Protein AF-A0A2D4KP53-F1 (afdb_monomer)

Organism: NCBI:txid1970185

InterPro domains:
  IPR001199 Cytochrome b5-like heme/steroid binding domain [PF00173] (1-59)
  IPR001199 Cytochrome b5-like heme/steroid binding domain [PR00363] (9-19)
  IPR001199 Cytochrome b5-like heme/steroid binding domain [PR00363] (19-33)
  IPR001199 Cytochrome b5-like heme/steroid binding domain [PR00363] (47-59)
  IPR001199 Cytochrome b5-like heme/steroid binding domain [PS50255] (1-60)
  IPR001199 Cytochrome b5-like heme/steroid binding domain [SM01117] (1-60)
  IPR001433 Oxidoreductase FAD/NAD(P)-binding [PF00175] (327-432)
  IPR001834 NADH:cytochrome b5 reductase-like [PTHR19370] (182-451)
  IPR007052 CS domain [PF04969] (100-178)
  IPR007052 CS domain [PS51203] (97-188)
  IPR008333 Flavoprotein pyridine nucleotid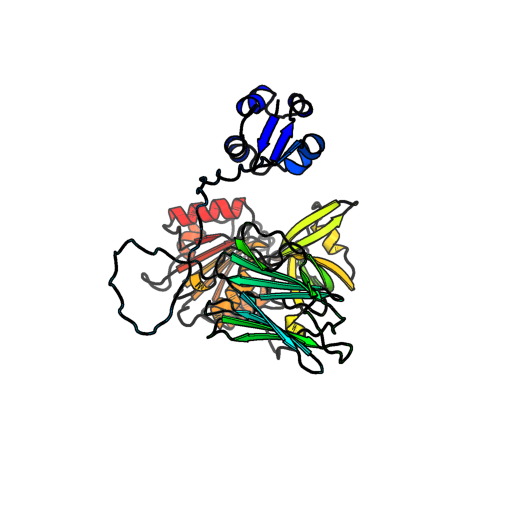e cytochrome reductase-like, FAD-binding domain [PF00970] (210-314)
  IPR008978 HSP20-like chaperone [G3DSA:2.60.40.790] (93-199)
  IPR008978 HSP20-like chaperone [SSF49764] (99-188)
  IPR017927 FAD-binding domain, ferredoxin reductase-type [PS51384] (205-317)
  IPR017938 Riboflavin synthase-like beta-barrel [SSF63380] (202-314)
  IPR018506 Cytochrome b5, heme-binding site [PS00191] (15-22)
  IPR036400 Cytochrome b5-like heme/steroid binding domain superfamily [G3DSA:3.10.120.10] (1-65)
  IPR036400 Cytochrome b5-like heme/steroid binding domain superfamily [SSF55856] (1-63)
  IPR039261 Ferredoxin-NADP reductase (FNR), nucleotide-binding domain [G3DSA:3.40.50.80] (310-451)
  IPR039261 Ferredoxin-NADP reductase (FNR), nucleotide-binding domain [SSF52343] (303-450)

pLDDT: mean 88.11, std 18.99, range [22.45, 98.75]

Solvent-accessible surface area (backbone atoms only — not comparable to full-atom values): 26154 Å² total; per-residue (Å²): 93,34,34,25,49,86,59,34,31,26,44,47,56,90,46,33,92,74,38,92,77,41,50,72,62,56,55,77,28,52,74,37,80,24,36,70,65,43,53,72,78,45,64,87,56,66,53,69,74,75,41,50,93,29,57,73,48,64,72,80,81,77,77,81,82,78,80,86,79,83,89,80,84,94,79,88,89,83,90,84,92,80,91,80,88,81,82,80,83,91,68,88,82,82,68,85,78,77,72,60,48,72,54,72,54,67,57,68,54,35,39,36,43,36,34,40,50,80,39,65,80,50,52,70,55,36,36,37,35,39,39,55,77,40,36,42,38,38,38,37,54,55,91,70,28,35,37,29,43,26,29,39,38,69,60,56,42,51,46,75,57,44,80,47,71,42,29,88,70,10,36,39,34,44,38,31,38,42,72,59,75,61,87,73,94,55,74,49,47,77,41,87,66,39,77,35,77,43,47,58,87,75,56,79,86,53,74,44,68,20,35,30,71,45,76,43,78,64,38,93,51,27,32,40,37,33,29,34,55,48,77,19,55,47,64,43,77,49,62,56,29,27,29,37,42,38,48,76,55,96,90,38,82,48,74,49,78,47,36,54,33,61,95,63,89,63,75,90,81,72,80,86,53,89,67,59,70,44,52,49,24,36,72,47,70,52,40,85,93,43,87,60,38,42,57,62,71,66,58,53,77,68,40,72,44,29,36,37,57,72,48,69,85,58,55,76,70,73,52,64,70,29,22,30,42,36,38,42,22,30,56,74,26,40,32,48,47,48,43,42,50,53,46,46,76,74,70,43,88,58,50,62,37,36,40,34,43,41,37,29,51,30,75,72,54,47,75,55,50,70,46,54,52,54,43,32,75,71,36,88,41,39,45,79,43,58,26,27,55,51,60,89,58,95,65,95,61,52,71,43,73,95,44,68,76,63,45,68,63,63,72,59,64,95,42,98,83,53,40,54,34,36,39,37,23,40,55,68,73,56,42,56,53,49,54,52,49,37,45,75,72,72,46,54,70,91,34,47,46,73,70,75,134

Sequence (453 aa):
CWICIRGLVYNVTPYMEYHPGGEDELMKAAGTDGTDLFDQVHRWVNYESMLKECLVGRIALKPAASLKEICLPVTEENRILNGIVPKKNVLDDSSKEIVPSYDWFQTQDSVTVVIYTKQKDMNSESVIADIQECTLRGEIIVKDFSYLIHVELSYAVYEDMIVQISEKVGKVEFVLKKKENLSWKKLGQPLKNHNSFVKCTDRGLYYRKCKLLSKTNVTHDTRLFCVELPPGTHLQVPVGHHLYLKQTITGTEIVKPYTPVLSCLVSPFKIPSSNDKAQIFFMIKIYPGGLFTPVLDTLQIGDYISLSNPEGIFRKSQLEDVEDLLLLAGGTGFTPMVKLLNYALSNSATLRAVKMMFFNKTEDDILWKSQLEQLALKDMRFDIQFVLSEPKKEWPGKQGKISPSLLSEFVKRSKPESKILICICGPLPFMEQGIQLLKTLGHSGNDVHCFTT

Radius of gyration: 27.12 Å; Cα contacts (8 Å, |Δi|>4): 834; chains: 1; bounding box: 84×64×58 Å

Structure (mmCIF, N/CA/C/O backbone):
data_AF-A0A2D4KP53-F1
#
_entry.id   AF-A0A2D4KP53-F1
#
loop_
_atom_site.group_PDB
_atom_site.id
_atom_site.type_symbol
_atom_site.label_atom_id
_atom_site.label_alt_id
_atom_site.label_comp_id
_atom_site.label_asym_id
_atom_site.label_entity_id
_atom_site.label_seq_id
_atom_site.pdbx_PDB_ins_code
_atom_site.Cartn_x
_atom_site.Cartn_y
_atom_site.Cartn_z
_atom_site.occupancy
_atom_site.B_iso_or_equiv
_atom_site.auth_seq_id
_atom_site.auth_comp_id
_atom_site.auth_asym_id
_atom_site.auth_atom_id
_atom_site.pdbx_PDB_model_num
ATOM 1 N N . CYS A 1 1 ? -11.641 35.394 -22.125 1.00 86.81 1 CYS A N 1
ATOM 2 C CA . CYS A 1 1 ? -11.047 35.316 -20.780 1.00 86.81 1 CYS A CA 1
ATOM 3 C C . CYS A 1 1 ? -10.173 34.066 -20.665 1.00 86.81 1 CYS A C 1
ATOM 5 O O . CYS A 1 1 ? -10.574 33.012 -21.150 1.00 86.81 1 CYS A O 1
ATOM 7 N N . TRP A 1 2 ? -8.988 34.184 -20.057 1.00 93.50 2 TRP A N 1
ATOM 8 C CA . TRP A 1 2 ? -8.137 33.040 -19.718 1.00 93.50 2 TRP A CA 1
ATOM 9 C C . TRP A 1 2 ? -7.902 32.973 -18.209 1.00 93.50 2 TRP A C 1
ATOM 11 O O . TRP A 1 2 ? -7.927 34.011 -17.558 1.00 93.50 2 TRP A O 1
ATOM 21 N N . ILE A 1 3 ? -7.671 31.779 -17.667 1.00 94.81 3 ILE A N 1
ATOM 22 C CA . ILE A 1 3 ? -7.327 31.564 -16.252 1.00 94.81 3 ILE A CA 1
ATOM 23 C C . ILE A 1 3 ? -6.204 30.528 -16.188 1.00 94.81 3 ILE A C 1
ATOM 25 O O . ILE A 1 3 ? -6.229 29.548 -16.938 1.00 94.81 3 ILE A O 1
ATOM 29 N N . CYS A 1 4 ? -5.214 30.741 -15.321 1.00 94.81 4 CYS A N 1
ATOM 30 C CA . CYS A 1 4 ? -4.225 29.716 -14.994 1.00 94.81 4 CYS A CA 1
ATOM 31 C C . CYS A 1 4 ? -4.678 28.912 -13.766 1.00 94.81 4 CYS A C 1
ATOM 33 O O . CYS A 1 4 ? -5.055 29.494 -12.754 1.00 94.81 4 CYS A O 1
ATOM 35 N N . ILE A 1 5 ? -4.665 27.581 -13.867 1.00 92.19 5 ILE A N 1
ATOM 36 C CA . ILE A 1 5 ? -4.953 26.655 -12.765 1.00 92.19 5 ILE A CA 1
ATOM 37 C C . ILE A 1 5 ? -3.824 25.626 -12.719 1.00 92.19 5 ILE A C 1
ATOM 39 O O . ILE A 1 5 ? -3.629 24.855 -13.662 1.00 92.19 5 ILE A O 1
ATOM 43 N N . ARG A 1 6 ? -3.060 25.635 -11.625 1.00 92.56 6 ARG A N 1
ATOM 44 C CA . ARG A 1 6 ? -1.897 24.774 -11.359 1.00 92.56 6 ARG A CA 1
ATOM 45 C C . ARG A 1 6 ? -0.889 24.767 -12.517 1.00 92.56 6 ARG A C 1
ATOM 47 O O . ARG A 1 6 ? -0.402 23.722 -12.944 1.00 92.56 6 ARG A O 1
ATOM 54 N N . GLY A 1 7 ? -0.594 25.953 -13.055 1.00 88.81 7 GLY A N 1
ATOM 55 C CA . GLY A 1 7 ? 0.380 26.153 -14.135 1.00 88.81 7 GLY A CA 1
ATOM 56 C C . GLY A 1 7 ? -0.127 25.857 -15.555 1.00 88.81 7 GLY A C 1
ATOM 57 O O . GLY A 1 7 ? 0.642 26.006 -16.511 1.00 88.81 7 GLY A O 1
ATOM 58 N N . LEU A 1 8 ? -1.396 25.462 -15.716 1.00 93.50 8 LEU A N 1
ATOM 59 C CA . LEU A 1 8 ? -2.063 25.270 -17.008 1.00 93.50 8 LEU A CA 1
ATOM 60 C C . LEU A 1 8 ? -2.983 26.454 -17.310 1.00 93.50 8 LEU A C 1
ATOM 62 O O . LEU A 1 8 ? -3.811 26.824 -16.485 1.00 93.50 8 LEU A O 1
ATOM 66 N N . VAL A 1 9 ? -2.853 27.031 -18.502 1.00 95.00 9 VAL A N 1
ATOM 67 C CA . VAL A 1 9 ? -3.659 28.160 -18.975 1.00 95.00 9 VAL A CA 1
ATOM 68 C C . VAL A 1 9 ? -4.831 27.641 -19.795 1.00 95.00 9 VAL A C 1
ATOM 70 O O . VAL A 1 9 ? -4.629 26.951 -20.795 1.00 95.00 9 VAL A O 1
ATOM 73 N N . TYR A 1 10 ? -6.043 28.028 -19.408 1.00 95.31 10 TYR A N 1
ATOM 74 C CA . TYR A 1 10 ? -7.284 27.683 -20.095 1.00 95.31 10 TYR A CA 1
ATOM 75 C C . TYR A 1 10 ? -7.960 28.936 -20.647 1.00 95.31 10 TYR A C 1
ATOM 77 O O . TYR A 1 10 ? -8.084 29.936 -19.943 1.00 95.31 10 TYR A O 1
ATOM 85 N N . ASN A 1 11 ? -8.452 28.879 -21.882 1.00 95.06 11 ASN A N 1
ATOM 86 C CA . ASN A 1 11 ? -9.402 29.839 -22.428 1.00 95.06 11 ASN A CA 1
ATOM 87 C C . ASN A 1 11 ? -10.809 29.417 -21.999 1.00 95.06 11 ASN A C 1
ATOM 89 O O . ASN A 1 11 ? -11.473 28.650 -22.690 1.00 95.06 11 ASN A O 1
ATOM 93 N N . VAL A 1 12 ? -11.255 29.917 -20.849 1.00 93.50 12 VAL A N 1
ATOM 94 C CA . VAL A 1 12 ? -12.542 29.538 -20.245 1.00 93.50 12 VAL A CA 1
ATOM 95 C C . VAL A 1 12 ? -13.745 30.249 -20.865 1.00 93.50 12 VAL A C 1
ATOM 97 O O . VAL A 1 12 ? -14.869 29.964 -20.475 1.00 93.50 12 VAL A O 1
ATOM 100 N N . THR A 1 13 ? -13.543 31.144 -21.841 1.00 90.75 13 THR A N 1
ATOM 101 C CA . THR A 1 13 ? -14.636 31.887 -22.506 1.00 90.75 13 THR A CA 1
ATOM 102 C C . THR A 1 13 ? -15.775 30.983 -22.999 1.00 90.75 13 THR A C 1
ATOM 104 O O . THR A 1 13 ? -16.919 31.289 -22.692 1.00 90.75 13 THR A O 1
ATOM 107 N N . PRO A 1 14 ? -15.514 29.850 -23.685 1.00 88.06 14 PRO A N 1
ATOM 108 C CA . PRO A 1 14 ? -16.581 28.962 -24.159 1.00 88.06 14 PRO A CA 1
ATOM 109 C C . PRO A 1 14 ? -17.298 28.195 -23.037 1.00 88.06 14 PRO A C 1
ATOM 111 O O . PRO A 1 14 ? -18.324 27.573 -23.283 1.00 88.06 14 PRO A O 1
ATOM 114 N N . TYR A 1 15 ? -16.737 28.194 -21.825 1.00 88.56 15 TYR A N 1
ATOM 115 C CA . TYR A 1 15 ? -17.242 27.456 -20.669 1.00 88.56 15 TYR A CA 1
ATOM 116 C C . TYR A 1 15 ? -18.017 28.347 -19.679 1.00 88.56 15 TYR A C 1
ATOM 118 O O . TYR A 1 15 ? -18.652 27.834 -18.762 1.00 88.56 15 TYR A O 1
ATOM 126 N N . MET A 1 16 ? -17.992 29.673 -19.856 1.00 88.75 16 MET A N 1
ATOM 127 C CA . MET A 1 16 ? -18.566 30.634 -18.906 1.00 88.75 16 MET A CA 1
ATOM 128 C C . MET A 1 16 ? -20.058 30.399 -18.639 1.00 88.75 16 MET A C 1
ATOM 130 O O . MET A 1 16 ? -20.448 30.270 -17.480 1.00 88.75 16 MET A O 1
ATOM 134 N N . GLU A 1 17 ? -20.848 30.210 -19.696 1.00 84.75 17 GLU A N 1
ATOM 135 C CA . GLU A 1 17 ? -22.295 29.956 -19.614 1.00 84.75 17 GLU A CA 1
ATOM 136 C C . GLU A 1 17 ? -22.648 28.609 -18.946 1.00 84.75 17 GLU A C 1
ATOM 138 O O . GLU A 1 17 ? -23.778 28.403 -18.506 1.00 84.75 17 GLU A O 1
ATOM 143 N N . TYR A 1 18 ? -21.685 27.685 -18.849 1.00 84.50 18 TYR A N 1
ATOM 144 C CA . TYR A 1 18 ? -21.873 26.338 -18.296 1.00 84.50 18 TYR A CA 1
ATOM 145 C C . TYR A 1 18 ? -21.373 26.201 -16.855 1.00 84.50 18 TYR A C 1
ATOM 147 O O . TYR A 1 18 ? -21.549 25.149 -16.235 1.00 84.50 18 TYR A O 1
ATOM 155 N N . HIS A 1 19 ? -20.730 27.235 -16.309 1.00 88.94 19 HIS A N 1
ATOM 156 C CA . HIS A 1 19 ? -20.187 27.190 -14.961 1.00 88.94 19 HIS A CA 1
ATOM 157 C C . HIS A 1 19 ? -21.316 27.255 -13.914 1.00 88.94 19 HIS A C 1
ATOM 159 O O . HIS A 1 19 ? -22.043 28.247 -13.872 1.00 88.94 19 HIS A O 1
ATOM 165 N N . PRO A 1 20 ? -21.452 26.263 -13.007 1.00 83.19 20 PRO A N 1
ATOM 166 C CA . PRO A 1 20 ? -22.558 26.216 -12.041 1.00 83.19 20 PRO A CA 1
ATOM 167 C C . PRO A 1 20 ? -22.624 27.403 -11.070 1.00 83.19 20 PRO A C 1
ATOM 169 O O . PRO A 1 20 ? -23.683 27.680 -10.515 1.00 83.19 20 PRO A O 1
ATOM 172 N N . GLY A 1 21 ? -21.500 28.093 -10.850 1.00 83.38 21 GLY A N 1
ATOM 173 C CA . GLY A 1 21 ? -21.431 29.311 -10.037 1.00 83.38 21 GLY A CA 1
ATOM 174 C C . GLY A 1 21 ? -21.723 30.607 -10.803 1.00 83.38 21 GLY A C 1
ATOM 175 O O . GLY A 1 21 ? -21.656 31.673 -10.206 1.00 83.38 21 GLY A O 1
ATOM 176 N N . GLY A 1 22 ? -22.017 30.537 -12.106 1.00 87.50 22 GLY A N 1
ATOM 177 C CA . GLY A 1 22 ? -22.203 31.700 -12.978 1.00 87.50 22 GLY A CA 1
ATOM 178 C C . GLY A 1 22 ? -20.894 32.315 -13.488 1.00 87.50 22 GLY A C 1
ATOM 179 O O . GLY A 1 22 ? -19.797 31.937 -13.057 1.00 87.50 22 GLY A O 1
ATOM 180 N N . GLU A 1 23 ? -21.018 33.258 -14.428 1.00 90.56 23 GLU A N 1
ATOM 181 C CA . GLU A 1 23 ? -19.886 33.918 -15.098 1.00 90.56 23 GLU A CA 1
ATOM 182 C C . GLU A 1 23 ? -19.088 34.825 -14.151 1.00 90.56 23 GLU A C 1
ATOM 184 O O . GLU A 1 23 ? -17.857 34.844 -14.206 1.00 90.56 23 GLU A O 1
ATOM 189 N N . ASP A 1 24 ? -19.774 35.519 -13.236 1.00 89.38 24 ASP A N 1
ATOM 190 C CA . ASP A 1 24 ? -19.166 36.453 -12.278 1.00 89.38 24 ASP A CA 1
ATOM 191 C C . ASP A 1 24 ? -18.111 35.776 -11.390 1.00 89.38 24 ASP A C 1
ATOM 193 O O . ASP A 1 24 ? -17.077 36.368 -11.075 1.00 89.38 24 ASP A O 1
ATOM 197 N N . GLU A 1 25 ? -18.326 34.508 -11.027 1.00 88.38 25 GLU A N 1
ATOM 198 C CA . GLU A 1 25 ? -17.376 33.730 -10.229 1.00 88.38 25 GLU A CA 1
ATOM 199 C C . GLU A 1 25 ? -16.099 33.395 -11.008 1.00 88.38 25 GLU A C 1
ATOM 201 O O . GLU A 1 25 ? -15.001 33.465 -10.453 1.00 88.38 25 GLU A O 1
ATOM 206 N N . LEU A 1 26 ? -16.210 33.100 -12.308 1.00 86.88 26 LEU A N 1
ATOM 207 C CA . LEU A 1 26 ? -15.039 32.887 -13.166 1.00 86.88 26 LEU A CA 1
ATOM 208 C C . LEU A 1 26 ? -14.288 34.194 -13.431 1.00 86.88 26 LEU A C 1
ATOM 210 O O . LEU A 1 26 ? -13.059 34.197 -13.525 1.00 86.88 26 LEU A O 1
ATOM 214 N N . MET A 1 27 ? -15.005 35.316 -13.511 1.00 91.31 27 MET A N 1
ATOM 215 C CA . MET A 1 27 ? -14.406 36.624 -13.768 1.00 91.31 27 MET A CA 1
ATOM 216 C C . MET A 1 27 ? -13.482 37.105 -12.640 1.00 91.31 27 MET A C 1
ATOM 218 O O . MET A 1 27 ? -12.569 37.885 -12.907 1.00 91.31 27 MET A O 1
ATOM 222 N N . LYS A 1 28 ? -13.620 36.582 -11.414 1.00 91.44 28 LYS A N 1
ATOM 223 C CA . LYS A 1 28 ? -12.719 36.889 -10.283 1.00 91.44 28 LYS A CA 1
ATOM 224 C C . LYS A 1 28 ? -11.265 36.472 -10.517 1.00 91.44 28 LYS A C 1
ATOM 226 O O . LYS A 1 28 ? -10.365 37.088 -9.954 1.00 91.44 28 LYS A O 1
ATOM 231 N N . ALA A 1 29 ? -11.033 35.443 -11.332 1.00 91.69 29 ALA A N 1
ATOM 232 C CA . ALA A 1 29 ? -9.697 34.952 -11.681 1.00 91.69 29 ALA A CA 1
ATOM 233 C C . ALA A 1 29 ? -9.333 35.208 -13.157 1.00 91.69 29 ALA A C 1
ATOM 235 O O . ALA A 1 29 ? -8.375 34.639 -13.682 1.00 91.69 29 ALA A O 1
ATOM 236 N N . ALA A 1 30 ? -10.098 36.062 -13.845 1.00 93.38 30 ALA A N 1
ATOM 237 C CA . ALA A 1 30 ? -9.867 36.392 -15.241 1.00 93.38 30 ALA A CA 1
ATOM 238 C C . ALA A 1 30 ? -8.499 37.054 -15.456 1.00 93.38 30 ALA A C 1
ATOM 240 O O . ALA A 1 30 ? -8.205 38.115 -14.913 1.00 93.38 30 ALA A O 1
ATOM 241 N N . GLY A 1 31 ? -7.681 36.457 -16.319 1.00 91.69 31 GLY A N 1
ATOM 242 C CA . GLY A 1 31 ? -6.373 36.980 -16.700 1.00 91.69 31 GLY A CA 1
ATOM 243 C C . GLY A 1 31 ? -5.280 36.790 -15.647 1.00 91.69 31 GLY A C 1
ATOM 244 O O . GLY A 1 31 ? -4.238 37.439 -15.745 1.00 91.69 31 GLY A O 1
ATOM 245 N N . THR A 1 32 ? -5.501 35.941 -14.640 1.00 93.19 32 THR A N 1
ATOM 246 C CA . THR A 1 32 ? -4.553 35.702 -13.544 1.00 93.19 32 THR A CA 1
ATOM 247 C C . THR A 1 32 ? -4.337 34.206 -13.285 1.00 93.19 32 THR A C 1
ATOM 249 O O . THR A 1 32 ? -4.922 33.337 -13.941 1.00 93.19 32 THR A O 1
ATOM 252 N N . ASP A 1 33 ? -3.438 33.894 -12.345 1.00 93.75 33 ASP A N 1
ATOM 253 C CA . ASP A 1 33 ? -3.366 32.565 -11.740 1.00 93.75 33 ASP A CA 1
ATOM 254 C C . ASP A 1 33 ? -4.465 32.427 -10.683 1.00 93.75 33 ASP A C 1
ATOM 256 O O . ASP A 1 33 ? -4.408 33.028 -9.612 1.00 93.75 33 ASP A O 1
ATOM 260 N N . GLY A 1 34 ? -5.499 31.665 -11.034 1.00 93.50 34 GLY A N 1
ATOM 261 C CA . GLY A 1 34 ? -6.675 31.408 -10.216 1.00 93.50 34 GLY A CA 1
ATOM 262 C C . GLY A 1 34 ? -6.557 30.161 -9.346 1.00 93.50 34 GLY A C 1
ATOM 263 O O . GLY A 1 34 ? -7.574 29.742 -8.797 1.00 93.50 34 GLY A O 1
ATOM 264 N N . THR A 1 35 ? -5.373 29.547 -9.229 1.00 92.94 35 THR A N 1
ATOM 265 C CA . THR A 1 35 ? -5.185 28.270 -8.516 1.00 92.94 35 THR A CA 1
ATOM 266 C C . THR A 1 35 ? -5.721 28.314 -7.090 1.00 92.94 35 THR A C 1
ATOM 268 O O . THR A 1 35 ? -6.495 27.442 -6.706 1.00 92.94 35 THR A O 1
ATOM 271 N N . ASP A 1 36 ? -5.389 29.354 -6.325 1.00 91.44 36 ASP A N 1
ATOM 272 C CA . ASP A 1 36 ? -5.815 29.458 -4.926 1.00 91.44 36 ASP A CA 1
ATOM 273 C C . ASP A 1 36 ? -7.333 29.614 -4.791 1.00 91.44 36 ASP A C 1
ATOM 275 O O . ASP A 1 36 ? -7.940 29.058 -3.874 1.00 91.44 36 ASP A O 1
ATOM 279 N N . LEU A 1 37 ? -7.963 30.356 -5.708 1.00 91.06 37 LEU A N 1
ATOM 280 C CA . LEU A 1 37 ? -9.415 30.537 -5.728 1.00 91.06 37 LEU A CA 1
ATOM 281 C C . LEU A 1 37 ? -10.116 29.235 -6.138 1.00 91.06 37 LEU A C 1
ATOM 283 O O . LEU A 1 37 ? -11.110 28.832 -5.532 1.00 91.06 37 LEU A O 1
ATOM 287 N N . PHE A 1 38 ? -9.558 28.542 -7.130 1.00 91.06 38 PHE A N 1
ATOM 288 C CA . PHE A 1 38 ? -10.029 27.238 -7.569 1.00 91.06 38 PHE A CA 1
ATOM 289 C C . PHE A 1 38 ? -9.924 26.200 -6.441 1.00 91.06 38 PHE A C 1
ATOM 291 O O . PHE A 1 38 ? -10.881 25.476 -6.179 1.00 91.06 38 PHE A O 1
ATOM 298 N N . ASP A 1 39 ? -8.815 26.167 -5.704 1.00 90.31 39 ASP A N 1
ATOM 299 C CA . ASP A 1 39 ? -8.566 25.192 -4.638 1.00 90.31 39 ASP A CA 1
ATOM 300 C C . ASP A 1 39 ? -9.357 25.447 -3.350 1.00 90.31 39 ASP A C 1
ATOM 302 O O . ASP A 1 39 ? -9.408 24.565 -2.486 1.00 90.31 39 ASP A O 1
ATOM 306 N N . GLN A 1 40 ? -9.971 26.620 -3.198 1.00 89.00 40 GLN A N 1
ATOM 307 C CA . GLN A 1 40 ? -10.883 26.912 -2.091 1.00 89.00 40 GLN A CA 1
ATOM 308 C C . GLN A 1 40 ? -12.272 26.313 -2.314 1.00 89.00 40 GLN A C 1
ATOM 310 O O . GLN A 1 40 ? -12.884 25.820 -1.370 1.00 89.00 40 GLN A O 1
ATOM 315 N N . VAL A 1 41 ? -12.760 26.337 -3.555 1.00 83.31 41 VAL A N 1
ATOM 316 C CA . VAL A 1 41 ? -14.161 26.005 -3.868 1.00 83.31 41 VAL A CA 1
ATOM 317 C C . VAL A 1 41 ? -14.279 24.688 -4.638 1.00 83.31 41 VAL A C 1
ATOM 319 O O . VAL A 1 41 ? -15.190 23.898 -4.409 1.00 83.31 41 VAL A O 1
ATOM 322 N N . HIS A 1 42 ? -13.321 24.409 -5.517 1.00 87.25 42 HIS A N 1
ATOM 323 C CA . HIS A 1 42 ? -13.393 23.365 -6.538 1.00 87.25 42 HIS A CA 1
ATOM 324 C C . HIS A 1 42 ? -12.204 22.397 -6.493 1.00 87.25 42 HIS A C 1
ATOM 326 O O . HIS A 1 42 ? -11.946 21.698 -7.469 1.00 87.25 42 HIS A O 1
ATOM 332 N N . ARG A 1 43 ? -11.505 22.290 -5.353 1.00 86.50 43 ARG A N 1
ATOM 333 C CA . ARG A 1 43 ? -10.307 21.438 -5.180 1.00 86.50 43 ARG A CA 1
ATOM 334 C C . ARG A 1 43 ? -10.457 20.014 -5.725 1.00 86.50 43 ARG A C 1
ATOM 336 O O . ARG A 1 43 ? -9.490 19.442 -6.225 1.00 86.50 43 ARG A O 1
ATOM 343 N N . TRP A 1 44 ? -11.659 19.456 -5.591 1.00 78.94 44 TRP A N 1
ATOM 344 C CA . TRP A 1 44 ? -12.013 18.076 -5.935 1.00 78.94 44 TRP A CA 1
ATOM 345 C C . TRP A 1 44 ? -12.598 17.918 -7.345 1.00 78.94 44 TRP A C 1
ATOM 347 O O . TRP A 1 44 ? -12.915 16.805 -7.761 1.00 78.94 44 TRP A O 1
ATOM 357 N N . VAL A 1 45 ? -12.786 19.021 -8.072 1.00 81.06 45 VAL A N 1
ATOM 358 C CA . VAL A 1 45 ? -13.364 19.024 -9.416 1.00 81.06 45 VAL A CA 1
ATOM 359 C C . VAL A 1 45 ? -12.283 18.659 -10.427 1.00 81.06 45 VAL A C 1
ATOM 361 O O . VAL A 1 45 ? -11.199 19.240 -10.441 1.00 81.06 45 VAL A O 1
ATOM 364 N N . ASN A 1 46 ? -12.591 17.712 -11.314 1.00 86.69 46 ASN A N 1
ATOM 365 C CA . ASN A 1 46 ? -11.702 17.321 -12.407 1.00 86.69 46 ASN A CA 1
ATOM 366 C C . ASN A 1 46 ? -11.753 18.347 -13.555 1.00 86.69 46 ASN A C 1
ATOM 368 O O . ASN A 1 46 ? -12.290 18.081 -14.633 1.00 86.69 46 ASN A O 1
ATOM 372 N N . TYR A 1 47 ? -11.203 19.536 -13.309 1.00 85.94 47 TYR A N 1
ATOM 373 C CA . TYR A 1 47 ? -11.166 20.620 -14.290 1.00 85.94 47 TYR A CA 1
ATOM 374 C C . TYR A 1 47 ? -10.334 20.266 -15.527 1.00 85.94 47 TYR A C 1
ATOM 376 O O . TYR A 1 47 ? -10.651 20.747 -16.607 1.00 85.94 47 TYR A O 1
ATOM 384 N N . GLU A 1 48 ? -9.327 19.395 -15.412 1.00 83.06 48 GLU A N 1
ATOM 385 C CA . GLU A 1 48 ? -8.511 18.961 -16.556 1.00 83.06 48 GLU A CA 1
ATOM 386 C C . GLU A 1 48 ? -9.346 18.202 -17.593 1.00 83.06 48 GLU A C 1
ATOM 388 O O . GLU A 1 48 ? -9.173 18.393 -18.795 1.00 83.06 48 GLU A O 1
ATOM 393 N N . SER A 1 49 ? -10.292 17.372 -17.140 1.00 82.31 49 SER A N 1
ATOM 394 C CA . SER A 1 49 ? -11.226 16.691 -18.037 1.00 82.31 49 SER A CA 1
ATOM 395 C C . SER A 1 49 ? -12.331 17.619 -18.538 1.00 82.31 49 SER A C 1
ATOM 397 O O . SER A 1 49 ? -12.739 17.496 -19.690 1.00 82.31 49 SER A O 1
ATOM 399 N N . MET A 1 50 ? -12.840 18.516 -17.689 1.00 82.56 50 MET A N 1
ATOM 400 C CA . MET A 1 50 ? -13.960 19.402 -18.037 1.00 82.56 50 MET A CA 1
ATOM 401 C C . MET A 1 50 ? -13.546 20.529 -18.989 1.00 82.56 50 MET A C 1
ATOM 403 O O . MET A 1 50 ? -14.297 20.884 -19.889 1.00 82.56 50 MET A O 1
ATOM 407 N N . LEU A 1 51 ? -12.338 21.065 -18.812 1.00 87.81 51 LEU A N 1
ATOM 408 C CA . LEU A 1 51 ? -11.782 22.177 -19.584 1.00 87.81 51 LEU A CA 1
ATOM 409 C C . LEU A 1 51 ? -10.764 21.705 -20.625 1.00 87.81 51 LEU A C 1
ATOM 411 O O . LEU A 1 51 ? -9.981 22.511 -21.126 1.00 87.81 51 LEU A O 1
ATOM 415 N N . LYS A 1 52 ? -10.756 20.410 -20.963 1.00 88.69 52 LYS A N 1
ATOM 416 C CA . LYS A 1 52 ? -9.786 19.814 -21.890 1.00 88.69 52 LYS A CA 1
ATOM 417 C C . LYS A 1 52 ? -9.720 20.564 -23.224 1.00 88.69 52 LYS A C 1
ATOM 419 O O . LYS A 1 52 ? -8.635 20.921 -23.671 1.00 88.69 52 LYS A O 1
ATOM 424 N N . GLU A 1 53 ? -10.879 20.848 -23.813 1.00 87.62 53 GLU A N 1
ATOM 425 C CA . GLU A 1 53 ? -11.001 21.580 -25.086 1.00 87.62 53 GLU A CA 1
ATOM 426 C C . GLU A 1 53 ? -10.721 23.088 -24.936 1.00 87.62 53 GLU A C 1
ATOM 428 O O . GLU A 1 53 ? -10.527 23.799 -25.918 1.00 87.62 53 GLU A O 1
ATOM 433 N N . CYS A 1 54 ? -10.666 23.586 -23.698 1.00 87.94 54 CYS A N 1
ATOM 434 C CA . CYS A 1 54 ? -10.321 24.965 -23.369 1.00 87.94 54 CYS A CA 1
ATOM 435 C C . CYS A 1 54 ? -8.820 25.150 -23.084 1.00 87.94 54 CYS A C 1
ATOM 437 O O . CYS A 1 54 ? -8.394 26.279 -22.840 1.00 87.94 54 CYS A O 1
ATOM 439 N N . LEU A 1 55 ? -8.009 24.086 -23.067 1.00 93.00 55 LEU A N 1
ATOM 440 C CA . LEU A 1 55 ? -6.590 24.173 -22.720 1.00 93.00 55 LEU A CA 1
ATOM 441 C C . LEU A 1 55 ? -5.796 24.925 -23.800 1.00 93.00 55 LEU A C 1
ATOM 443 O O . LEU A 1 55 ? -5.751 24.521 -24.958 1.00 93.00 55 LEU A O 1
ATOM 447 N N . VAL A 1 56 ? -5.110 25.995 -23.395 1.00 92.69 56 VAL A N 1
ATOM 448 C CA . VAL A 1 56 ? -4.242 26.803 -24.267 1.00 92.69 56 VAL A CA 1
ATOM 449 C C . VAL A 1 56 ? -2.787 26.347 -24.166 1.00 92.69 56 VAL A C 1
ATOM 451 O O . VAL A 1 56 ? -2.083 26.297 -25.171 1.00 92.69 56 VAL A O 1
ATOM 454 N N . GLY A 1 57 ? -2.311 26.013 -22.962 1.00 87.81 57 GLY A N 1
ATOM 455 C CA . GLY A 1 57 ? -0.923 25.594 -22.756 1.00 87.81 57 GLY A CA 1
ATOM 456 C C . GLY A 1 57 ? -0.459 25.697 -21.306 1.00 87.81 57 GLY A C 1
ATOM 457 O O . GLY A 1 57 ? -1.269 25.718 -20.386 1.00 87.81 57 GLY A O 1
ATOM 458 N N . ARG A 1 58 ? 0.858 25.753 -21.087 1.00 90.69 58 ARG A N 1
ATOM 459 C CA . ARG A 1 58 ? 1.481 25.940 -19.763 1.00 90.69 58 ARG A CA 1
ATOM 460 C C . ARG A 1 58 ? 2.152 27.305 -19.676 1.00 90.69 58 ARG A C 1
ATOM 462 O O . ARG A 1 58 ? 2.702 27.771 -20.673 1.00 90.69 58 ARG A O 1
ATOM 469 N N . ILE A 1 59 ? 2.154 27.918 -18.491 1.00 84.94 59 ILE A N 1
ATOM 470 C CA . ILE A 1 59 ? 2.948 29.131 -18.250 1.00 84.94 59 ILE A CA 1
ATOM 471 C C . ILE A 1 59 ? 4.436 28.805 -18.434 1.00 84.94 59 ILE A C 1
ATOM 473 O O . ILE A 1 59 ? 4.961 27.861 -17.843 1.00 84.94 59 ILE A O 1
ATOM 477 N N . ALA A 1 60 ? 5.123 29.593 -19.262 1.00 75.62 60 ALA A N 1
ATOM 478 C CA . ALA A 1 60 ? 6.568 29.502 -19.414 1.00 75.62 60 ALA A CA 1
ATOM 479 C C . ALA A 1 60 ? 7.256 30.187 -18.224 1.00 75.62 60 ALA A C 1
ATOM 481 O O . ALA A 1 60 ? 7.063 31.381 -17.988 1.00 75.62 60 ALA A O 1
ATOM 482 N N . LEU A 1 61 ? 8.095 29.450 -17.494 1.00 64.69 61 LEU A N 1
ATOM 483 C CA . LEU A 1 61 ? 9.005 30.045 -16.519 1.00 64.69 61 LEU A CA 1
ATOM 484 C C . LEU A 1 61 ? 10.115 30.773 -17.284 1.00 64.69 61 LEU A C 1
ATOM 486 O O . LEU A 1 61 ? 10.860 30.155 -18.046 1.00 64.69 61 LEU A O 1
ATOM 490 N N . LYS A 1 62 ? 10.218 32.094 -17.108 1.00 38.03 62 LYS A N 1
ATOM 491 C CA . LYS A 1 62 ? 11.330 32.873 -17.667 1.00 38.03 62 LYS A CA 1
ATOM 492 C C . LYS A 1 62 ? 12.649 32.362 -17.067 1.00 38.03 62 LYS A C 1
ATOM 494 O O . LYS A 1 62 ? 12.766 32.346 -15.841 1.00 38.03 62 LYS A O 1
ATOM 499 N N . PRO A 1 63 ? 13.659 32.010 -17.881 1.00 35.94 63 PRO A N 1
ATOM 500 C CA . PRO A 1 63 ? 15.015 31.830 -17.383 1.00 35.94 63 PRO A CA 1
ATOM 501 C C . PRO A 1 63 ? 15.503 33.152 -16.783 1.00 35.94 63 PRO A C 1
ATOM 503 O O . PRO A 1 63 ? 15.332 34.211 -17.395 1.00 35.94 63 PRO A O 1
ATOM 506 N N . ALA A 1 64 ? 16.095 33.100 -15.589 1.00 33.78 64 ALA A N 1
ATOM 507 C CA . ALA A 1 64 ? 16.772 34.249 -15.003 1.00 33.78 64 ALA A CA 1
ATOM 508 C C . ALA A 1 64 ? 17.853 34.744 -15.977 1.00 33.78 64 ALA A C 1
ATOM 510 O O . ALA A 1 64 ? 18.675 33.964 -16.458 1.00 33.78 64 ALA A O 1
ATOM 511 N N . ALA A 1 65 ? 17.806 36.032 -16.312 1.00 32.03 65 ALA A N 1
ATOM 512 C CA . ALA A 1 65 ? 18.725 36.654 -17.249 1.00 32.03 65 ALA A CA 1
ATOM 513 C C . ALA A 1 65 ? 20.175 36.506 -16.762 1.00 32.03 65 ALA A C 1
ATOM 515 O O . ALA A 1 65 ? 20.529 36.936 -15.666 1.00 32.03 65 ALA A O 1
ATOM 516 N N . SER A 1 66 ? 21.005 35.903 -17.609 1.00 29.28 66 SER A N 1
ATOM 517 C CA . SER A 1 66 ? 22.454 35.799 -17.472 1.00 29.28 66 SER A CA 1
ATOM 518 C C . SER A 1 66 ? 23.092 37.188 -17.384 1.00 29.28 66 SER A C 1
ATOM 520 O O . SER A 1 66 ? 22.974 37.991 -18.316 1.00 29.28 66 SER A O 1
ATOM 522 N N . LEU A 1 67 ? 23.789 37.459 -16.280 1.00 30.28 67 LEU A N 1
ATOM 523 C CA . LEU A 1 67 ? 24.715 38.582 -16.169 1.00 30.28 67 LEU A CA 1
ATOM 524 C C . LEU A 1 67 ? 25.818 38.417 -17.226 1.00 30.28 67 LEU A C 1
ATOM 526 O O . LEU A 1 67 ? 26.433 37.359 -17.341 1.00 30.28 67 LEU A O 1
ATOM 530 N N . LYS A 1 68 ? 26.021 39.464 -18.030 1.00 27.55 68 LYS A N 1
ATOM 531 C CA . LYS A 1 68 ? 27.107 39.568 -19.009 1.00 27.55 68 LYS A CA 1
ATOM 532 C C . LYS A 1 68 ? 28.444 39.641 -18.271 1.00 27.55 68 LYS A C 1
ATOM 534 O O . LYS A 1 68 ? 28.689 40.636 -17.596 1.00 27.55 68 LYS A O 1
ATOM 539 N N . GLU A 1 69 ? 29.322 38.667 -18.483 1.00 27.08 69 GLU A N 1
ATOM 540 C CA . GLU A 1 69 ? 30.758 38.854 -18.274 1.00 27.08 69 GLU A CA 1
ATOM 541 C C . GLU A 1 69 ? 31.459 39.077 -19.614 1.00 27.08 69 GLU A C 1
ATOM 543 O O . GLU A 1 69 ? 31.187 38.431 -20.626 1.00 27.08 69 GLU A O 1
ATOM 548 N N . ILE A 1 70 ? 32.316 40.090 -19.601 1.00 26.31 70 ILE A N 1
ATOM 549 C CA . ILE A 1 70 ? 33.095 40.617 -20.712 1.00 26.31 70 ILE A CA 1
ATOM 550 C C . ILE A 1 70 ? 34.346 39.741 -20.865 1.00 26.31 70 ILE A C 1
ATOM 552 O O . ILE A 1 70 ? 35.094 39.565 -19.908 1.00 26.31 70 ILE A O 1
ATOM 556 N N . CYS A 1 71 ? 34.594 39.217 -22.068 1.00 22.77 71 CYS A N 1
ATOM 557 C CA . CYS A 1 71 ? 35.853 38.557 -22.418 1.00 22.77 71 CYS A CA 1
ATOM 558 C C . CYS A 1 71 ? 37.004 39.566 -22.519 1.00 22.77 71 CYS A C 1
ATOM 560 O O . CYS A 1 71 ? 36.897 40.500 -23.309 1.00 22.77 71 CYS A O 1
ATOM 562 N N . LEU A 1 72 ? 38.130 39.292 -21.853 1.00 23.12 72 LEU A N 1
ATOM 563 C CA . LEU A 1 72 ? 39.489 39.676 -22.271 1.00 23.12 72 LEU A CA 1
ATOM 564 C C . LEU A 1 72 ? 40.503 38.595 -21.814 1.00 23.12 72 LEU A C 1
ATOM 566 O O . LEU A 1 72 ? 40.171 37.795 -20.939 1.00 23.12 72 LEU A O 1
ATOM 570 N N . PRO A 1 73 ? 41.671 38.478 -22.476 1.00 24.86 73 PRO A N 1
ATOM 571 C CA . PRO A 1 73 ? 42.203 37.188 -22.912 1.00 24.86 73 PRO A CA 1
ATOM 572 C C . PRO A 1 73 ? 43.274 36.570 -22.003 1.00 24.86 73 PRO A C 1
ATOM 574 O O . PRO A 1 73 ? 43.901 37.226 -21.178 1.00 24.86 73 PRO A O 1
ATOM 577 N N . VAL A 1 74 ? 43.464 35.270 -22.232 1.00 24.31 74 VAL A N 1
ATOM 578 C CA . VAL A 1 74 ? 44.451 34.364 -21.635 1.00 24.31 74 VAL A CA 1
ATOM 579 C C . VAL A 1 74 ? 45.887 34.823 -21.915 1.00 24.31 74 VAL A C 1
ATOM 581 O O . VAL A 1 74 ? 46.236 35.081 -23.065 1.00 24.31 74 VAL A O 1
ATOM 584 N N . THR A 1 75 ? 46.731 34.795 -20.883 1.00 22.45 75 THR A N 1
ATOM 585 C CA . THR A 1 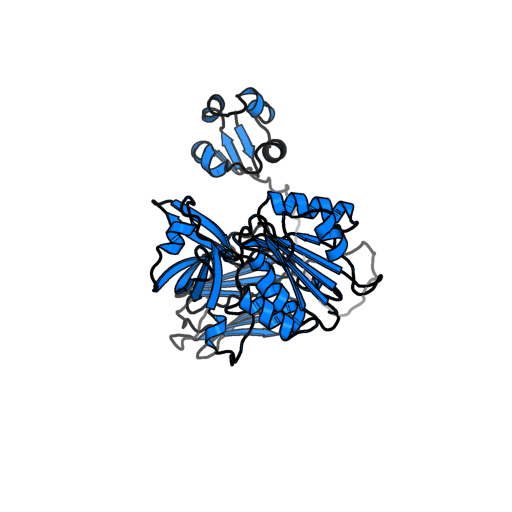75 ? 48.189 34.638 -21.006 1.00 22.45 75 THR A CA 1
ATOM 586 C C . THR A 1 75 ? 48.675 33.548 -20.055 1.00 22.45 75 THR A C 1
ATOM 588 O O . THR A 1 75 ? 48.146 33.382 -18.956 1.00 22.45 75 THR A O 1
ATOM 591 N N . GLU A 1 76 ? 49.643 32.785 -20.550 1.00 25.02 76 GLU A N 1
ATOM 592 C CA . GLU A 1 76 ? 50.202 31.543 -20.022 1.00 25.02 76 GLU A CA 1
ATOM 593 C C . GLU A 1 76 ? 50.998 31.676 -18.706 1.00 25.02 76 GLU A C 1
ATOM 595 O O . GLU A 1 76 ? 51.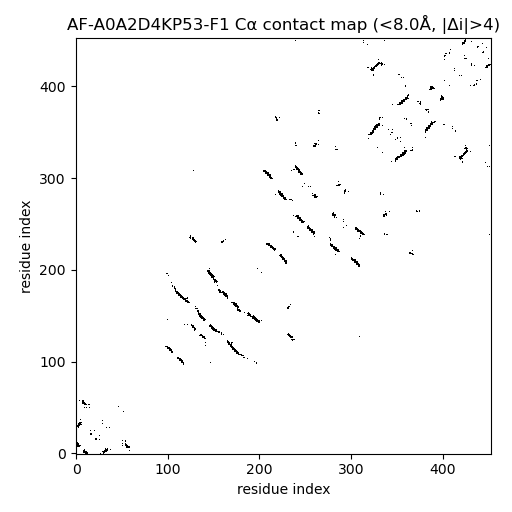492 32.745 -18.360 1.00 25.02 76 GLU A O 1
ATOM 600 N N . GLU A 1 77 ? 51.178 30.512 -18.062 1.00 23.47 77 GLU A N 1
ATOM 601 C CA . GLU A 1 77 ? 52.460 29.921 -17.613 1.00 23.47 77 GLU A CA 1
ATOM 602 C C . GLU A 1 77 ? 52.625 29.522 -16.121 1.00 23.47 77 GLU A C 1
ATOM 604 O O . GLU A 1 77 ? 52.489 30.311 -15.195 1.00 23.47 77 GLU A O 1
ATOM 609 N N . ASN A 1 78 ? 53.070 28.261 -15.965 1.00 25.09 78 ASN A N 1
ATOM 610 C CA . ASN A 1 78 ? 53.949 27.673 -14.936 1.00 25.09 78 ASN A CA 1
ATOM 611 C C . ASN A 1 78 ? 53.453 27.253 -13.524 1.00 25.09 78 ASN A C 1
ATOM 613 O O . ASN A 1 78 ? 53.256 28.046 -12.616 1.00 25.09 78 ASN A O 1
ATOM 617 N N . ARG A 1 79 ? 53.415 25.913 -13.363 1.00 25.28 79 ARG A N 1
ATOM 618 C CA . ARG A 1 79 ? 53.999 25.025 -12.318 1.00 25.28 79 ARG A CA 1
ATOM 619 C C . ARG A 1 79 ? 54.116 25.503 -10.844 1.00 25.28 79 ARG A C 1
ATOM 621 O O . ARG A 1 79 ? 54.767 26.496 -10.563 1.00 25.28 79 ARG A O 1
ATOM 628 N N . ILE A 1 80 ? 53.723 24.604 -9.918 1.00 24.94 80 ILE A N 1
ATOM 629 C CA . ILE A 1 80 ? 54.489 23.995 -8.782 1.00 24.94 80 ILE A CA 1
ATOM 630 C C . ILE A 1 80 ? 53.580 23.696 -7.557 1.00 24.94 80 ILE A C 1
ATOM 632 O O . ILE A 1 80 ? 52.704 24.473 -7.195 1.00 24.94 80 ILE A O 1
ATOM 636 N N . LEU A 1 81 ? 53.820 22.532 -6.931 1.00 26.09 81 LEU A N 1
ATOM 637 C CA . LEU A 1 81 ? 53.246 22.024 -5.676 1.00 26.09 81 LEU A CA 1
ATOM 638 C C . LEU A 1 81 ? 53.549 22.894 -4.435 1.00 26.09 81 LEU A C 1
ATOM 640 O O . LEU A 1 81 ? 54.701 23.248 -4.211 1.00 26.09 81 LEU A O 1
ATOM 644 N N . ASN A 1 82 ? 52.562 23.063 -3.546 1.00 25.38 82 ASN A N 1
ATOM 645 C CA . ASN A 1 82 ? 52.534 22.612 -2.134 1.00 25.38 82 ASN A CA 1
ATOM 646 C C . ASN A 1 82 ? 51.491 23.411 -1.335 1.00 25.38 82 ASN A C 1
ATOM 648 O O . ASN A 1 82 ? 51.307 24.607 -1.536 1.00 25.38 82 ASN A O 1
ATOM 652 N N . GLY A 1 83 ? 50.778 22.716 -0.446 1.00 28.20 83 GLY A N 1
ATOM 653 C CA . GLY A 1 83 ? 49.629 23.256 0.274 1.00 28.20 83 GLY A CA 1
ATOM 654 C C . GLY A 1 83 ? 49.953 24.360 1.278 1.00 28.20 83 GLY A C 1
ATOM 655 O O . GLY A 1 83 ? 51.019 24.363 1.876 1.00 28.20 83 GLY A O 1
ATOM 656 N N . ILE A 1 84 ? 48.958 25.221 1.500 1.00 25.91 84 ILE A N 1
ATOM 657 C CA . ILE A 1 84 ? 48.588 25.863 2.769 1.00 25.91 84 ILE A CA 1
ATOM 658 C C . ILE A 1 84 ? 47.087 26.178 2.659 1.00 25.91 84 ILE A C 1
ATOM 660 O O . ILE A 1 84 ? 46.624 26.773 1.690 1.00 25.91 84 ILE A O 1
ATOM 664 N N . VAL A 1 85 ? 46.325 25.735 3.658 1.00 32.91 85 VAL A N 1
ATOM 665 C CA . VAL A 1 85 ? 44.904 26.050 3.857 1.00 32.91 85 VAL A CA 1
ATOM 666 C C . VAL A 1 85 ? 44.771 27.476 4.404 1.00 32.91 85 VAL A C 1
ATOM 668 O O . VAL A 1 85 ? 45.418 27.772 5.410 1.00 32.91 85 VAL A O 1
ATOM 671 N N . PRO A 1 86 ? 43.861 28.319 3.882 1.00 27.02 86 PRO A N 1
ATOM 672 C CA . PRO A 1 86 ? 43.329 29.446 4.639 1.00 27.02 86 PRO A CA 1
ATOM 673 C C . PRO A 1 86 ? 41.974 29.089 5.262 1.00 27.02 86 PRO A C 1
ATOM 675 O O . PRO A 1 86 ? 41.075 28.542 4.624 1.00 27.02 86 PRO A O 1
ATOM 678 N N . LYS A 1 87 ? 41.849 29.398 6.554 1.00 25.64 87 LYS A N 1
ATOM 679 C CA . LYS A 1 87 ? 40.661 29.200 7.386 1.00 25.64 87 LYS A CA 1
ATOM 680 C C . LYS A 1 87 ? 39.453 30.004 6.883 1.00 25.64 87 LYS A C 1
ATOM 682 O O . LYS A 1 87 ? 39.557 31.198 6.640 1.00 25.64 87 LYS A O 1
ATOM 687 N N . LYS A 1 88 ? 38.313 29.303 6.856 1.00 27.30 88 LYS A N 1
ATOM 688 C CA . LYS A 1 88 ? 36.930 29.723 7.154 1.00 27.30 88 LYS A CA 1
ATOM 689 C C . LYS A 1 88 ? 36.665 31.234 7.259 1.00 27.30 88 LYS A C 1
ATOM 691 O O . LYS A 1 88 ? 36.938 31.829 8.297 1.00 27.30 88 LYS A O 1
ATOM 696 N N . ASN A 1 89 ? 35.907 31.747 6.290 1.00 26.33 89 ASN A N 1
ATOM 697 C CA . ASN A 1 89 ? 34.800 32.650 6.592 1.00 26.33 89 ASN A CA 1
ATOM 698 C C . ASN A 1 89 ? 33.537 31.797 6.731 1.00 26.33 89 ASN A C 1
ATOM 700 O O . ASN A 1 89 ? 33.128 31.107 5.801 1.00 26.33 89 ASN A O 1
ATOM 704 N N . VAL A 1 90 ? 33.001 31.776 7.949 1.00 37.75 90 VAL A N 1
ATOM 705 C CA . VAL A 1 90 ? 31.787 31.058 8.332 1.00 37.75 90 VAL A CA 1
ATOM 706 C C . VAL A 1 90 ? 30.594 31.841 7.798 1.00 37.75 90 VAL A C 1
ATOM 708 O O . VAL A 1 90 ? 30.227 32.871 8.354 1.00 37.75 90 VAL A O 1
ATOM 711 N N . LEU A 1 91 ? 30.013 31.339 6.715 1.00 32.06 91 LEU A N 1
ATOM 712 C CA . LEU A 1 91 ? 28.617 31.547 6.360 1.00 32.06 91 LEU A CA 1
ATOM 713 C C . LEU A 1 91 ? 28.008 30.149 6.233 1.00 32.06 91 LEU A C 1
ATOM 715 O O . LEU A 1 91 ? 28.610 29.250 5.651 1.00 32.06 91 LEU A O 1
ATOM 719 N N . ASP A 1 92 ? 26.886 29.980 6.909 1.00 27.27 92 ASP A N 1
ATOM 720 C CA . ASP A 1 92 ? 26.199 28.736 7.238 1.00 27.27 92 ASP A CA 1
ATOM 721 C C . ASP A 1 92 ? 25.916 27.866 5.990 1.00 27.27 92 ASP A C 1
ATOM 723 O O . ASP A 1 92 ? 25.066 28.196 5.163 1.00 27.27 92 ASP A O 1
ATOM 727 N N . ASP A 1 93 ? 26.658 26.761 5.835 1.00 32.22 93 ASP A N 1
ATOM 728 C CA . ASP A 1 93 ? 26.460 25.749 4.784 1.00 32.22 93 ASP A CA 1
ATOM 729 C C . ASP A 1 93 ? 25.293 24.841 5.194 1.00 32.22 93 ASP A C 1
ATOM 731 O O . ASP A 1 93 ? 25.466 23.757 5.758 1.00 32.22 93 ASP A O 1
ATOM 735 N N . SER A 1 94 ? 24.073 25.321 4.958 1.00 35.88 94 SER A N 1
ATOM 736 C CA . SER A 1 94 ? 22.866 24.508 5.088 1.00 35.88 94 SER A CA 1
ATOM 737 C C . SER A 1 94 ? 22.709 23.607 3.853 1.00 35.88 94 SER A C 1
ATOM 739 O O . SER A 1 94 ? 22.180 23.987 2.815 1.00 35.88 94 SER A O 1
ATOM 741 N N . SER A 1 95 ? 23.197 22.371 4.008 1.00 38.97 95 SER A N 1
ATOM 742 C CA . SER A 1 95 ? 22.893 21.157 3.231 1.00 38.97 95 SER A CA 1
ATOM 743 C C . SER A 1 95 ? 23.092 21.204 1.707 1.00 38.97 95 SER A C 1
ATOM 745 O O . SER A 1 95 ? 22.152 21.425 0.947 1.00 38.97 95 SER A O 1
ATOM 747 N N . LYS A 1 96 ? 24.271 20.782 1.232 1.00 49.69 96 LYS A N 1
ATOM 748 C CA . LYS A 1 96 ? 24.379 20.151 -0.096 1.00 49.69 96 LYS A CA 1
ATOM 749 C C . LYS A 1 96 ? 23.460 18.925 -0.129 1.00 49.69 96 LYS A C 1
ATOM 751 O O . LYS A 1 96 ? 23.742 17.940 0.555 1.00 49.69 96 LYS A O 1
ATOM 756 N N . GLU A 1 97 ? 22.365 18.978 -0.887 1.00 59.25 97 GLU A N 1
ATOM 757 C CA . GLU A 1 97 ? 21.519 17.805 -1.126 1.00 59.25 97 GLU A CA 1
ATOM 758 C C . GLU A 1 97 ? 22.378 16.684 -1.717 1.00 59.25 97 GLU A C 1
ATOM 760 O O . GLU A 1 97 ? 22.985 16.818 -2.781 1.00 59.25 97 GLU A O 1
ATOM 765 N N . ILE A 1 98 ? 22.481 15.575 -0.986 1.00 78.00 98 ILE A N 1
ATOM 766 C CA . ILE A 1 98 ? 23.235 14.410 -1.431 1.00 78.00 98 ILE A CA 1
ATOM 767 C C . ILE A 1 98 ? 22.363 13.670 -2.447 1.00 78.00 98 ILE A C 1
ATOM 769 O O . ILE A 1 98 ? 21.520 12.855 -2.076 1.00 78.00 98 ILE A O 1
ATOM 773 N N . VAL A 1 99 ? 22.551 13.994 -3.725 1.00 88.69 99 VAL A N 1
ATOM 774 C CA . VAL A 1 99 ? 21.805 13.390 -4.834 1.00 88.69 99 VAL A CA 1
ATOM 775 C C . VAL A 1 99 ? 22.329 11.971 -5.101 1.00 88.69 99 VAL A C 1
ATOM 777 O O . VAL A 1 99 ? 23.550 11.777 -5.172 1.00 88.69 99 VAL A O 1
ATOM 780 N N . PRO A 1 100 ? 21.445 10.966 -5.253 1.00 95.25 100 PRO A N 1
ATOM 781 C CA . PRO A 1 100 ? 21.845 9.637 -5.693 1.00 95.25 100 PRO A CA 1
ATOM 782 C C . PRO A 1 100 ? 22.563 9.661 -7.046 1.00 95.25 100 PRO A C 1
ATOM 784 O O . PRO A 1 100 ? 22.311 10.511 -7.897 1.00 95.25 100 PRO A O 1
ATOM 787 N N . SER A 1 101 ? 23.445 8.693 -7.261 1.00 95.38 101 SER A N 1
ATOM 788 C CA . SER A 1 101 ? 24.137 8.501 -8.537 1.00 95.38 101 SER A CA 1
ATOM 789 C C . SER A 1 101 ? 24.077 7.039 -8.949 1.00 95.38 101 SER A C 1
ATOM 791 O O . SER A 1 101 ? 23.848 6.174 -8.105 1.00 95.38 101 SER A O 1
ATOM 793 N N . TYR A 1 102 ? 24.350 6.736 -10.214 1.00 97.94 102 TYR A N 1
ATOM 794 C CA . TYR A 1 102 ? 24.447 5.356 -10.674 1.00 97.94 102 TYR A CA 1
ATOM 795 C C . TYR A 1 102 ? 25.676 5.133 -11.553 1.00 97.94 102 TYR A C 1
ATOM 797 O O . TYR A 1 102 ? 26.224 6.076 -12.121 1.00 97.94 102 TYR A O 1
ATOM 805 N N . ASP A 1 103 ? 26.093 3.877 -11.637 1.00 97.56 103 ASP A N 1
ATOM 806 C CA . ASP A 1 103 ? 27.101 3.369 -12.562 1.00 97.56 103 ASP A CA 1
ATOM 807 C C . ASP A 1 103 ? 26.668 1.976 -13.047 1.00 97.56 103 ASP A C 1
ATOM 809 O O . ASP A 1 103 ? 25.661 1.428 -12.587 1.00 97.56 103 ASP A O 1
ATOM 813 N N . TRP A 1 104 ? 27.395 1.383 -13.985 1.00 98.44 104 TRP A N 1
ATOM 814 C CA . TRP A 1 104 ? 27.133 0.023 -14.434 1.00 98.44 104 TRP A CA 1
ATOM 815 C C . TRP A 1 104 ? 28.414 -0.692 -14.845 1.00 98.44 104 TRP A C 1
ATOM 817 O O . TRP A 1 104 ? 29.384 -0.095 -15.306 1.00 98.44 104 TRP A O 1
ATOM 827 N N . PHE A 1 105 ? 28.393 -2.010 -14.721 1.00 97.88 105 PHE A N 1
ATOM 828 C CA . PHE A 1 105 ? 29.447 -2.878 -15.225 1.00 97.88 105 PHE A CA 1
ATOM 829 C C . PHE A 1 105 ? 28.836 -4.162 -15.779 1.00 97.88 105 PHE A C 1
ATOM 831 O O . PHE A 1 105 ? 27.634 -4.403 -15.671 1.00 97.88 105 PHE A O 1
ATOM 838 N N . GLN A 1 106 ? 29.652 -4.995 -16.414 1.00 98.00 106 GLN A N 1
ATOM 839 C CA . GLN A 1 106 ? 29.191 -6.252 -16.990 1.00 98.00 106 GLN A CA 1
ATOM 840 C C . GLN A 1 106 ? 30.216 -7.361 -16.788 1.00 98.00 106 GLN A C 1
ATOM 842 O O . GLN A 1 106 ? 31.420 -7.109 -16.746 1.00 98.00 106 GLN A O 1
ATOM 847 N N . THR A 1 107 ? 29.724 -8.591 -16.738 1.00 97.00 107 THR A N 1
ATOM 848 C CA . THR A 1 107 ? 30.516 -9.815 -16.879 1.00 97.00 107 THR A CA 1
ATOM 849 C C . THR A 1 107 ? 30.283 -10.408 -18.273 1.00 97.00 107 THR A C 1
ATOM 851 O O . THR A 1 107 ? 29.654 -9.792 -19.144 1.00 97.00 107 THR A O 1
ATOM 854 N N . GLN A 1 108 ? 30.782 -11.622 -18.505 1.00 95.38 108 GLN A N 1
ATOM 855 C CA . GLN A 1 108 ? 30.482 -12.372 -19.723 1.00 95.38 108 GLN A CA 1
ATOM 856 C C . GLN A 1 108 ? 28.971 -12.623 -19.895 1.00 95.38 108 GLN A C 1
ATOM 858 O O . GLN A 1 108 ? 28.470 -12.524 -21.011 1.00 95.38 108 GLN A O 1
ATOM 863 N N . ASP A 1 109 ? 28.253 -12.884 -18.801 1.00 96.56 109 ASP A N 1
ATOM 864 C CA . ASP A 1 109 ? 26.870 -13.377 -18.769 1.00 96.56 109 ASP A CA 1
ATOM 865 C C . ASP A 1 109 ? 25.862 -12.426 -18.097 1.00 96.56 109 ASP A C 1
ATOM 867 O O . ASP A 1 109 ? 24.658 -12.680 -18.140 1.00 96.56 109 ASP A O 1
ATOM 871 N N . SER A 1 110 ? 26.309 -11.316 -17.503 1.00 97.00 110 SER A N 1
ATOM 872 C CA . SER A 1 110 ? 25.432 -10.379 -16.792 1.00 97.00 110 SER A CA 1
ATOM 873 C C . SER A 1 110 ? 25.785 -8.912 -17.026 1.00 97.00 110 SER A C 1
ATOM 875 O O . SER A 1 110 ? 26.905 -8.567 -17.414 1.00 97.00 110 SER A O 1
ATOM 877 N N . VAL A 1 111 ? 24.804 -8.046 -16.791 1.00 97.75 111 VAL A N 1
ATOM 878 C CA . VAL A 1 111 ? 24.944 -6.592 -16.690 1.00 97.75 111 VAL A CA 1
ATOM 879 C C . VAL A 1 111 ? 24.423 -6.172 -15.324 1.00 97.75 111 VAL A C 1
ATOM 881 O O . VAL A 1 111 ? 23.303 -6.523 -14.962 1.00 97.75 111 VAL A O 1
ATOM 884 N N . THR A 1 112 ? 25.213 -5.402 -14.584 1.00 98.44 112 THR A N 1
ATOM 885 C CA . THR A 1 112 ? 24.839 -4.898 -13.263 1.00 98.44 112 THR A CA 1
ATOM 886 C C . THR A 1 112 ? 24.742 -3.385 -13.299 1.00 98.44 112 THR A C 1
ATOM 888 O O . THR A 1 112 ? 25.723 -2.708 -13.604 1.00 98.44 112 THR A O 1
ATOM 891 N N . VAL A 1 113 ? 23.571 -2.853 -12.953 1.00 98.50 113 VAL A N 1
ATOM 892 C CA . VAL A 1 113 ? 23.356 -1.419 -12.726 1.00 98.50 113 VAL A CA 1
ATOM 893 C C . VAL A 1 113 ? 23.425 -1.157 -11.229 1.00 98.50 113 VAL A C 1
ATOM 895 O O . VAL A 1 113 ? 22.666 -1.743 -10.461 1.00 98.50 113 VAL A O 1
ATOM 898 N N . VAL A 1 114 ? 24.339 -0.287 -10.811 1.00 98.31 114 VAL A N 1
ATOM 899 C CA . VAL A 1 114 ? 24.606 0.038 -9.409 1.00 98.31 114 VAL A CA 1
ATOM 900 C C . VAL A 1 114 ? 24.122 1.447 -9.121 1.00 98.31 114 VAL A C 1
ATOM 902 O O . VAL A 1 114 ? 24.565 2.394 -9.757 1.00 98.31 114 VAL A O 1
ATOM 905 N N . ILE A 1 115 ? 23.263 1.606 -8.124 1.00 98.06 115 ILE A N 1
ATOM 906 C CA . ILE A 1 115 ? 22.776 2.895 -7.643 1.00 98.06 115 ILE A CA 1
ATOM 907 C C . ILE A 1 115 ? 23.355 3.151 -6.255 1.00 98.06 115 ILE A C 1
ATOM 909 O O . ILE A 1 115 ? 23.179 2.362 -5.328 1.00 98.06 115 ILE A O 1
ATOM 913 N N . TYR A 1 116 ? 24.017 4.290 -6.101 1.00 95.88 116 TYR A N 1
ATOM 914 C CA . TYR A 1 116 ? 24.537 4.798 -4.842 1.00 95.88 116 TYR A CA 1
ATOM 915 C C . TYR A 1 116 ? 23.571 5.849 -4.295 1.00 95.88 116 TYR A C 1
ATOM 917 O O . TYR A 1 116 ? 23.617 7.013 -4.689 1.00 95.88 116 TYR A O 1
ATOM 925 N N . THR A 1 117 ? 22.710 5.447 -3.364 1.00 92.94 117 THR A N 1
ATOM 926 C CA . THR A 1 117 ? 21.687 6.308 -2.746 1.00 92.94 117 THR A CA 1
ATOM 927 C C . THR A 1 117 ? 22.279 7.310 -1.763 1.00 92.94 117 THR A C 1
ATOM 929 O O . THR A 1 117 ? 21.649 8.317 -1.453 1.00 92.94 117 THR A O 1
ATOM 932 N N . LYS A 1 118 ? 23.480 7.012 -1.243 1.00 87.81 118 LYS A N 1
ATOM 933 C CA . LYS A 1 118 ? 24.165 7.786 -0.196 1.00 87.81 118 LYS A CA 1
ATOM 934 C C . LYS A 1 118 ? 23.326 7.961 1.085 1.00 87.81 118 LYS A C 1
ATOM 936 O O . LYS A 1 118 ? 23.620 8.837 1.895 1.00 87.81 118 LYS A O 1
ATOM 941 N N . GLN A 1 119 ? 22.305 7.127 1.279 1.00 85.44 119 GLN A N 1
ATOM 942 C CA . GLN A 1 119 ? 21.511 7.042 2.503 1.00 85.44 119 GLN A CA 1
ATOM 943 C C . GLN A 1 119 ? 21.673 5.666 3.139 1.00 85.44 119 GLN A C 1
ATOM 945 O O . GLN A 1 119 ? 21.835 4.662 2.448 1.00 85.44 119 GLN A O 1
ATOM 950 N N . LYS A 1 120 ? 21.610 5.633 4.468 1.00 84.31 120 LYS A N 1
ATOM 951 C CA . LYS A 1 120 ? 21.535 4.388 5.235 1.00 84.31 120 LYS A CA 1
ATOM 952 C C . LYS A 1 120 ? 20.094 3.871 5.250 1.00 84.31 120 LYS A C 1
ATOM 954 O O . LYS A 1 120 ? 19.189 4.549 4.769 1.00 84.31 120 LYS A O 1
ATOM 959 N N . ASP A 1 121 ? 19.912 2.665 5.777 1.00 83.62 121 ASP A N 1
ATOM 960 C CA . ASP A 1 121 ? 18.599 2.054 6.044 1.00 83.62 121 ASP A CA 1
ATOM 961 C C . ASP A 1 121 ? 17.752 1.807 4.783 1.00 83.62 121 ASP A C 1
ATOM 963 O O . ASP A 1 121 ? 16.528 1.645 4.829 1.00 83.62 121 ASP A O 1
ATOM 967 N N . MET A 1 122 ? 18.433 1.726 3.634 1.00 89.56 122 MET A N 1
ATOM 968 C CA . MET A 1 122 ? 17.837 1.244 2.396 1.00 89.56 122 MET A CA 1
ATOM 969 C C . MET A 1 122 ? 17.364 -0.184 2.594 1.00 89.56 122 MET A C 1
ATOM 971 O O . MET A 1 122 ? 18.123 -1.035 3.044 1.00 89.56 122 MET A O 1
ATOM 975 N N . ASN A 1 123 ? 16.130 -0.452 2.197 1.00 91.00 123 ASN A N 1
ATOM 976 C CA . ASN A 1 123 ? 15.529 -1.767 2.313 1.00 91.00 123 ASN A CA 1
ATOM 977 C C . ASN A 1 123 ? 14.722 -2.090 1.054 1.00 91.00 123 ASN A C 1
ATOM 979 O O . ASN A 1 123 ? 14.560 -1.268 0.151 1.00 91.00 123 ASN A O 1
ATOM 983 N N . SER A 1 124 ? 14.215 -3.317 1.001 1.00 92.00 124 SER A N 1
ATOM 984 C CA . SER A 1 124 ? 13.521 -3.838 -0.172 1.00 92.00 124 SER A CA 1
ATOM 985 C C . SER A 1 124 ? 12.215 -3.120 -0.523 1.00 92.00 124 SER A C 1
ATOM 987 O O . SER A 1 124 ? 11.799 -3.220 -1.674 1.00 92.00 124 SER A O 1
ATOM 989 N N . GLU A 1 125 ? 11.571 -2.432 0.423 1.00 93.38 125 GLU A N 1
ATOM 990 C CA . GLU A 1 125 ? 10.333 -1.669 0.193 1.00 93.38 125 GLU A CA 1
ATOM 991 C C . GLU A 1 125 ? 10.612 -0.291 -0.427 1.00 93.38 125 GLU A C 1
ATOM 993 O O . GLU A 1 125 ? 9.733 0.305 -1.041 1.00 93.38 125 GLU A O 1
ATOM 998 N N . SER A 1 126 ? 11.847 0.203 -0.305 1.00 94.06 126 SER A N 1
ATOM 999 C CA . SER A 1 126 ? 12.306 1.458 -0.911 1.00 94.06 126 SER A CA 1
ATOM 1000 C C . SER A 1 126 ? 12.725 1.307 -2.375 1.00 94.06 126 SER A C 1
ATOM 1002 O O . SER A 1 126 ? 13.145 2.285 -2.986 1.00 94.06 126 SER A O 1
ATOM 1004 N N . VAL A 1 127 ? 12.672 0.098 -2.933 1.00 96.75 127 VAL A N 1
ATOM 1005 C CA . VAL A 1 127 ? 13.125 -0.200 -4.293 1.00 96.75 127 VAL A CA 1
ATOM 1006 C C . VAL A 1 127 ? 11.960 -0.769 -5.083 1.00 96.75 127 VAL A C 1
ATOM 1008 O O . VAL A 1 127 ? 11.332 -1.738 -4.662 1.00 96.75 127 VAL A O 1
ATOM 1011 N N . ILE A 1 128 ? 11.694 -0.178 -6.240 1.00 97.56 128 ILE A N 1
ATOM 1012 C CA . ILE A 1 128 ? 10.745 -0.681 -7.228 1.00 97.56 128 ILE A CA 1
ATOM 1013 C C . ILE A 1 128 ? 11.529 -0.845 -8.515 1.00 97.56 128 ILE A C 1
ATOM 1015 O O . ILE A 1 128 ? 12.183 0.097 -8.953 1.00 97.56 128 ILE A O 1
ATOM 1019 N N . ALA A 1 129 ? 11.508 -2.024 -9.113 1.00 97.62 129 ALA A N 1
ATOM 1020 C CA . ALA A 1 129 ? 12.221 -2.240 -10.357 1.00 97.62 129 ALA A CA 1
ATOM 1021 C C . ALA A 1 129 ? 11.430 -3.146 -11.289 1.00 97.62 129 ALA A C 1
ATOM 1023 O O . ALA A 1 129 ? 10.831 -4.127 -10.855 1.00 97.62 129 ALA A O 1
ATOM 1024 N N . ASP A 1 130 ? 11.467 -2.813 -12.569 1.00 97.31 130 ASP A N 1
ATOM 1025 C CA . ASP A 1 130 ? 10.778 -3.487 -13.652 1.00 97.31 130 ASP A CA 1
ATOM 1026 C C . ASP A 1 130 ? 11.782 -3.699 -14.794 1.00 97.31 130 ASP A C 1
ATOM 1028 O O . ASP A 1 130 ? 12.413 -2.748 -15.261 1.00 97.31 130 ASP A O 1
ATOM 1032 N N . ILE A 1 131 ? 11.925 -4.940 -15.251 1.00 96.12 131 ILE A N 1
ATOM 1033 C CA . ILE A 1 131 ? 12.549 -5.289 -16.522 1.00 96.12 131 ILE A CA 1
ATOM 1034 C C . ILE A 1 131 ? 11.481 -5.915 -17.411 1.00 96.12 131 ILE A C 1
ATOM 1036 O O . ILE A 1 131 ? 10.871 -6.922 -17.058 1.00 96.12 131 ILE A O 1
ATOM 1040 N N . GLN A 1 132 ? 11.228 -5.295 -18.557 1.00 90.25 132 GLN A N 1
ATOM 1041 C CA . GLN A 1 132 ? 10.312 -5.825 -19.557 1.00 90.25 132 GLN A CA 1
ATOM 1042 C C . GLN A 1 132 ? 10.943 -5.661 -20.933 1.00 90.25 132 GLN A C 1
ATOM 1044 O O . GLN A 1 132 ? 11.320 -4.553 -21.313 1.00 90.25 132 GLN A O 1
ATOM 1049 N N . GLU A 1 133 ? 11.070 -6.772 -21.662 1.00 84.50 133 GLU A N 1
ATOM 1050 C CA . GLU A 1 133 ? 11.771 -6.841 -22.949 1.00 84.50 133 GLU A CA 1
ATOM 1051 C C . GLU A 1 133 ? 13.230 -6.361 -22.833 1.00 84.50 133 GLU A C 1
ATOM 1053 O O . GLU A 1 133 ? 14.099 -7.108 -22.381 1.00 84.50 133 GLU A O 1
ATOM 1058 N N . CYS A 1 134 ? 13.490 -5.109 -23.210 1.00 92.88 134 CYS A N 1
ATOM 1059 C CA . CYS A 1 134 ? 14.784 -4.441 -23.097 1.00 92.88 134 CYS A CA 1
ATOM 1060 C C . CYS A 1 134 ? 14.707 -3.162 -22.252 1.00 92.88 134 CYS A C 1
ATOM 1062 O O . CYS A 1 134 ? 15.666 -2.407 -22.225 1.00 92.88 134 CYS A O 1
ATOM 1064 N N . THR A 1 135 ? 13.602 -2.874 -21.568 1.00 97.06 135 THR A N 1
ATOM 1065 C CA . THR A 1 135 ? 13.463 -1.645 -20.777 1.00 97.06 135 THR A CA 1
ATOM 1066 C C . THR A 1 135 ? 13.659 -1.926 -19.297 1.00 97.06 135 THR A C 1
ATOM 1068 O O . THR A 1 135 ? 12.851 -2.621 -18.685 1.00 97.06 135 THR A O 1
ATOM 1071 N N . LEU A 1 136 ? 14.709 -1.343 -18.716 1.00 98.19 136 LEU A N 1
ATOM 1072 C CA . LEU A 1 136 ? 14.925 -1.298 -17.274 1.00 98.19 136 LEU A CA 1
ATOM 1073 C C . LEU A 1 136 ? 14.338 -0.002 -16.711 1.00 98.19 136 LEU A C 1
ATOM 1075 O O . LEU A 1 136 ? 14.775 1.098 -17.062 1.00 98.19 136 LEU A O 1
ATOM 1079 N N . ARG A 1 137 ? 13.407 -0.137 -15.771 1.00 98.19 137 ARG A N 1
ATOM 1080 C CA . ARG A 1 137 ? 12.915 0.952 -14.932 1.00 98.19 137 ARG A CA 1
ATOM 1081 C C . ARG A 1 137 ? 13.218 0.616 -13.477 1.00 98.19 137 ARG A C 1
ATOM 1083 O O . ARG A 1 137 ? 12.644 -0.313 -12.937 1.00 98.19 137 ARG A O 1
ATOM 1090 N N . GLY A 1 138 ? 14.103 1.367 -12.838 1.00 97.94 138 GLY A N 1
ATOM 1091 C CA . GLY A 1 138 ? 14.426 1.236 -11.422 1.00 97.94 138 GLY A CA 1
ATOM 1092 C C . GLY A 1 138 ? 14.151 2.536 -10.685 1.00 97.94 138 GLY A C 1
ATOM 1093 O O . GLY A 1 138 ? 14.714 3.571 -11.021 1.00 97.94 138 GLY A O 1
ATOM 1094 N N . GLU A 1 139 ? 13.292 2.490 -9.682 1.00 97.75 139 GLU A N 1
ATOM 1095 C CA . GLU A 1 139 ? 12.878 3.620 -8.865 1.00 97.75 139 GLU A CA 1
ATOM 1096 C C . GLU A 1 139 ? 13.272 3.378 -7.405 1.00 97.75 139 GLU A C 1
ATOM 1098 O O . GLU A 1 139 ? 12.901 2.366 -6.806 1.00 97.75 139 GLU A O 1
ATOM 1103 N N . ILE A 1 140 ? 14.030 4.313 -6.834 1.00 97.00 140 ILE A N 1
ATOM 1104 C CA . ILE A 1 140 ? 14.538 4.241 -5.465 1.00 97.00 140 ILE A CA 1
ATOM 1105 C C . ILE A 1 140 ? 13.944 5.374 -4.639 1.00 97.00 140 ILE A C 1
ATOM 1107 O O . ILE A 1 140 ? 14.142 6.548 -4.948 1.00 97.00 140 ILE A O 1
ATOM 1111 N N . ILE A 1 141 ? 13.255 5.019 -3.560 1.00 94.75 141 ILE A N 1
ATOM 1112 C CA . ILE A 1 141 ? 12.682 5.967 -2.611 1.00 94.75 141 ILE A CA 1
ATOM 1113 C C . ILE A 1 141 ? 13.714 6.293 -1.545 1.00 94.75 141 ILE A C 1
ATOM 1115 O O . ILE A 1 141 ? 14.185 5.425 -0.809 1.00 94.75 141 ILE A O 1
ATOM 1119 N N . VAL A 1 142 ? 14.056 7.571 -1.470 1.00 92.12 142 VAL A N 1
ATOM 1120 C CA . VAL A 1 142 ? 15.065 8.123 -0.579 1.00 92.12 142 VAL A CA 1
ATOM 1121 C C . VAL A 1 142 ? 14.408 9.248 0.212 1.00 92.12 142 VAL A C 1
ATOM 1123 O O . VAL A 1 142 ? 14.279 10.372 -0.270 1.00 92.12 142 VAL A O 1
ATOM 1126 N N . LYS A 1 143 ? 13.973 8.942 1.441 1.00 88.38 143 LYS A N 1
ATOM 1127 C CA . LYS A 1 143 ? 13.131 9.838 2.255 1.00 88.38 143 LYS A CA 1
ATOM 1128 C C . LYS A 1 143 ? 11.868 10.245 1.475 1.00 88.38 143 LYS A C 1
ATOM 1130 O O . LYS A 1 143 ? 11.086 9.377 1.109 1.00 88.38 143 LYS A O 1
ATOM 1135 N N . ASP A 1 144 ? 11.697 11.539 1.209 1.00 90.25 144 ASP A N 1
ATOM 1136 C CA . ASP A 1 144 ? 10.542 12.114 0.509 1.00 90.25 144 ASP A CA 1
ATOM 1137 C C . ASP A 1 144 ? 10.778 12.296 -1.000 1.00 90.25 144 ASP A C 1
ATOM 1139 O O . ASP A 1 144 ? 9.990 12.953 -1.682 1.00 90.25 144 ASP A O 1
ATOM 1143 N N . PHE A 1 145 ? 11.859 11.719 -1.531 1.00 93.88 145 PHE A N 1
ATOM 1144 C CA . PHE A 1 145 ? 12.248 11.828 -2.932 1.00 93.88 145 PHE A CA 1
ATOM 1145 C C . PHE A 1 145 ? 12.316 10.462 -3.619 1.00 93.88 145 PHE A C 1
ATOM 1147 O O . PHE A 1 145 ? 12.587 9.435 -2.997 1.00 93.88 145 PHE A O 1
ATOM 1154 N N . SER A 1 146 ? 12.107 10.473 -4.930 1.00 95.94 146 SER A N 1
ATOM 1155 C CA . SER A 1 146 ? 12.194 9.332 -5.830 1.00 95.94 146 SER A CA 1
ATOM 1156 C C . SER A 1 146 ? 13.319 9.569 -6.835 1.00 95.94 146 SER A C 1
ATOM 1158 O O . SER A 1 146 ? 13.357 10.595 -7.520 1.00 95.94 146 SER A O 1
ATOM 1160 N N . TYR A 1 147 ? 14.254 8.623 -6.898 1.00 97.56 147 TYR A N 1
ATOM 1161 C CA . TYR A 1 147 ? 15.326 8.580 -7.882 1.00 97.56 147 TYR A CA 1
ATOM 1162 C C . TYR A 1 147 ? 15.019 7.533 -8.948 1.00 97.56 147 TYR A C 1
ATOM 1164 O O . TYR A 1 147 ? 14.816 6.364 -8.618 1.00 97.56 147 TYR A O 1
ATOM 1172 N N . LEU A 1 148 ? 15.004 7.936 -10.219 1.00 98.31 148 LEU A N 1
ATOM 1173 C CA . LEU A 1 148 ? 14.589 7.079 -11.327 1.00 98.31 148 LEU A CA 1
ATOM 1174 C C . LEU A 1 148 ? 15.743 6.792 -12.288 1.00 98.31 148 LEU A C 1
ATOM 1176 O O . LEU A 1 148 ? 16.296 7.697 -12.906 1.00 98.31 148 LEU A O 1
ATOM 1180 N N . ILE A 1 149 ? 16.022 5.514 -12.510 1.00 98.25 149 ILE A N 1
ATOM 1181 C CA . ILE A 1 149 ? 16.766 5.002 -13.658 1.00 98.25 149 ILE A CA 1
ATOM 1182 C C . ILE A 1 149 ? 15.763 4.438 -14.653 1.00 98.25 149 ILE A C 1
ATOM 1184 O O . ILE A 1 149 ? 14.994 3.540 -14.329 1.00 98.25 149 ILE A O 1
ATOM 1188 N N . HIS A 1 150 ?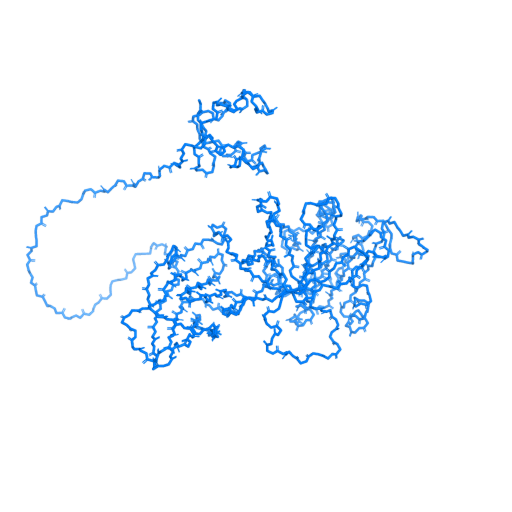 15.770 4.960 -15.874 1.00 98.25 150 HIS A N 1
ATOM 1189 C CA . HIS A 1 150 ? 14.890 4.491 -16.939 1.00 98.25 150 HIS A CA 1
ATOM 1190 C C . HIS A 1 150 ? 15.687 4.382 -18.237 1.00 98.25 150 HIS A C 1
ATOM 1192 O O . HIS A 1 150 ? 16.150 5.395 -18.759 1.00 98.25 150 HIS A O 1
ATOM 1198 N N . VAL A 1 151 ? 15.959 3.163 -18.692 1.00 98.44 151 VAL A N 1
ATOM 1199 C CA . VAL A 1 151 ? 16.894 2.900 -19.793 1.00 98.44 151 VAL A CA 1
ATOM 1200 C C . VAL A 1 151 ? 16.346 1.800 -20.687 1.00 98.44 151 VAL A C 1
ATOM 1202 O O . VAL A 1 151 ? 15.990 0.729 -20.205 1.00 98.44 151 VAL A O 1
ATOM 1205 N N . GLU A 1 152 ? 16.351 2.045 -21.991 1.00 98.38 152 GLU A N 1
ATOM 1206 C CA . GLU A 1 152 ? 16.238 1.001 -23.004 1.00 98.38 152 GLU A CA 1
ATOM 1207 C C . GLU A 1 152 ? 17.623 0.379 -23.208 1.00 98.38 152 GLU A C 1
ATOM 1209 O O . GLU A 1 152 ? 18.538 1.012 -23.733 1.00 98.38 152 GLU A O 1
ATOM 1214 N N . LEU A 1 153 ? 17.812 -0.836 -22.714 1.00 98.25 153 LEU A N 1
ATOM 1215 C CA . LEU A 1 153 ? 19.060 -1.584 -22.730 1.00 98.25 153 LEU A CA 1
ATOM 1216 C C . LEU A 1 153 ? 19.535 -1.870 -24.159 1.00 98.25 153 LEU A C 1
ATOM 1218 O O . LEU A 1 153 ? 18.742 -2.136 -25.058 1.00 98.25 153 LEU A O 1
ATOM 1222 N N . SER A 1 154 ? 20.856 -1.869 -24.358 1.00 97.25 154 SER A N 1
ATOM 1223 C CA . SER A 1 154 ? 21.458 -2.085 -25.683 1.00 97.25 154 SER A CA 1
ATOM 1224 C C . SER A 1 154 ? 21.162 -3.462 -26.280 1.00 97.25 154 SER A C 1
ATOM 1226 O O . SER A 1 154 ? 21.161 -3.599 -27.501 1.00 97.25 154 SER A O 1
ATOM 1228 N N . TYR A 1 155 ? 20.972 -4.478 -25.435 1.00 96.12 155 TYR A N 1
ATOM 1229 C CA . TYR A 1 155 ? 20.671 -5.846 -25.851 1.00 96.12 155 TYR A CA 1
ATOM 1230 C C . TYR A 1 155 ? 19.684 -6.497 -24.883 1.00 96.12 155 TYR A C 1
ATOM 1232 O O . TYR A 1 155 ? 19.500 -6.045 -23.751 1.00 96.12 155 TYR A O 1
ATOM 1240 N N . ALA A 1 156 ? 19.080 -7.595 -25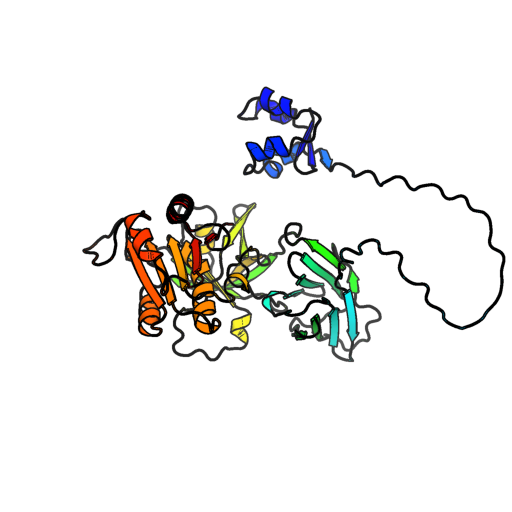.330 1.00 95.81 156 ALA A N 1
ATOM 1241 C CA . ALA A 1 156 ? 18.090 -8.318 -24.554 1.00 95.81 156 ALA A CA 1
ATOM 1242 C C . ALA A 1 156 ? 18.694 -9.031 -23.332 1.00 95.81 156 ALA A C 1
ATOM 1244 O O . ALA A 1 156 ? 19.772 -9.638 -23.381 1.00 95.81 156 ALA A O 1
ATOM 1245 N N . VAL A 1 157 ? 17.932 -9.008 -22.243 1.00 96.31 157 VAL A N 1
ATOM 1246 C CA . VAL A 1 157 ? 18.217 -9.706 -20.985 1.00 96.31 157 VAL A CA 1
ATOM 1247 C C . VAL A 1 157 ? 17.065 -10.651 -20.651 1.00 96.31 157 VAL A C 1
ATOM 1249 O O . VAL A 1 157 ? 15.976 -10.546 -21.218 1.00 96.31 157 VAL A O 1
ATOM 1252 N N . TYR A 1 158 ? 17.315 -11.629 -19.790 1.00 94.75 158 TYR A N 1
ATOM 1253 C CA . TYR A 1 158 ? 16.253 -12.439 -19.206 1.00 94.75 158 TYR A CA 1
ATOM 1254 C C . TYR A 1 158 ? 15.456 -11.621 -18.179 1.00 94.75 158 TYR A C 1
ATOM 1256 O O . TYR A 1 158 ? 15.939 -10.630 -17.631 1.00 94.75 158 TYR A O 1
ATOM 1264 N N . GLU A 1 159 ? 14.219 -12.044 -17.928 1.00 88.75 159 GLU A N 1
ATOM 1265 C CA . GLU A 1 159 ? 13.301 -11.378 -16.998 1.00 88.75 159 GLU A CA 1
ATOM 1266 C C . GLU A 1 159 ? 13.599 -11.726 -15.525 1.00 88.75 159 GLU A C 1
ATOM 1268 O O . GLU A 1 159 ? 12.951 -11.219 -14.624 1.00 88.75 159 GLU A O 1
ATOM 1273 N N . ASP A 1 160 ? 14.579 -12.572 -15.217 1.00 89.12 160 ASP A N 1
ATOM 1274 C CA . ASP A 1 160 ? 14.966 -12.930 -13.847 1.00 89.12 160 ASP A CA 1
ATOM 1275 C C . ASP A 1 160 ? 15.966 -11.924 -13.246 1.00 89.12 160 ASP A C 1
ATOM 1277 O O . ASP A 1 160 ? 17.094 -12.258 -12.886 1.00 89.12 160 ASP A O 1
ATOM 1281 N N . MET A 1 161 ? 15.550 -10.661 -13.120 1.00 94.38 161 MET A N 1
ATOM 1282 C CA . MET A 1 161 ? 16.364 -9.631 -12.467 1.00 94.38 161 MET A CA 1
ATOM 1283 C C . MET A 1 161 ? 16.545 -9.921 -10.973 1.00 94.38 161 MET A C 1
ATOM 1285 O O . MET A 1 161 ? 15.576 -10.104 -10.233 1.00 94.38 161 MET A O 1
ATOM 1289 N N . ILE A 1 162 ? 17.791 -9.852 -10.507 1.00 95.31 162 ILE A N 1
ATOM 1290 C CA . ILE A 1 162 ? 18.127 -9.936 -9.084 1.00 95.31 162 ILE A CA 1
ATOM 1291 C C . ILE A 1 162 ? 18.348 -8.521 -8.548 1.00 95.31 162 ILE A C 1
ATOM 1293 O O . ILE A 1 162 ? 19.166 -7.769 -9.076 1.00 95.31 162 ILE A O 1
ATOM 1297 N N . VAL A 1 163 ? 17.647 -8.178 -7.466 1.00 95.94 163 VAL A N 1
ATOM 1298 C CA . VAL A 1 163 ? 17.832 -6.916 -6.738 1.00 95.94 163 VAL A CA 1
ATOM 1299 C C . VAL A 1 163 ? 18.618 -7.178 -5.458 1.00 95.94 163 VAL A C 1
ATOM 1301 O O . VAL A 1 163 ? 18.168 -7.927 -4.590 1.00 95.94 163 VAL A O 1
ATOM 1304 N N . GLN A 1 164 ? 19.789 -6.557 -5.329 1.00 95.88 164 GLN A N 1
ATOM 1305 C CA . GLN A 1 164 ? 20.637 -6.651 -4.139 1.00 95.88 164 GLN A CA 1
ATOM 1306 C C . GLN A 1 164 ? 20.732 -5.287 -3.458 1.00 95.88 164 GLN A C 1
ATOM 1308 O O . GLN A 1 164 ? 20.932 -4.267 -4.112 1.00 95.88 164 GLN A O 1
ATOM 1313 N N . ILE A 1 165 ? 20.581 -5.257 -2.134 1.00 95.19 165 ILE A N 1
ATOM 1314 C CA . ILE A 1 165 ? 20.567 -4.018 -1.350 1.00 95.19 165 ILE A CA 1
ATOM 1315 C C . ILE A 1 165 ? 21.611 -4.136 -0.248 1.00 95.19 165 ILE A C 1
ATOM 1317 O O . ILE A 1 165 ? 21.552 -5.027 0.594 1.00 95.19 165 ILE A O 1
ATOM 1321 N N . SER A 1 166 ? 22.583 -3.228 -0.260 1.00 93.00 166 SER A N 1
ATOM 1322 C CA . SER A 1 166 ? 23.609 -3.114 0.774 1.00 93.00 166 SER A CA 1
ATOM 1323 C C . SER A 1 166 ? 23.257 -1.963 1.718 1.00 93.00 166 SER A C 1
ATOM 1325 O O . SER A 1 166 ? 23.691 -0.824 1.524 1.00 93.00 166 SER A O 1
ATOM 1327 N N . GLU A 1 167 ? 22.467 -2.268 2.748 1.00 88.62 167 GLU A N 1
ATOM 1328 C CA . GLU A 1 167 ? 21.806 -1.292 3.634 1.00 88.62 167 GLU A CA 1
ATOM 1329 C C . GLU A 1 167 ? 22.785 -0.296 4.281 1.00 88.62 167 GLU A C 1
ATOM 1331 O O . GLU A 1 167 ? 22.561 0.914 4.279 1.00 88.62 167 GLU A O 1
ATOM 1336 N N . LYS A 1 168 ? 23.929 -0.792 4.776 1.00 83.88 168 LYS A N 1
ATOM 1337 C CA . LYS A 1 168 ? 24.923 0.010 5.517 1.00 83.88 168 LYS A CA 1
ATOM 1338 C C . LYS A 1 168 ? 25.624 1.074 4.672 1.00 83.88 168 LYS A C 1
ATOM 1340 O O . LYS A 1 168 ? 26.123 2.053 5.224 1.00 83.88 168 LYS A O 1
ATOM 1345 N N . VAL A 1 169 ? 25.709 0.858 3.360 1.00 85.69 169 VAL A N 1
ATOM 1346 C CA . VAL A 1 169 ? 26.461 1.714 2.426 1.00 85.69 169 VAL A CA 1
ATOM 1347 C C . VAL A 1 169 ? 25.557 2.460 1.446 1.00 85.69 169 VAL A C 1
ATOM 1349 O O . VAL A 1 169 ? 26.060 3.258 0.658 1.00 85.69 169 VAL A O 1
ATOM 1352 N N . GLY A 1 170 ? 24.242 2.220 1.483 1.00 88.62 170 GLY A N 1
ATOM 1353 C CA . GLY A 1 170 ? 23.295 2.873 0.582 1.00 88.62 170 GLY A CA 1
ATOM 1354 C C . GLY A 1 170 ? 23.540 2.517 -0.878 1.00 88.62 170 GLY A C 1
ATOM 1355 O O . GLY A 1 170 ? 23.642 3.405 -1.724 1.00 88.62 170 GLY A O 1
ATOM 1356 N N . LYS A 1 171 ? 23.714 1.225 -1.169 1.00 93.69 171 LYS A N 1
ATOM 1357 C CA . LYS A 1 171 ? 23.952 0.719 -2.528 1.00 93.69 171 LYS A CA 1
ATOM 1358 C C . LYS A 1 171 ? 22.839 -0.247 -2.928 1.00 93.69 171 LYS A C 1
ATOM 1360 O O . LYS A 1 171 ? 22.527 -1.154 -2.159 1.00 93.69 171 LYS A O 1
ATOM 1365 N N . VAL A 1 172 ? 22.271 -0.059 -4.115 1.00 97.38 172 VAL A N 1
ATOM 1366 C CA . VAL A 1 172 ? 21.271 -0.945 -4.731 1.00 97.38 172 VAL A CA 1
ATOM 1367 C C . VAL A 1 172 ? 21.820 -1.438 -6.063 1.00 97.38 172 VAL A C 1
ATOM 1369 O O . VAL A 1 172 ? 22.347 -0.646 -6.833 1.00 97.38 172 VAL A O 1
ATOM 1372 N N . GLU A 1 173 ? 21.718 -2.731 -6.335 1.00 98.06 173 GLU A N 1
ATOM 1373 C CA . GLU A 1 173 ? 22.243 -3.355 -7.549 1.00 98.06 173 GLU A CA 1
ATOM 1374 C C . GLU A 1 173 ? 21.126 -4.115 -8.261 1.00 98.06 173 GLU A C 1
ATOM 1376 O O . GLU A 1 173 ? 20.459 -4.958 -7.658 1.00 98.06 173 GLU A O 1
ATOM 1381 N N . PHE A 1 174 ? 20.936 -3.815 -9.543 1.00 98.19 174 PHE A N 1
ATOM 1382 C CA . PHE A 1 174 ? 20.092 -4.579 -10.453 1.00 98.19 174 PHE A CA 1
ATOM 1383 C C . PHE A 1 174 ? 20.992 -5.454 -11.313 1.00 98.19 174 PHE A C 1
ATOM 1385 O O . PHE A 1 174 ? 21.695 -4.945 -12.186 1.00 98.19 174 PHE A O 1
ATOM 1392 N N . VAL A 1 175 ? 20.991 -6.758 -11.049 1.00 97.88 175 VAL A N 1
ATOM 1393 C CA . VAL A 1 175 ? 21.770 -7.741 -11.804 1.00 97.88 175 VAL A CA 1
ATOM 1394 C C . VAL A 1 175 ? 20.854 -8.382 -12.840 1.00 97.88 175 VAL A C 1
ATOM 1396 O O . VAL A 1 175 ? 19.863 -9.028 -12.498 1.00 97.88 175 VAL A O 1
ATOM 1399 N N . LEU A 1 176 ? 21.187 -8.177 -14.111 1.00 97.31 176 LEU A N 1
ATOM 1400 C CA . LEU A 1 176 ? 20.432 -8.626 -15.274 1.00 97.31 176 LEU A CA 1
ATOM 1401 C C . LEU A 1 176 ? 21.232 -9.690 -16.019 1.00 97.31 176 LEU A C 1
ATOM 1403 O O . LEU A 1 176 ? 22.377 -9.450 -16.410 1.00 97.31 176 LEU A O 1
ATOM 1407 N N . LYS A 1 177 ? 20.638 -10.856 -16.263 1.00 96.31 177 LYS A N 1
ATOM 1408 C CA . LYS A 1 177 ? 21.290 -11.922 -17.026 1.00 96.31 177 LYS A CA 1
ATOM 1409 C C . LYS A 1 177 ? 21.148 -11.667 -18.524 1.00 96.31 177 LYS A C 1
ATOM 1411 O O . LYS A 1 177 ? 20.042 -11.492 -19.030 1.00 96.31 177 LYS A O 1
ATOM 1416 N N . LYS A 1 178 ? 22.258 -11.665 -19.257 1.00 96.31 178 LYS A N 1
ATOM 1417 C CA . LYS A 1 178 ? 22.265 -11.459 -20.710 1.00 96.31 178 LYS A CA 1
ATOM 1418 C C . LYS A 1 178 ? 21.651 -12.664 -21.425 1.00 96.31 178 LYS A C 1
ATOM 1420 O O . LYS A 1 178 ? 21.928 -13.803 -21.055 1.00 96.31 178 LYS A O 1
ATOM 1425 N N . LYS A 1 179 ? 20.866 -12.427 -22.484 1.00 95.62 179 LYS A N 1
ATOM 1426 C CA . LYS A 1 179 ? 20.435 -13.513 -23.388 1.00 95.62 179 LYS A CA 1
ATOM 1427 C C . LYS A 1 179 ? 21.569 -14.000 -24.283 1.00 95.62 179 LYS A C 1
ATOM 1429 O O . LYS A 1 179 ? 21.661 -15.190 -24.564 1.00 95.62 179 LYS A O 1
ATOM 1434 N N . GLU A 1 180 ? 22.447 -13.083 -24.674 1.00 94.62 180 GLU A N 1
ATOM 1435 C CA . GLU A 1 180 ? 23.627 -13.357 -25.485 1.00 94.62 180 GLU A CA 1
ATOM 1436 C C . GLU A 1 180 ? 24.881 -12.835 -24.782 1.00 94.62 180 GLU A C 1
ATOM 1438 O O . GLU A 1 180 ? 24.908 -11.702 -24.295 1.00 94.62 180 GLU A O 1
ATOM 1443 N N . ASN A 1 181 ? 25.946 -13.640 -24.770 1.00 94.44 181 ASN A N 1
ATOM 1444 C CA . ASN A 1 181 ? 27.210 -13.326 -24.095 1.00 94.44 181 ASN A CA 1
ATOM 1445 C C . ASN A 1 181 ? 28.073 -12.343 -24.909 1.00 94.44 181 ASN A C 1
ATOM 1447 O O . ASN A 1 181 ? 29.230 -12.612 -25.232 1.00 94.44 181 ASN A O 1
ATOM 1451 N N . LEU A 1 182 ? 27.487 -11.201 -25.268 1.00 94.31 182 LEU A N 1
ATOM 1452 C CA . LEU A 1 182 ? 28.139 -10.107 -25.977 1.00 94.31 182 LEU A CA 1
ATOM 1453 C C . LEU A 1 182 ? 28.686 -9.072 -24.988 1.00 94.31 182 LEU A C 1
ATOM 1455 O O . LEU A 1 182 ? 28.123 -8.838 -23.913 1.00 94.31 182 LEU A O 1
ATOM 1459 N N . SER A 1 183 ? 29.773 -8.405 -25.377 1.00 96.25 183 SER A N 1
ATOM 1460 C CA . SER A 1 183 ? 30.292 -7.242 -24.653 1.00 96.25 183 SER A CA 1
ATOM 1461 C C . SER A 1 183 ? 29.523 -5.981 -25.055 1.00 96.25 183 SER A C 1
ATOM 1463 O O . SER A 1 183 ? 29.474 -5.602 -26.227 1.00 96.25 183 SER A O 1
ATOM 1465 N N . TRP A 1 184 ? 28.899 -5.326 -24.080 1.00 96.94 184 TRP A N 1
ATOM 1466 C CA . TRP A 1 184 ? 28.102 -4.121 -24.274 1.00 96.94 184 TRP A CA 1
ATOM 1467 C C . TRP A 1 184 ? 29.014 -2.897 -24.296 1.00 96.94 184 TRP A C 1
ATOM 1469 O O . TRP A 1 184 ? 29.752 -2.649 -23.349 1.00 96.94 184 TRP A O 1
ATOM 1479 N N . LYS A 1 185 ? 28.951 -2.087 -25.354 1.00 97.25 185 LYS A N 1
ATOM 1480 C CA . LYS A 1 185 ? 29.733 -0.836 -25.432 1.00 97.25 185 LYS A CA 1
ATOM 1481 C C . LYS A 1 185 ? 29.121 0.308 -24.615 1.00 97.25 185 LYS A C 1
ATOM 1483 O O . LYS A 1 185 ? 29.803 1.274 -24.303 1.00 97.25 185 LYS A O 1
ATOM 1488 N N . LYS A 1 186 ? 27.826 0.207 -24.309 1.00 97.12 186 LYS A N 1
ATOM 1489 C CA . LYS A 1 186 ? 27.034 1.151 -23.514 1.00 97.12 186 LYS A CA 1
ATOM 1490 C C . LYS A 1 186 ? 25.882 0.396 -22.845 1.00 97.12 186 LYS A C 1
ATOM 1492 O O . LYS A 1 186 ? 25.432 -0.610 -23.398 1.00 97.12 186 LYS A O 1
ATOM 1497 N N . LEU A 1 187 ? 25.372 0.901 -21.721 1.00 97.56 187 LEU A N 1
ATOM 1498 C CA . LEU A 1 187 ? 24.224 0.297 -21.035 1.00 97.56 187 LEU A CA 1
ATOM 1499 C C . LEU A 1 187 ? 22.974 0.298 -21.925 1.00 97.56 187 LEU A C 1
ATOM 1501 O O . LEU A 1 187 ? 22.329 -0.730 -22.083 1.00 97.56 187 LEU A O 1
ATOM 1505 N N . GLY A 1 188 ? 22.664 1.437 -22.544 1.00 97.31 188 GLY A N 1
ATOM 1506 C CA . GLY A 1 188 ? 21.440 1.599 -23.319 1.00 97.31 188 GLY A CA 1
ATOM 1507 C C . GLY A 1 188 ? 21.180 3.041 -23.739 1.00 97.31 188 GLY A C 1
ATOM 1508 O O . GLY A 1 188 ? 22.097 3.866 -23.759 1.00 97.31 188 GLY A O 1
ATOM 1509 N N . GLN A 1 189 ? 19.945 3.348 -24.120 1.00 98.00 189 GLN A N 1
ATOM 1510 C CA . GLN A 1 189 ? 19.454 4.701 -24.361 1.00 98.00 189 GLN A CA 1
ATOM 1511 C C . GLN A 1 189 ? 18.623 5.185 -23.164 1.00 98.00 189 GLN A C 1
ATOM 1513 O O . GLN A 1 189 ? 17.681 4.503 -22.759 1.00 98.00 189 GLN A O 1
ATOM 1518 N N . PRO A 1 190 ? 18.964 6.342 -22.565 1.00 98.25 190 PRO A N 1
ATOM 1519 C CA . PRO A 1 190 ? 18.135 6.963 -21.540 1.00 98.25 190 PRO A CA 1
ATOM 1520 C C . PRO A 1 190 ? 16.715 7.228 -22.049 1.00 98.25 190 PRO A C 1
ATOM 1522 O O . PRO A 1 190 ? 16.532 7.793 -23.125 1.00 98.25 190 PRO A O 1
ATOM 1525 N N . LEU A 1 191 ? 15.718 6.856 -21.251 1.00 97.94 191 LEU A N 1
ATOM 1526 C CA . LEU A 1 191 ? 14.309 7.134 -21.520 1.00 97.94 191 LEU A CA 1
ATOM 1527 C C . LEU A 1 191 ? 13.829 8.353 -20.719 1.00 97.94 191 LEU A C 1
ATOM 1529 O O . LEU A 1 191 ? 14.588 9.009 -20.001 1.00 97.94 191 LEU A O 1
ATOM 1533 N N . LYS A 1 192 ? 12.538 8.684 -20.844 1.00 96.00 192 LYS A N 1
ATOM 1534 C CA . LYS A 1 192 ? 11.929 9.830 -20.155 1.00 96.00 192 LYS A CA 1
ATOM 1535 C C . LYS A 1 192 ? 12.196 9.775 -18.646 1.00 96.00 192 LYS A C 1
ATOM 1537 O O . LYS A 1 192 ? 11.944 8.749 -18.013 1.00 96.00 192 LYS A O 1
ATOM 1542 N N . ASN A 1 193 ? 12.640 10.909 -18.097 1.00 95.69 193 ASN A N 1
ATOM 1543 C CA . ASN A 1 193 ? 12.987 11.112 -16.686 1.00 95.69 193 ASN A CA 1
ATOM 1544 C C . ASN A 1 193 ? 14.136 10.217 -16.176 1.00 95.69 193 ASN A C 1
ATOM 1546 O O . ASN A 1 193 ? 14.288 10.027 -14.974 1.00 95.69 193 ASN A O 1
ATOM 1550 N N . HIS A 1 194 ? 14.964 9.663 -17.065 1.00 97.81 194 HIS A N 1
ATOM 1551 C CA . HIS A 1 194 ? 16.171 8.957 -16.653 1.00 97.81 194 HIS A CA 1
ATOM 1552 C C . HIS A 1 194 ? 17.082 9.841 -15.785 1.00 97.81 194 HIS A C 1
ATOM 1554 O O . HIS A 1 194 ? 17.325 11.000 -16.118 1.00 97.81 194 HIS A O 1
ATOM 1560 N N . ASN A 1 195 ? 17.629 9.260 -14.714 1.00 97.06 195 ASN A N 1
ATOM 1561 C CA . ASN A 1 195 ? 18.512 9.909 -13.746 1.00 97.06 195 ASN A CA 1
ATOM 1562 C C . ASN A 1 195 ? 17.874 11.138 -13.063 1.00 97.06 195 ASN A C 1
ATOM 1564 O O . ASN A 1 195 ? 18.578 12.055 -12.644 1.00 97.06 195 ASN A O 1
ATOM 1568 N N . SER A 1 196 ? 16.540 11.183 -12.962 1.00 96.62 196 SER A N 1
ATOM 1569 C CA .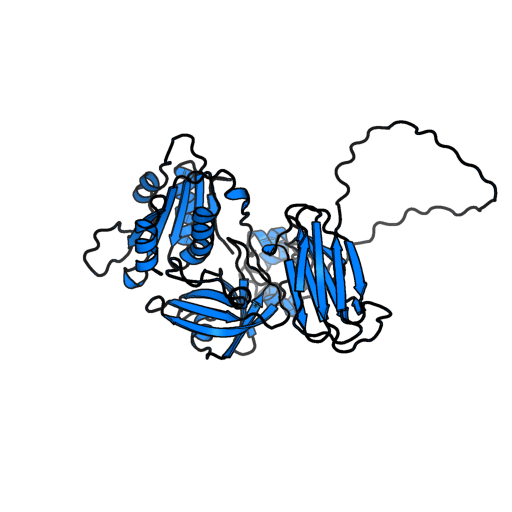 SER A 1 196 ? 15.830 12.257 -12.260 1.00 96.62 196 SER A CA 1
ATOM 1570 C C . SER A 1 196 ? 15.739 11.981 -10.763 1.00 96.62 196 SER A C 1
ATOM 1572 O O . SER A 1 196 ? 15.496 10.839 -10.370 1.00 96.62 196 SER A O 1
ATOM 1574 N N . PHE A 1 197 ? 15.831 13.032 -9.949 1.00 96.75 197 PHE A N 1
ATOM 1575 C CA . PHE A 1 197 ? 15.587 12.995 -8.509 1.00 96.75 197 PHE A CA 1
ATOM 1576 C C . PHE A 1 197 ? 14.519 14.034 -8.164 1.00 96.75 197 PHE A C 1
ATOM 1578 O O . PHE A 1 197 ? 14.772 15.234 -8.237 1.00 96.75 197 PHE A O 1
ATOM 1585 N N . VAL A 1 198 ? 13.301 13.576 -7.883 1.00 95.75 198 VAL A N 1
ATOM 1586 C CA . VAL A 1 198 ? 12.116 14.436 -7.711 1.00 95.75 198 VAL A CA 1
ATOM 1587 C C . VAL A 1 198 ? 11.405 14.107 -6.410 1.00 95.75 198 VAL A C 1
ATOM 1589 O O . VAL A 1 198 ? 11.575 13.012 -5.878 1.00 95.75 198 VAL A O 1
ATOM 1592 N N . LYS A 1 199 ? 10.586 15.020 -5.883 1.00 94.69 199 LYS A N 1
ATOM 1593 C CA . LYS A 1 199 ? 9.762 14.705 -4.711 1.00 94.69 199 LYS A CA 1
ATOM 1594 C C . LYS A 1 199 ? 8.771 13.595 -5.048 1.00 94.69 199 LYS A C 1
ATOM 1596 O O . LYS A 1 199 ? 8.229 13.544 -6.151 1.00 94.69 199 LYS A O 1
ATOM 1601 N N . CYS A 1 200 ? 8.481 12.734 -4.077 1.00 92.50 200 CYS A N 1
ATOM 1602 C CA . CYS A 1 200 ? 7.495 11.665 -4.228 1.00 92.50 200 CYS A CA 1
ATOM 1603 C C . CYS A 1 200 ? 6.081 12.184 -4.537 1.00 92.50 200 CYS A C 1
ATOM 1605 O O . CYS A 1 200 ? 5.287 11.423 -5.071 1.00 92.50 200 CYS A O 1
ATOM 1607 N N . THR A 1 201 ? 5.772 13.449 -4.233 1.00 90.31 201 THR A N 1
ATOM 1608 C CA . THR A 1 201 ? 4.508 14.117 -4.595 1.00 90.31 201 THR A CA 1
ATOM 1609 C C . THR A 1 201 ? 4.423 14.505 -6.067 1.00 90.31 201 THR A C 1
ATOM 1611 O O . THR A 1 201 ? 3.329 14.677 -6.591 1.00 90.31 201 THR A O 1
ATOM 1614 N N . ASP A 1 202 ? 5.571 14.645 -6.731 1.00 91.81 202 ASP A N 1
ATOM 1615 C CA . ASP A 1 202 ? 5.665 15.176 -8.094 1.00 91.81 202 ASP A CA 1
ATOM 1616 C C . ASP A 1 202 ? 5.863 14.049 -9.121 1.00 91.81 202 ASP A C 1
ATOM 1618 O O . ASP A 1 202 ? 5.915 14.284 -10.332 1.00 91.81 202 ASP A O 1
ATOM 1622 N N . ARG A 1 203 ? 6.003 12.804 -8.650 1.00 90.12 203 ARG A N 1
ATOM 1623 C CA . ARG A 1 203 ? 6.158 11.635 -9.516 1.00 90.12 203 ARG A CA 1
ATOM 1624 C C . ARG A 1 203 ? 4.799 11.187 -10.053 1.00 90.12 203 ARG A C 1
ATOM 1626 O O . ARG A 1 203 ? 3.797 11.189 -9.349 1.00 90.12 203 ARG A O 1
ATOM 1633 N N . GLY A 1 204 ? 4.783 10.739 -11.304 1.00 91.25 204 GLY A N 1
ATOM 1634 C CA . GLY A 1 204 ? 3.602 10.105 -11.887 1.00 91.25 204 GLY A CA 1
ATOM 1635 C C . GLY A 1 204 ? 3.435 8.653 -11.433 1.00 91.25 204 GLY A C 1
ATOM 1636 O O . GLY A 1 204 ? 4.411 7.988 -11.077 1.00 91.25 204 GLY A O 1
ATOM 1637 N N . LEU A 1 205 ? 2.206 8.145 -11.525 1.00 94.75 205 LEU A N 1
ATOM 1638 C CA . LEU A 1 205 ? 1.913 6.728 -11.322 1.00 94.75 205 LEU A CA 1
ATOM 1639 C C . LEU A 1 205 ? 2.468 5.891 -12.483 1.00 94.75 205 LEU A C 1
ATOM 1641 O O . LEU A 1 205 ? 2.227 6.187 -13.656 1.00 94.75 205 LEU A O 1
ATOM 1645 N N . TYR A 1 206 ? 3.181 4.818 -12.154 1.00 96.88 206 TYR A N 1
ATOM 1646 C CA . TYR A 1 206 ? 3.636 3.808 -13.105 1.00 96.88 206 TYR A CA 1
ATOM 1647 C C . TYR A 1 206 ? 2.840 2.525 -12.906 1.00 96.88 206 TYR A C 1
ATOM 1649 O O . TYR A 1 206 ? 2.774 2.016 -11.790 1.00 96.88 206 TYR A O 1
ATOM 1657 N N . TYR A 1 207 ? 2.238 2.011 -13.981 1.00 97.81 207 TYR A N 1
ATOM 1658 C CA . TYR A 1 207 ? 1.343 0.860 -13.922 1.00 97.81 207 TYR A CA 1
ATOM 1659 C C . TYR A 1 207 ? 1.934 -0.385 -14.555 1.00 97.81 207 TYR A C 1
ATOM 1661 O O . TYR A 1 207 ? 2.600 -0.334 -15.584 1.00 97.81 207 TYR A O 1
ATOM 1669 N N . ARG A 1 208 ? 1.544 -1.522 -13.988 1.00 96.50 208 ARG A N 1
ATOM 1670 C CA . ARG A 1 208 ? 1.963 -2.847 -14.422 1.00 96.50 208 ARG A CA 1
ATOM 1671 C C . ARG A 1 208 ? 0.812 -3.840 -14.399 1.00 96.50 208 ARG A C 1
ATOM 1673 O O . ARG A 1 208 ? 0.020 -3.855 -13.461 1.00 96.50 208 ARG A O 1
ATOM 1680 N N . LYS A 1 209 ? 0.693 -4.655 -15.450 1.00 97.19 209 LYS A N 1
ATOM 1681 C CA . LYS A 1 209 ? -0.403 -5.624 -15.616 1.00 97.19 209 LYS A CA 1
ATOM 1682 C C . LYS A 1 209 ? -0.141 -6.878 -14.787 1.00 97.19 209 LYS A C 1
ATOM 1684 O O . LYS A 1 209 ? 0.671 -7.703 -15.173 1.00 97.19 209 LYS A O 1
ATOM 1689 N N . CYS A 1 210 ? -0.847 -7.035 -13.679 1.00 98.12 210 CYS A N 1
ATOM 1690 C CA . CYS A 1 210 ? -0.710 -8.172 -12.775 1.00 98.12 210 CYS A CA 1
ATOM 1691 C C . CYS A 1 210 ? -1.817 -9.192 -13.025 1.00 98.12 210 CYS A C 1
ATOM 1693 O O . CYS A 1 210 ? -2.964 -8.813 -13.259 1.00 98.12 210 CYS A O 1
ATOM 1695 N N . LYS A 1 211 ? -1.471 -10.477 -12.986 1.00 98.19 211 LYS A N 1
ATOM 1696 C CA . LYS A 1 211 ? -2.392 -11.571 -13.303 1.00 98.19 211 LYS A CA 1
ATOM 1697 C C . LYS A 1 211 ? -3.208 -11.955 -12.073 1.00 98.19 211 LYS A C 1
ATOM 1699 O O . LYS A 1 211 ? -2.639 -12.168 -11.009 1.00 98.19 211 LYS A O 1
ATOM 1704 N N . LEU A 1 212 ? -4.523 -12.082 -12.202 1.00 98.56 212 LEU A N 1
ATOM 1705 C CA . LEU A 1 212 ? -5.399 -12.577 -11.144 1.00 98.56 212 LEU A CA 1
ATOM 1706 C C . LEU A 1 212 ? -5.209 -14.090 -10.976 1.00 98.56 212 LEU A C 1
ATOM 1708 O O . LEU A 1 212 ? -5.557 -14.865 -11.866 1.00 98.56 212 LEU A O 1
ATOM 1712 N N . LEU A 1 213 ? -4.674 -14.510 -9.829 1.00 98.00 213 LEU A N 1
ATOM 1713 C CA . LEU A 1 213 ? -4.428 -15.918 -9.507 1.00 98.00 213 LEU A CA 1
ATOM 1714 C C . LEU A 1 213 ? -5.584 -16.570 -8.753 1.00 98.00 213 LEU A C 1
ATOM 1716 O O . LEU A 1 213 ? -5.891 -17.737 -8.977 1.00 98.00 213 LEU A O 1
ATOM 1720 N N . SER A 1 214 ? -6.211 -15.844 -7.826 1.00 98.00 214 SER A N 1
ATOM 1721 C CA . SER A 1 214 ? -7.371 -16.350 -7.088 1.00 98.00 214 SER A CA 1
ATOM 1722 C C . SER A 1 214 ? -8.278 -15.225 -6.600 1.00 98.00 214 SER A C 1
ATOM 1724 O O . SER A 1 214 ? -7.851 -14.081 -6.436 1.00 98.00 214 SER A O 1
ATOM 1726 N N . LYS A 1 215 ? -9.548 -15.573 -6.380 1.00 97.94 215 LYS A N 1
ATOM 1727 C CA . LYS A 1 215 ? -10.592 -14.704 -5.835 1.00 97.94 215 LYS A CA 1
ATOM 1728 C C . LYS A 1 215 ? -11.480 -15.548 -4.925 1.00 97.94 215 LYS A C 1
ATOM 1730 O O . LYS A 1 215 ? -12.188 -16.426 -5.411 1.00 97.94 215 LYS A O 1
ATOM 1735 N N . THR A 1 216 ? -11.413 -15.326 -3.616 1.00 97.38 216 THR A N 1
ATOM 1736 C CA . THR A 1 216 ? -12.158 -16.116 -2.618 1.00 97.38 216 THR A CA 1
ATOM 1737 C C . THR A 1 216 ? -13.093 -15.237 -1.798 1.00 97.38 216 THR A C 1
ATOM 1739 O O . THR A 1 216 ? -12.831 -14.053 -1.600 1.00 97.38 216 THR A O 1
ATOM 1742 N N . ASN A 1 217 ? -14.206 -15.793 -1.320 1.00 97.81 217 ASN A N 1
ATOM 1743 C CA . ASN A 1 217 ? -15.142 -15.054 -0.474 1.00 97.81 217 ASN A CA 1
ATOM 1744 C C . ASN A 1 217 ? -14.575 -14.888 0.942 1.00 97.81 217 ASN A C 1
ATOM 1746 O O . ASN A 1 217 ? -14.125 -15.856 1.550 1.00 97.81 217 ASN A O 1
ATOM 1750 N N . VAL A 1 218 ? -14.629 -13.662 1.465 1.00 97.38 218 VAL A N 1
ATOM 1751 C CA . VAL A 1 218 ? -14.323 -13.330 2.868 1.00 97.38 218 VAL A CA 1
ATOM 1752 C C . VAL A 1 218 ? -15.617 -13.150 3.654 1.00 97.38 218 VAL A C 1
ATOM 1754 O O . VAL A 1 218 ? -15.762 -13.692 4.743 1.00 97.38 218 VAL A O 1
ATOM 1757 N N . THR A 1 219 ? -16.565 -12.417 3.074 1.00 97.94 219 THR A N 1
ATOM 1758 C CA . THR A 1 219 ? -17.951 -12.287 3.541 1.00 97.94 219 THR A CA 1
ATOM 1759 C C . THR A 1 219 ? -18.889 -12.437 2.342 1.00 97.94 219 THR A C 1
ATOM 1761 O O . THR A 1 219 ? -18.450 -12.753 1.232 1.00 97.94 219 THR A O 1
ATOM 1764 N N . HIS A 1 220 ? -20.185 -12.190 2.541 1.00 96.88 220 HIS A N 1
ATOM 1765 C CA . HIS A 1 220 ? -21.179 -12.220 1.469 1.00 96.88 220 HIS A CA 1
ATOM 1766 C C . HIS A 1 220 ? -20.837 -11.265 0.306 1.00 96.88 220 HIS A C 1
ATOM 1768 O O . HIS A 1 220 ? -21.015 -11.620 -0.861 1.00 96.88 220 HIS A O 1
ATOM 1774 N N . ASP A 1 221 ? -20.273 -10.091 0.599 1.00 97.88 221 ASP A N 1
ATOM 1775 C CA . ASP A 1 221 ? -19.961 -9.059 -0.392 1.00 97.88 221 ASP A CA 1
ATOM 1776 C C . ASP A 1 221 ? -18.484 -8.668 -0.454 1.00 97.88 221 ASP A C 1
ATOM 1778 O O . ASP A 1 221 ? -18.129 -7.773 -1.207 1.00 97.88 221 ASP A O 1
ATOM 1782 N N . THR A 1 222 ? -17.598 -9.321 0.294 1.00 98.62 222 THR A N 1
ATOM 1783 C CA . THR A 1 222 ? -16.161 -9.021 0.263 1.00 98.62 222 THR A CA 1
ATOM 1784 C C . THR A 1 222 ? -15.370 -10.208 -0.257 1.00 98.62 222 THR A C 1
ATOM 1786 O O . THR A 1 222 ? -15.600 -11.347 0.154 1.00 98.62 222 THR A O 1
ATOM 1789 N N . ARG A 1 223 ? -14.418 -9.943 -1.155 1.00 98.31 223 ARG A N 1
ATOM 1790 C CA . ARG A 1 223 ? -13.523 -10.952 -1.732 1.00 98.31 223 ARG A CA 1
ATOM 1791 C C . ARG A 1 223 ? -12.072 -10.691 -1.346 1.00 98.31 223 ARG A C 1
ATOM 1793 O O . ARG A 1 223 ? -11.666 -9.537 -1.215 1.00 98.31 223 ARG A O 1
ATOM 1800 N N . LEU A 1 224 ? -11.291 -11.760 -1.235 1.00 98.50 224 LEU A N 1
ATOM 1801 C CA . LEU A 1 224 ? -9.836 -11.732 -1.194 1.00 98.50 224 LEU A CA 1
ATOM 1802 C C . LEU A 1 224 ? -9.311 -12.048 -2.597 1.00 98.50 224 LEU A C 1
ATOM 1804 O O . LEU A 1 224 ? -9.439 -13.172 -3.081 1.00 98.50 224 LEU A O 1
ATOM 1808 N N . PHE A 1 225 ? -8.739 -11.044 -3.246 1.00 98.62 225 PHE A N 1
ATOM 1809 C CA . PHE A 1 225 ? -8.056 -11.164 -4.527 1.00 98.62 225 PHE A CA 1
ATOM 1810 C C . PHE A 1 225 ? -6.579 -11.460 -4.281 1.00 98.62 225 PHE A C 1
ATOM 1812 O O . PHE A 1 225 ? -5.967 -10.807 -3.439 1.00 98.62 225 PHE A O 1
ATOM 1819 N N . CYS A 1 226 ? -6.000 -12.390 -5.034 1.00 98.19 226 CYS A N 1
ATOM 1820 C CA . CYS A 1 226 ? -4.558 -12.609 -5.121 1.00 98.19 226 CYS A CA 1
ATOM 1821 C C . CYS A 1 226 ? -4.107 -12.319 -6.548 1.00 98.19 226 CYS A C 1
ATOM 1823 O O . CYS A 1 226 ? -4.581 -12.972 -7.480 1.00 98.19 226 CYS A O 1
ATOM 1825 N N . VAL A 1 227 ? -3.200 -11.361 -6.716 1.00 98.12 227 VAL A N 1
ATOM 1826 C CA . VAL A 1 227 ? -2.612 -11.029 -8.015 1.00 98.12 227 VAL A CA 1
ATOM 1827 C C . VAL A 1 227 ? -1.113 -11.279 -8.015 1.00 98.12 227 VAL A C 1
ATOM 1829 O O . VAL A 1 227 ? -0.446 -11.080 -7.005 1.00 98.12 227 VAL A O 1
ATOM 1832 N N . GLU A 1 228 ? -0.589 -11.685 -9.160 1.00 97.44 228 GLU A N 1
ATOM 1833 C CA . GLU A 1 228 ? 0.828 -11.937 -9.390 1.00 97.44 228 GLU A CA 1
ATOM 1834 C C . GLU A 1 228 ? 1.446 -10.804 -10.201 1.00 97.44 228 GLU A C 1
ATOM 1836 O O . GLU A 1 228 ? 0.938 -10.424 -11.262 1.00 97.44 228 GLU A O 1
ATOM 1841 N N . LEU A 1 229 ? 2.545 -10.257 -9.689 1.00 96.62 229 LEU A N 1
ATOM 1842 C CA . LEU A 1 229 ? 3.390 -9.315 -10.405 1.00 96.62 229 LEU A CA 1
ATOM 1843 C C . LEU A 1 229 ? 3.992 -10.003 -11.643 1.00 96.62 229 LEU A C 1
ATOM 1845 O O . LEU A 1 229 ? 4.447 -11.139 -11.526 1.00 96.62 229 LEU A O 1
ATOM 1849 N N . PRO A 1 230 ? 4.066 -9.326 -12.806 1.00 95.06 230 PRO A N 1
ATOM 1850 C CA . PRO A 1 230 ? 4.847 -9.806 -13.936 1.00 95.06 230 PRO A CA 1
ATOM 1851 C C . PRO A 1 230 ? 6.249 -10.283 -13.551 1.00 95.06 230 PRO A C 1
ATOM 1853 O O . PRO A 1 230 ? 6.868 -9.666 -12.671 1.00 95.06 230 PRO A O 1
ATOM 1856 N N . PRO A 1 231 ? 6.776 -11.295 -14.263 1.00 92.75 231 PRO A N 1
ATOM 1857 C CA . PRO A 1 231 ? 8.2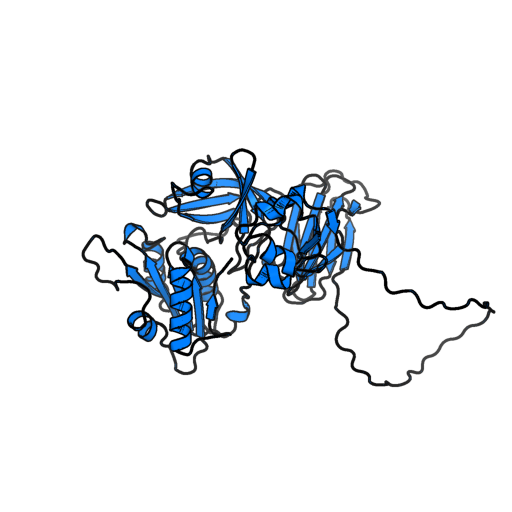00 -11.596 -14.249 1.00 92.75 231 PRO A CA 1
ATOM 1858 C C . PRO A 1 231 ? 9.036 -10.330 -14.478 1.00 92.75 231 PRO A C 1
ATOM 1860 O O . PRO A 1 231 ? 8.582 -9.373 -15.107 1.00 92.75 231 PRO A O 1
ATOM 1863 N N . GLY A 1 232 ? 10.244 -10.295 -13.918 1.00 93.81 232 GLY A N 1
ATOM 1864 C CA . GLY A 1 232 ? 11.105 -9.117 -14.029 1.00 93.81 232 GLY A CA 1
ATOM 1865 C C . GLY A 1 232 ? 10.721 -7.963 -13.138 1.00 93.81 232 GLY A C 1
ATOM 1866 O O . GLY A 1 232 ? 11.155 -6.843 -13.374 1.00 93.81 232 GLY A O 1
ATOM 1867 N N . THR A 1 233 ? 9.912 -8.188 -12.108 1.00 96.19 233 THR A N 1
ATOM 1868 C CA . THR A 1 233 ? 9.526 -7.105 -11.211 1.00 96.19 233 THR A CA 1
ATOM 1869 C C . THR A 1 233 ? 9.842 -7.382 -9.769 1.00 96.19 233 THR A C 1
ATOM 1871 O O . THR A 1 233 ? 9.435 -8.379 -9.181 1.00 96.19 233 THR A O 1
ATOM 1874 N N . HIS A 1 234 ? 10.494 -6.388 -9.191 1.00 96.12 234 HIS A N 1
ATOM 1875 C CA . HIS A 1 234 ? 10.684 -6.231 -7.774 1.00 96.12 234 HIS A CA 1
ATOM 1876 C C . HIS A 1 234 ? 9.781 -5.105 -7.266 1.00 96.12 234 HIS A C 1
ATOM 1878 O O . HIS A 1 234 ? 10.000 -3.936 -7.574 1.00 96.12 234 HIS A O 1
ATOM 1884 N N . LEU A 1 235 ? 8.755 -5.452 -6.491 1.00 96.19 235 LEU A N 1
ATOM 1885 C CA . LEU A 1 235 ? 7.889 -4.482 -5.824 1.00 96.19 235 LEU A CA 1
ATOM 1886 C C . LEU A 1 235 ? 7.441 -5.048 -4.479 1.00 96.19 235 LEU A C 1
ATOM 1888 O O . LEU A 1 235 ? 6.854 -6.126 -4.411 1.00 96.19 235 LEU A O 1
ATOM 1892 N N . GLN A 1 236 ? 7.685 -4.299 -3.408 1.00 95.00 236 GLN A N 1
ATOM 1893 C CA . GLN A 1 236 ? 7.130 -4.577 -2.088 1.00 95.00 236 GLN A CA 1
ATOM 1894 C C . GLN A 1 236 ? 6.344 -3.364 -1.622 1.00 95.00 236 GLN A C 1
ATOM 1896 O O . GLN A 1 236 ? 6.838 -2.243 -1.666 1.00 95.00 236 GLN A O 1
ATOM 1901 N N . VAL A 1 237 ? 5.104 -3.589 -1.190 1.00 95.81 237 VAL A N 1
ATOM 1902 C CA . VAL A 1 237 ? 4.234 -2.506 -0.723 1.00 95.81 237 VAL A CA 1
ATOM 1903 C C . VAL A 1 237 ? 4.473 -2.291 0.769 1.00 95.81 237 VAL A C 1
ATOM 1905 O O . VAL A 1 237 ? 4.116 -3.200 1.540 1.00 95.81 237 VAL A O 1
ATOM 1908 N N . PRO A 1 238 ? 5.028 -1.131 1.180 1.00 94.88 238 PRO A N 1
ATOM 1909 C CA . PRO A 1 238 ? 5.321 -0.876 2.580 1.00 94.88 238 PRO A CA 1
ATOM 1910 C C . PRO A 1 238 ? 4.046 -0.847 3.433 1.00 94.88 238 PRO A C 1
ATOM 1912 O O . PRO A 1 238 ? 2.931 -0.633 2.947 1.00 94.88 238 PRO A O 1
ATOM 1915 N N . VAL A 1 239 ? 4.204 -1.069 4.739 1.00 94.88 239 VAL A N 1
ATOM 1916 C CA . VAL A 1 239 ? 3.096 -0.989 5.708 1.00 94.88 239 VAL A CA 1
ATOM 1917 C C . VAL A 1 239 ? 2.424 0.385 5.618 1.00 94.88 239 VAL A C 1
ATOM 1919 O O . VAL A 1 239 ? 3.101 1.404 5.501 1.00 94.88 239 VAL A O 1
ATOM 1922 N N . GLY A 1 240 ? 1.090 0.404 5.639 1.00 94.81 240 GLY A N 1
ATOM 1923 C CA . GLY A 1 240 ? 0.299 1.636 5.581 1.00 94.81 240 GLY A CA 1
ATOM 1924 C C . GLY A 1 240 ? 0.242 2.324 4.210 1.00 94.81 240 GLY A C 1
ATOM 1925 O O . GLY A 1 240 ? -0.341 3.400 4.111 1.00 94.81 240 GLY A O 1
ATOM 1926 N N . HIS A 1 241 ? 0.810 1.716 3.164 1.00 96.75 241 HIS A N 1
ATOM 1927 C CA . HIS A 1 241 ? 0.722 2.209 1.789 1.00 96.75 241 HIS A CA 1
ATOM 1928 C C . HIS A 1 241 ? -0.344 1.454 0.992 1.00 96.75 241 HIS A C 1
ATOM 1930 O O . HIS A 1 241 ? -0.647 0.290 1.267 1.00 96.75 241 HIS A O 1
ATOM 1936 N N . HIS A 1 242 ? -0.882 2.113 -0.028 1.00 97.88 242 HIS A N 1
ATOM 1937 C CA . HIS A 1 242 ? -1.859 1.564 -0.956 1.00 97.88 242 HIS A CA 1
ATOM 1938 C C . HIS A 1 242 ? -1.313 1.542 -2.388 1.00 97.88 242 HIS A C 1
ATOM 1940 O O . HIS A 1 242 ? -0.281 2.140 -2.696 1.00 97.88 242 HIS A O 1
ATOM 1946 N N . LEU A 1 243 ? -2.005 0.813 -3.260 1.00 98.25 243 LEU A N 1
ATOM 1947 C CA . LEU A 1 243 ? -1.775 0.811 -4.702 1.00 98.25 243 LEU A CA 1
ATOM 1948 C C . LEU A 1 243 ? -3.048 1.262 -5.404 1.00 98.25 243 LEU A C 1
ATOM 1950 O O . LEU A 1 243 ? -4.151 0.968 -4.943 1.00 98.25 243 LEU A O 1
ATOM 1954 N N . TYR A 1 244 ? -2.910 1.905 -6.553 1.00 98.50 244 TYR A N 1
ATOM 1955 C CA . TYR A 1 244 ? -4.038 2.145 -7.434 1.00 98.50 244 TYR A CA 1
ATOM 1956 C C . TYR A 1 244 ? -4.228 0.952 -8.355 1.00 98.50 244 TYR A C 1
ATOM 1958 O O . TYR A 1 244 ? -3.314 0.551 -9.079 1.00 98.50 244 TYR A O 1
ATOM 1966 N N . LEU A 1 245 ? -5.442 0.413 -8.349 1.00 98.56 245 LEU A N 1
ATOM 1967 C CA . LEU A 1 245 ? -5.896 -0.534 -9.350 1.00 98.56 245 LEU A CA 1
ATOM 1968 C C . LEU A 1 245 ? -6.519 0.254 -10.496 1.00 98.56 245 LEU A C 1
ATOM 1970 O O . LEU A 1 245 ? -7.314 1.169 -10.272 1.00 98.56 245 LEU A O 1
ATOM 1974 N N . LYS A 1 246 ? -6.169 -0.127 -11.720 1.00 98.19 246 LYS A N 1
ATOM 1975 C CA . LYS A 1 246 ? -6.678 0.470 -12.949 1.00 98.19 246 LYS A CA 1
ATOM 1976 C C . LYS A 1 246 ? -7.339 -0.589 -13.823 1.00 98.19 246 LYS A C 1
ATOM 1978 O O . LYS A 1 246 ? -6.759 -1.653 -14.048 1.00 98.19 246 LYS A O 1
ATOM 1983 N N . GLN A 1 247 ? -8.535 -0.272 -14.318 1.00 96.44 247 GLN A N 1
ATOM 1984 C CA . GLN A 1 247 ? -9.252 -1.061 -15.318 1.00 96.44 247 GLN A CA 1
ATOM 1985 C C . GLN A 1 247 ? -9.896 -0.179 -16.380 1.00 96.44 247 GLN A C 1
ATOM 1987 O O . GLN A 1 247 ? -10.313 0.941 -16.096 1.00 96.44 247 GLN A O 1
ATOM 1992 N N . THR A 1 248 ? -10.000 -0.705 -17.600 1.00 93.75 248 THR A N 1
ATOM 1993 C CA . THR A 1 248 ? -10.735 -0.043 -18.686 1.00 93.75 248 THR A CA 1
ATOM 1994 C C . THR A 1 248 ? -12.190 -0.489 -18.660 1.00 93.75 248 THR A C 1
ATOM 1996 O O . THR A 1 248 ? -12.481 -1.672 -18.807 1.00 93.75 248 THR A O 1
ATOM 1999 N N . ILE A 1 249 ? -13.106 0.458 -18.483 1.00 91.06 249 ILE A N 1
ATOM 2000 C CA . ILE A 1 249 ? -14.548 0.231 -18.397 1.00 91.06 249 ILE A CA 1
ATOM 2001 C C . ILE A 1 249 ? -15.193 1.113 -19.460 1.00 91.06 249 ILE A C 1
ATOM 2003 O O . ILE A 1 249 ? -14.984 2.325 -19.466 1.00 91.06 249 ILE A O 1
ATOM 2007 N N . THR A 1 250 ? -15.901 0.496 -20.412 1.00 90.56 250 THR A N 1
ATOM 2008 C CA . THR A 1 250 ? -16.532 1.195 -21.552 1.00 90.56 250 THR A CA 1
ATOM 2009 C C . THR A 1 250 ? -15.581 2.174 -22.263 1.00 90.56 250 THR A C 1
ATOM 2011 O O . THR A 1 250 ? -15.936 3.315 -22.539 1.00 90.56 250 THR A O 1
ATOM 2014 N N . GLY A 1 251 ? -14.333 1.751 -22.500 1.00 89.75 251 GLY A N 1
ATOM 2015 C CA . GLY A 1 251 ? -13.299 2.558 -23.166 1.00 89.75 251 GLY A CA 1
ATOM 2016 C C . GLY A 1 251 ? -12.625 3.631 -22.298 1.00 89.75 251 GLY A C 1
ATOM 2017 O O . GLY A 1 251 ? -11.714 4.298 -22.775 1.00 89.75 251 GLY A O 1
ATOM 2018 N N . THR A 1 252 ? -13.027 3.790 -21.033 1.00 93.00 252 THR A N 1
ATOM 2019 C CA . THR A 1 252 ? -12.448 4.765 -20.095 1.00 93.00 252 THR A CA 1
ATOM 2020 C C . THR A 1 252 ? -11.619 4.061 -19.027 1.00 93.00 252 THR A C 1
ATOM 2022 O O . THR A 1 252 ? -12.051 3.060 -18.457 1.00 93.00 252 THR A O 1
ATOM 2025 N N . GLU A 1 253 ? -10.435 4.585 -18.714 1.00 94.94 253 GLU A N 1
ATOM 2026 C CA . GLU A 1 253 ? -9.634 4.083 -17.598 1.00 94.94 253 GLU A CA 1
ATOM 2027 C C . GLU A 1 253 ? -10.203 4.585 -16.265 1.00 94.94 253 GLU A C 1
ATOM 2029 O O . GLU A 1 253 ? -10.204 5.781 -15.980 1.00 94.94 253 GLU A O 1
ATOM 2034 N N . ILE A 1 254 ? -10.671 3.661 -15.429 1.00 96.69 254 ILE A N 1
ATOM 2035 C CA . ILE A 1 254 ? -11.078 3.947 -14.056 1.00 96.69 254 ILE A CA 1
ATOM 2036 C C . ILE A 1 254 ? -9.959 3.495 -13.124 1.00 96.69 254 ILE A C 1
ATOM 2038 O O . ILE A 1 254 ? -9.420 2.396 -13.261 1.00 96.69 254 ILE A O 1
ATOM 2042 N N . VAL A 1 255 ? -9.619 4.356 -12.169 1.00 97.12 255 VAL A N 1
ATOM 2043 C CA . VAL A 1 255 ? -8.536 4.148 -11.209 1.00 97.12 255 VAL A CA 1
ATOM 2044 C C . VAL A 1 255 ? -9.086 4.295 -9.794 1.00 97.12 255 VAL A C 1
ATOM 2046 O O . VAL A 1 255 ? -9.779 5.272 -9.497 1.00 97.12 255 VAL A O 1
ATOM 2049 N N . LYS A 1 256 ? -8.798 3.328 -8.915 1.00 97.62 256 LYS A N 1
ATOM 2050 C CA . LYS A 1 256 ? -9.198 3.370 -7.501 1.00 97.62 256 LYS A CA 1
ATOM 2051 C C . LYS A 1 256 ? -8.100 2.825 -6.575 1.00 97.62 256 LYS A C 1
ATOM 2053 O O . LYS A 1 256 ? -7.465 1.831 -6.928 1.00 97.62 256 LYS A O 1
ATOM 2058 N N . PRO A 1 257 ? -7.873 3.451 -5.407 1.00 97.81 257 PRO A N 1
ATOM 2059 C CA . PRO A 1 257 ? -6.878 3.001 -4.440 1.00 97.81 257 PRO A CA 1
ATOM 2060 C C . PRO A 1 257 ? -7.375 1.795 -3.633 1.00 97.81 257 PRO A C 1
ATOM 2062 O O . PRO A 1 257 ? -8.533 1.747 -3.217 1.00 97.81 257 PRO A O 1
ATOM 2065 N N . TYR A 1 258 ? -6.481 0.841 -3.376 1.00 98.44 258 TYR A N 1
ATOM 2066 C CA . TYR A 1 258 ? -6.709 -0.306 -2.501 1.00 98.44 258 TYR A CA 1
ATOM 2067 C C . TYR A 1 258 ? -5.455 -0.630 -1.698 1.00 98.44 258 TYR A C 1
ATOM 2069 O O . TYR A 1 258 ? -4.344 -0.669 -2.230 1.00 98.44 258 TYR A O 1
ATOM 2077 N N . THR A 1 259 ? -5.642 -0.907 -0.412 1.00 98.44 259 THR A N 1
ATOM 2078 C CA . THR A 1 259 ? -4.548 -1.244 0.499 1.00 98.44 259 THR A CA 1
ATOM 2079 C C . THR A 1 259 ? -4.290 -2.748 0.489 1.00 98.44 259 THR A C 1
ATOM 2081 O O . THR A 1 259 ? -5.198 -3.516 0.825 1.00 98.44 259 THR A O 1
ATOM 2084 N N . PRO A 1 260 ? -3.075 -3.203 0.131 1.00 97.88 260 PRO A N 1
ATOM 2085 C CA . PRO A 1 260 ? -2.756 -4.620 0.175 1.00 97.88 260 PRO A CA 1
ATOM 2086 C C . PRO A 1 260 ? -2.770 -5.190 1.590 1.00 97.88 260 PRO A C 1
ATOM 2088 O O . PRO A 1 260 ? -2.235 -4.596 2.527 1.00 97.88 260 PRO A O 1
ATOM 2091 N N . VAL A 1 261 ? -3.293 -6.402 1.713 1.00 97.31 261 VAL A N 1
ATOM 2092 C CA . VAL A 1 261 ? -3.379 -7.167 2.958 1.00 97.31 261 VAL A CA 1
ATOM 2093 C C . VAL A 1 261 ? -2.424 -8.364 2.928 1.00 97.31 261 VAL A C 1
ATOM 2095 O O . VAL A 1 261 ? -1.752 -8.627 1.930 1.00 97.31 261 VAL A O 1
ATOM 2098 N N . LEU A 1 262 ? -2.324 -9.080 4.047 1.00 94.75 262 LEU A N 1
ATOM 2099 C CA . LEU A 1 262 ? -1.708 -10.407 4.076 1.00 94.75 262 LEU A CA 1
ATOM 2100 C C . LEU A 1 262 ? -2.635 -11.436 3.411 1.00 94.75 262 LEU A C 1
ATOM 2102 O O . LEU A 1 262 ? -3.803 -11.157 3.165 1.00 94.75 262 LEU A O 1
ATOM 2106 N N . SER A 1 263 ? -2.136 -12.642 3.146 1.00 92.88 263 SER A N 1
ATOM 2107 C CA . SER A 1 263 ? -3.001 -13.749 2.701 1.00 92.88 263 SER A CA 1
ATOM 2108 C C . SER A 1 263 ? -3.868 -14.316 3.835 1.00 92.88 263 SER A C 1
ATOM 2110 O O . SER A 1 263 ? -4.958 -14.821 3.583 1.00 92.88 263 SER A O 1
ATOM 2112 N N . CYS A 1 264 ? -3.389 -14.222 5.078 1.00 91.50 264 CYS A N 1
ATOM 2113 C CA . CYS A 1 264 ? -4.066 -14.641 6.305 1.00 91.50 264 CYS A CA 1
ATOM 2114 C C . CYS A 1 264 ? -3.407 -13.941 7.510 1.00 91.50 264 CYS A C 1
ATOM 2116 O O . CYS A 1 264 ? -2.213 -13.637 7.446 1.00 91.50 264 CYS A O 1
ATOM 2118 N N . LEU A 1 265 ? -4.147 -13.712 8.604 1.00 88.19 265 LEU A N 1
ATOM 2119 C CA . LEU A 1 265 ? -3.586 -13.208 9.872 1.00 88.19 265 LEU A CA 1
ATOM 2120 C C . LEU A 1 265 ? -2.936 -14.300 10.727 1.00 88.19 265 LEU A C 1
ATOM 2122 O O . LEU A 1 265 ? -1.946 -14.056 11.411 1.00 88.19 265 LEU A O 1
ATOM 2126 N N . VAL A 1 266 ? -3.492 -15.509 10.696 1.00 82.00 266 VAL A N 1
ATOM 2127 C CA . VAL A 1 266 ? -3.014 -16.642 11.491 1.00 82.00 266 VAL A CA 1
ATOM 2128 C C . VAL A 1 266 ? -2.458 -17.664 10.516 1.00 82.00 266 VAL A C 1
ATOM 2130 O O . VAL A 1 266 ? -3.210 -18.369 9.852 1.00 82.00 266 VAL A O 1
ATOM 2133 N N . SER A 1 267 ? -1.135 -17.713 10.371 1.00 68.06 267 SER A N 1
ATOM 2134 C CA . SER A 1 267 ? -0.488 -18.767 9.586 1.00 68.06 267 SER A CA 1
ATOM 2135 C C . SER A 1 267 ? -0.337 -20.012 10.464 1.00 68.06 267 SER A C 1
ATOM 2137 O O . SER A 1 267 ? 0.391 -19.938 11.459 1.00 68.06 267 SER A O 1
ATOM 2139 N N . PRO A 1 268 ? -0.992 -21.148 10.151 1.00 45.16 268 PRO A N 1
ATOM 2140 C CA . PRO A 1 268 ? -0.758 -22.385 10.887 1.00 45.16 268 PRO A CA 1
ATOM 2141 C C . PRO A 1 268 ? 0.617 -22.954 10.523 1.00 45.16 268 PRO A C 1
ATOM 2143 O O . PRO A 1 268 ? 1.357 -23.375 11.400 1.00 45.16 268 PRO A O 1
ATOM 2146 N N . PHE A 1 269 ? 0.980 -22.903 9.236 1.00 42.41 269 PHE A N 1
ATOM 2147 C CA . PHE A 1 269 ? 2.220 -23.431 8.673 1.00 42.41 269 PHE A CA 1
ATOM 2148 C C . PHE A 1 269 ? 2.454 -22.777 7.300 1.00 42.41 269 PHE A C 1
ATOM 2150 O O . PHE A 1 269 ? 1.879 -23.204 6.303 1.00 42.41 269 PHE A O 1
ATOM 2157 N N . LYS A 1 270 ? 3.290 -21.738 7.211 1.00 46.66 270 LYS A N 1
ATOM 2158 C CA . LYS A 1 270 ? 3.890 -21.336 5.929 1.00 46.66 270 LYS A CA 1
ATOM 2159 C C . LYS A 1 270 ? 5.391 -21.201 6.111 1.00 46.66 270 LYS A C 1
ATOM 2161 O O . LYS A 1 270 ? 5.863 -20.274 6.760 1.00 46.66 270 LYS A O 1
ATOM 2166 N N . ILE A 1 271 ? 6.119 -22.129 5.500 1.00 39.97 271 ILE A N 1
ATOM 2167 C CA . ILE A 1 271 ? 7.480 -21.869 5.044 1.00 39.97 271 ILE A CA 1
ATOM 2168 C C . ILE A 1 271 ? 7.314 -20.835 3.922 1.00 39.97 271 ILE A C 1
ATOM 2170 O O . ILE A 1 271 ? 6.550 -21.115 2.995 1.00 39.97 271 ILE A O 1
ATOM 2174 N N . PRO A 1 272 ? 7.931 -19.643 4.000 1.00 48.91 272 PRO A N 1
ATOM 2175 C CA . PRO A 1 272 ? 7.866 -18.675 2.914 1.00 48.91 272 PRO A CA 1
ATOM 2176 C C . PRO A 1 272 ? 8.397 -19.343 1.647 1.00 48.91 272 PRO A C 1
ATOM 2178 O O . PRO A 1 272 ? 9.566 -19.729 1.588 1.00 48.91 272 PRO A O 1
ATOM 2181 N N . SER A 1 273 ? 7.537 -19.533 0.653 1.00 49.12 273 SER A N 1
ATOM 2182 C CA . SER A 1 273 ? 7.979 -20.000 -0.655 1.00 49.12 273 SER A CA 1
ATOM 2183 C C . SER A 1 273 ? 8.596 -18.819 -1.402 1.00 49.12 273 SER A C 1
ATOM 2185 O O . SER A 1 273 ? 8.200 -17.668 -1.206 1.00 49.12 273 SER A O 1
ATOM 2187 N N . SER A 1 274 ? 9.566 -19.072 -2.281 1.00 49.62 274 SER A N 1
ATOM 2188 C CA . SER A 1 274 ? 10.176 -18.021 -3.109 1.00 49.62 274 SER A CA 1
ATOM 2189 C C . SER A 1 274 ? 9.144 -17.241 -3.942 1.00 49.62 274 SER A C 1
ATOM 2191 O O . SER A 1 274 ? 9.367 -16.065 -4.224 1.00 49.62 274 SER A O 1
ATOM 2193 N N . ASN A 1 275 ? 7.995 -17.857 -4.260 1.00 55.00 275 ASN A N 1
ATOM 2194 C CA . ASN A 1 275 ? 6.890 -17.243 -5.002 1.00 55.00 275 ASN A CA 1
ATOM 2195 C C . ASN A 1 275 ? 6.006 -16.291 -4.176 1.00 55.00 275 ASN A C 1
ATOM 2197 O O . ASN A 1 275 ? 5.306 -15.476 -4.775 1.00 55.00 275 ASN A O 1
ATOM 2201 N N . ASP A 1 276 ? 6.033 -16.322 -2.835 1.00 60.75 276 ASP A N 1
ATOM 2202 C CA . ASP A 1 276 ? 5.177 -15.433 -2.024 1.00 60.75 276 ASP A CA 1
ATOM 2203 C C . ASP A 1 276 ? 5.534 -13.942 -2.236 1.00 60.75 276 ASP A C 1
ATOM 2205 O O . ASP A 1 276 ? 4.685 -13.073 -2.053 1.00 60.75 276 ASP A O 1
ATOM 2209 N N . LYS A 1 277 ? 6.765 -13.623 -2.672 1.00 68.50 277 LYS A N 1
ATOM 2210 C CA . LYS A 1 277 ? 7.205 -12.237 -2.936 1.00 68.50 277 LYS A CA 1
ATOM 2211 C C . LYS A 1 277 ? 6.593 -11.616 -4.197 1.00 68.50 277 LYS A C 1
ATOM 2213 O O . LYS A 1 277 ? 6.592 -10.395 -4.310 1.00 68.50 277 LYS A O 1
ATOM 2218 N N . ALA A 1 278 ? 6.085 -12.428 -5.124 1.00 87.88 278 ALA A N 1
ATOM 2219 C CA . ALA A 1 278 ? 5.463 -11.948 -6.358 1.00 87.88 278 ALA A CA 1
ATOM 2220 C C . ALA A 1 278 ? 3.952 -11.698 -6.206 1.00 87.88 278 ALA A C 1
ATOM 2222 O O . ALA A 1 278 ? 3.331 -11.137 -7.107 1.00 87.88 278 ALA A O 1
ATOM 2223 N N . GLN A 1 279 ? 3.350 -12.114 -5.087 1.00 95.44 279 GLN A N 1
ATOM 2224 C CA . GLN A 1 279 ? 1.903 -12.082 -4.891 1.00 95.44 279 GLN A CA 1
ATOM 2225 C C . GLN A 1 279 ? 1.465 -10.908 -4.016 1.00 95.44 279 GLN A C 1
ATOM 2227 O O . GLN A 1 279 ? 2.049 -10.625 -2.969 1.00 95.44 279 GLN A O 1
ATOM 2232 N N . ILE A 1 280 ? 0.385 -10.244 -4.421 1.00 97.50 280 ILE A N 1
ATOM 2233 C CA . ILE A 1 280 ? -0.235 -9.146 -3.682 1.00 97.50 280 ILE A CA 1
ATOM 2234 C C . ILE A 1 280 ? -1.700 -9.489 -3.436 1.00 97.50 280 ILE A C 1
ATOM 2236 O O . ILE A 1 280 ? -2.430 -9.856 -4.357 1.00 97.50 280 ILE A O 1
ATOM 2240 N N . PHE A 1 281 ? -2.131 -9.356 -2.183 1.00 98.25 281 PHE A N 1
ATOM 2241 C CA . PHE A 1 281 ? -3.492 -9.672 -1.767 1.00 98.25 281 PHE A CA 1
ATOM 2242 C C . PHE A 1 281 ? -4.291 -8.400 -1.509 1.00 98.25 281 PHE A C 1
ATOM 2244 O O . PHE A 1 281 ? -3.791 -7.477 -0.868 1.00 98.25 281 PHE A O 1
ATOM 2251 N N . PHE A 1 282 ? -5.546 -8.365 -1.949 1.00 98.62 282 PHE A N 1
ATOM 2252 C CA . PHE A 1 282 ? -6.471 -7.263 -1.686 1.00 98.62 282 PHE A CA 1
ATOM 2253 C C . PHE A 1 282 ? -7.785 -7.793 -1.143 1.00 98.62 282 PHE A C 1
ATOM 2255 O O . PHE A 1 282 ? -8.354 -8.733 -1.694 1.00 98.62 282 PHE A O 1
ATOM 2262 N N . MET A 1 283 ? -8.299 -7.152 -0.099 1.00 97.94 283 MET A N 1
ATOM 2263 C CA . MET A 1 283 ? -9.631 -7.431 0.416 1.00 97.94 283 MET A CA 1
ATOM 2264 C C . MET A 1 283 ? -10.577 -6.320 -0.035 1.00 97.94 283 MET A C 1
ATOM 2266 O O . MET A 1 283 ? -10.453 -5.175 0.396 1.00 97.94 283 MET A O 1
ATOM 2270 N N . ILE A 1 284 ? -11.489 -6.650 -0.948 1.00 98.62 284 ILE A N 1
ATOM 2271 C CA . ILE A 1 284 ? -12.311 -5.666 -1.657 1.00 98.62 284 ILE A CA 1
ATOM 2272 C C . ILE A 1 284 ? -13.784 -6.011 -1.471 1.00 98.62 284 ILE A C 1
ATOM 2274 O O . ILE A 1 284 ? -14.233 -7.092 -1.855 1.00 98.62 284 ILE A O 1
ATOM 2278 N N . LYS A 1 285 ? -14.530 -5.069 -0.886 1.00 98.38 285 LYS A N 1
ATOM 2279 C CA . LYS A 1 285 ? -15.992 -5.114 -0.806 1.00 98.38 285 LYS A CA 1
ATOM 2280 C C . LYS A 1 285 ? -16.591 -4.725 -2.155 1.00 98.38 285 LYS A C 1
ATOM 2282 O O . LYS A 1 285 ? -16.222 -3.703 -2.740 1.00 98.38 285 LYS A O 1
ATOM 2287 N N . ILE A 1 286 ? -17.492 -5.557 -2.650 1.00 98.38 286 ILE A N 1
ATOM 2288 C CA . ILE A 1 286 ? -18.193 -5.403 -3.914 1.00 98.38 286 ILE A CA 1
ATOM 2289 C C . ILE A 1 286 ? -19.429 -4.556 -3.660 1.00 98.38 286 ILE A C 1
ATOM 2291 O O . ILE A 1 286 ? -20.283 -4.898 -2.848 1.00 98.38 286 ILE A O 1
ATOM 2295 N N . TYR A 1 287 ? -19.515 -3.432 -4.363 1.00 96.44 287 TYR A N 1
ATOM 2296 C CA . TYR A 1 287 ? -20.669 -2.547 -4.324 1.00 96.44 287 TYR A CA 1
ATOM 2297 C C . TYR A 1 287 ? -21.406 -2.722 -5.651 1.00 96.44 287 TYR A C 1
ATOM 2299 O O . TYR A 1 287 ? -20.910 -2.213 -6.653 1.00 96.44 287 TYR A O 1
ATOM 2307 N N . PRO A 1 288 ? -22.557 -3.422 -5.700 1.00 94.69 288 PRO A N 1
ATOM 2308 C CA . PRO A 1 288 ? -23.240 -3.729 -6.961 1.00 94.69 288 PRO A CA 1
ATOM 2309 C C . PRO A 1 288 ? -23.579 -2.497 -7.811 1.00 94.69 288 PRO A C 1
ATOM 2311 O O . PRO A 1 288 ? -23.532 -2.567 -9.032 1.00 94.69 288 PRO A O 1
ATOM 2314 N N . GLY A 1 289 ? -23.871 -1.359 -7.171 1.00 93.25 289 GLY A N 1
ATOM 2315 C CA . GLY A 1 289 ? -24.104 -0.074 -7.846 1.00 93.25 289 GLY A CA 1
ATOM 2316 C C . GLY A 1 289 ? -22.844 0.769 -8.091 1.00 93.25 289 GLY A C 1
ATOM 2317 O O . GLY A 1 289 ? -22.953 1.920 -8.501 1.00 93.25 289 GLY A O 1
ATOM 2318 N N . GLY A 1 290 ? -21.653 0.256 -7.777 1.00 93.44 290 GLY A N 1
ATOM 2319 C CA . GLY A 1 290 ? -20.385 0.952 -7.987 1.00 93.44 290 GLY A CA 1
ATOM 2320 C C . GLY A 1 290 ? -19.869 0.795 -9.417 1.00 93.44 290 GLY A C 1
ATOM 2321 O O . GLY A 1 290 ? -20.148 -0.190 -10.083 1.00 93.44 290 GLY A O 1
ATOM 2322 N N . LEU A 1 291 ? -19.052 1.739 -9.887 1.00 93.56 291 LEU A N 1
ATOM 2323 C CA . LEU A 1 291 ? -18.475 1.651 -11.237 1.00 93.56 291 LEU A CA 1
ATOM 2324 C C . LEU A 1 291 ? -17.328 0.635 -11.334 1.00 93.56 291 LEU A C 1
ATOM 2326 O O . LEU A 1 291 ? -17.166 -0.015 -12.356 1.00 93.56 291 LEU A O 1
ATOM 2330 N N . PHE A 1 292 ? -16.514 0.506 -10.282 1.00 96.50 292 PHE A N 1
ATOM 2331 C CA . PHE A 1 292 ? -15.245 -0.229 -10.355 1.00 96.50 292 PHE A CA 1
ATOM 2332 C C . PHE A 1 292 ? -15.327 -1.660 -9.813 1.00 96.50 292 PHE A C 1
ATOM 2334 O O . PHE A 1 292 ? -14.850 -2.604 -10.438 1.00 96.50 292 PHE A O 1
ATOM 2341 N N . THR A 1 293 ? -15.931 -1.842 -8.637 1.00 97.75 293 THR A N 1
ATOM 2342 C CA . THR A 1 293 ? -15.905 -3.128 -7.929 1.00 97.75 293 THR A CA 1
ATOM 2343 C C . THR A 1 293 ? -16.745 -4.231 -8.582 1.00 97.75 293 THR A C 1
ATOM 2345 O O . THR A 1 293 ? -16.290 -5.371 -8.517 1.00 97.75 293 THR A O 1
ATOM 2348 N N . PRO A 1 294 ? -17.869 -3.965 -9.286 1.00 97.75 294 PRO A N 1
ATOM 2349 C CA . PRO A 1 294 ? -18.534 -5.004 -10.074 1.00 97.75 294 PRO A CA 1
ATOM 2350 C C . PRO A 1 294 ? -17.646 -5.540 -11.193 1.00 97.75 294 PRO A C 1
ATOM 2352 O O . PRO A 1 294 ? -17.574 -6.748 -11.382 1.00 97.75 294 PRO A O 1
ATOM 2355 N N . VAL A 1 295 ? -16.899 -4.667 -11.878 1.00 97.00 295 VAL A N 1
ATOM 2356 C CA . VAL A 1 295 ? -15.963 -5.091 -12.930 1.00 97.00 295 VAL A CA 1
ATOM 2357 C C . VAL A 1 295 ? -14.887 -6.002 -12.350 1.00 97.00 295 VAL A C 1
ATOM 2359 O O . VAL A 1 295 ? -14.645 -7.074 -12.900 1.00 97.00 295 VAL A O 1
ATOM 2362 N N . LEU A 1 296 ? -14.316 -5.653 -11.192 1.00 97.50 296 LEU A N 1
ATOM 2363 C CA . LEU A 1 296 ? -13.386 -6.546 -10.493 1.00 97.50 296 LEU A CA 1
ATOM 2364 C C . LEU A 1 296 ? -14.018 -7.903 -10.138 1.00 97.50 296 LEU A C 1
ATOM 2366 O O . LEU A 1 296 ? -13.361 -8.933 -10.280 1.00 97.50 296 LEU A O 1
ATOM 2370 N N . ASP A 1 297 ? -15.281 -7.928 -9.698 1.00 97.56 297 ASP A N 1
ATOM 2371 C CA . ASP A 1 297 ? -15.969 -9.181 -9.353 1.00 97.56 297 ASP A CA 1
ATOM 2372 C C . ASP A 1 297 ? -16.305 -10.031 -10.590 1.00 97.56 297 ASP A C 1
ATOM 2374 O O . ASP A 1 297 ? -16.430 -11.246 -10.466 1.00 97.56 297 ASP A O 1
ATOM 2378 N N . THR A 1 298 ? -16.364 -9.450 -11.793 1.00 96.94 298 THR A N 1
ATOM 2379 C CA . THR A 1 298 ? -16.554 -10.213 -13.045 1.00 96.94 298 THR A CA 1
ATOM 2380 C C . THR A 1 298 ? -15.276 -10.830 -13.616 1.00 96.94 298 THR A C 1
ATOM 2382 O O . THR A 1 298 ? -15.373 -11.760 -14.419 1.00 96.94 298 THR A O 1
ATOM 2385 N N . LEU A 1 299 ? -14.094 -10.367 -13.183 1.00 97.50 299 LEU A N 1
ATOM 2386 C CA . LEU A 1 299 ? -12.813 -10.886 -13.672 1.00 97.50 299 LEU A CA 1
ATOM 2387 C C . LEU A 1 299 ? -12.682 -12.386 -13.405 1.00 97.50 299 LEU A C 1
ATOM 2389 O O . LEU A 1 299 ? -12.944 -12.866 -12.291 1.00 97.50 299 LEU A O 1
ATOM 2393 N N . GLN A 1 300 ? -12.242 -13.100 -14.431 1.00 98.12 300 GLN A N 1
ATOM 2394 C CA . GLN A 1 300 ? -11.929 -14.517 -14.398 1.00 98.12 300 GLN A CA 1
ATOM 2395 C C . GLN A 1 300 ? -10.493 -14.732 -13.921 1.00 98.12 300 GLN A C 1
ATOM 2397 O O . GLN A 1 300 ? -9.619 -13.874 -14.056 1.00 98.12 300 GLN A O 1
ATOM 2402 N N . ILE A 1 301 ? -10.229 -15.905 -13.350 1.00 98.44 301 ILE A N 1
ATOM 2403 C CA . ILE A 1 301 ? -8.857 -16.290 -13.015 1.00 98.44 301 ILE A CA 1
ATOM 2404 C C . ILE A 1 301 ? -8.030 -16.334 -14.302 1.00 98.44 301 ILE A C 1
ATOM 2406 O O . ILE A 1 301 ? -8.436 -16.945 -15.286 1.00 98.44 301 ILE A O 1
ATOM 2410 N N . GLY A 1 302 ? -6.869 -15.685 -14.281 1.00 98.00 302 GLY A N 1
ATOM 2411 C CA . GLY A 1 302 ? -6.025 -15.479 -15.453 1.00 98.00 302 GLY A CA 1
ATOM 2412 C C . GLY A 1 302 ? -6.160 -14.104 -16.109 1.00 98.00 302 GLY A C 1
ATOM 2413 O O . GLY A 1 302 ? -5.246 -13.732 -16.843 1.00 98.00 302 GLY A O 1
ATOM 2414 N N . ASP A 1 303 ? -7.212 -13.338 -15.801 1.00 98.19 303 ASP A N 1
ATOM 2415 C CA . ASP A 1 303 ? -7.349 -11.951 -16.258 1.00 98.19 303 ASP A CA 1
ATOM 2416 C C . ASP A 1 303 ? -6.306 -11.033 -15.609 1.00 98.19 303 ASP A C 1
ATOM 2418 O O . ASP A 1 303 ? -5.640 -11.390 -14.635 1.00 98.19 303 ASP A O 1
ATOM 2422 N N . TYR A 1 304 ? -6.174 -9.816 -16.138 1.00 97.94 304 TYR A N 1
ATOM 2423 C CA . TYR A 1 304 ? -5.181 -8.846 -15.684 1.00 97.94 304 TYR A CA 1
ATOM 2424 C C . TYR A 1 304 ? -5.814 -7.627 -15.018 1.00 97.94 304 TYR A C 1
ATOM 2426 O O . TYR A 1 304 ? -6.854 -7.128 -15.446 1.00 97.94 304 TYR A O 1
ATOM 2434 N N . ILE A 1 305 ? -5.127 -7.111 -14.000 1.00 97.94 305 ILE A N 1
ATOM 2435 C CA . ILE A 1 305 ? -5.427 -5.854 -13.312 1.00 97.94 305 ILE A CA 1
ATOM 2436 C C . ILE A 1 305 ? -4.160 -5.001 -13.347 1.00 97.94 305 ILE A C 1
ATOM 2438 O O . ILE A 1 305 ? -3.074 -5.495 -13.047 1.00 97.94 305 ILE A O 1
ATOM 2442 N N . SER A 1 306 ? -4.259 -3.723 -13.712 1.00 98.44 306 SER A N 1
ATOM 2443 C CA . SER A 1 306 ? -3.103 -2.824 -13.664 1.00 98.44 306 SER A CA 1
ATOM 2444 C C . SER A 1 306 ? -2.897 -2.281 -12.250 1.00 98.44 306 SER A C 1
ATOM 2446 O O . SER A 1 306 ? -3.816 -1.694 -11.690 1.00 98.44 306 SER A O 1
ATOM 2448 N N . LEU A 1 307 ? -1.701 -2.453 -11.684 1.00 98.56 307 LEU A N 1
ATOM 2449 C CA . LEU A 1 307 ? -1.314 -1.974 -10.351 1.00 98.56 307 LEU A CA 1
ATOM 2450 C C . LEU A 1 307 ? -0.284 -0.855 -10.486 1.00 98.56 307 LEU A C 1
ATOM 2452 O O . LEU A 1 307 ? 0.623 -0.982 -11.306 1.00 98.56 307 LEU A O 1
ATOM 2456 N N . SER A 1 308 ? -0.415 0.212 -9.698 1.00 98.31 308 SER A N 1
ATOM 2457 C CA . SER A 1 308 ? 0.571 1.296 -9.650 1.00 98.31 308 SER A CA 1
ATOM 2458 C C . SER A 1 308 ? 1.801 0.956 -8.791 1.00 98.31 308 SER A C 1
ATOM 2460 O O . SER A 1 308 ? 1.848 -0.078 -8.125 1.00 98.31 308 SER A O 1
ATOM 2462 N N . ASN A 1 309 ? 2.769 1.871 -8.728 1.00 96.44 309 ASN A N 1
ATOM 2463 C CA . ASN A 1 309 ? 3.709 1.989 -7.610 1.00 96.44 309 ASN A CA 1
ATOM 2464 C C . ASN A 1 309 ? 2.983 2.362 -6.288 1.00 96.44 309 ASN A C 1
ATOM 2466 O O . ASN A 1 309 ? 1.895 2.944 -6.343 1.00 96.44 309 ASN A O 1
ATOM 2470 N N . PRO A 1 310 ? 3.551 2.040 -5.104 1.00 96.38 310 PRO A N 1
ATOM 2471 C CA . PRO A 1 310 ? 2.951 2.350 -3.803 1.00 96.38 310 PRO A CA 1
ATOM 2472 C C . PRO A 1 310 ? 2.864 3.846 -3.504 1.00 96.38 310 PRO A C 1
ATOM 2474 O O . PRO A 1 310 ? 3.838 4.564 -3.727 1.00 96.38 310 PRO A O 1
ATOM 2477 N N . GLU A 1 311 ? 1.762 4.276 -2.887 1.00 94.62 311 GLU A N 1
ATOM 2478 C CA . GLU A 1 311 ? 1.588 5.610 -2.297 1.00 94.62 311 GLU A CA 1
ATOM 2479 C C . GLU A 1 311 ? 1.109 5.527 -0.844 1.00 94.62 311 GLU A C 1
ATOM 2481 O O . GLU A 1 311 ? 0.431 4.583 -0.437 1.00 94.62 311 GLU A O 1
ATOM 2486 N N . GLY A 1 312 ? 1.496 6.509 -0.034 1.00 92.88 312 GLY A N 1
ATOM 2487 C CA . GLY A 1 312 ? 1.143 6.571 1.378 1.00 92.88 312 GLY A CA 1
ATOM 2488 C C . GLY A 1 312 ? 2.071 7.489 2.164 1.00 92.88 312 GLY A C 1
ATOM 2489 O O . GLY A 1 312 ? 3.197 7.759 1.759 1.00 92.88 312 GLY A O 1
ATOM 2490 N N . ILE A 1 313 ? 1.570 7.972 3.299 1.00 91.69 313 ILE A N 1
ATOM 2491 C CA . ILE A 1 313 ? 2.308 8.853 4.219 1.00 91.69 313 ILE A CA 1
ATOM 2492 C C . ILE A 1 313 ? 2.648 8.163 5.548 1.00 91.69 313 ILE A C 1
ATOM 2494 O O . ILE A 1 313 ? 3.279 8.758 6.424 1.00 91.69 313 ILE A O 1
ATOM 2498 N N . PHE A 1 314 ? 2.220 6.911 5.733 1.00 94.44 314 PHE A N 1
ATOM 2499 C CA . PHE A 1 314 ? 2.553 6.142 6.925 1.00 94.44 314 PHE A CA 1
ATOM 2500 C C . PHE A 1 314 ? 4.044 5.808 6.930 1.00 94.44 314 PHE A C 1
ATOM 2502 O O . PHE A 1 314 ? 4.578 5.245 5.978 1.00 94.44 314 PHE A O 1
ATOM 2509 N N . ARG A 1 315 ? 4.721 6.127 8.031 1.00 91.56 315 ARG A N 1
ATOM 2510 C CA . ARG A 1 315 ? 6.148 5.854 8.218 1.00 91.56 315 ARG A CA 1
ATOM 2511 C C . ARG A 1 315 ? 6.295 4.851 9.347 1.00 91.56 315 ARG A C 1
ATOM 2513 O O . ARG A 1 315 ? 5.750 5.075 10.422 1.00 91.56 315 ARG A O 1
ATOM 2520 N N . LYS A 1 316 ? 7.072 3.784 9.135 1.00 91.19 316 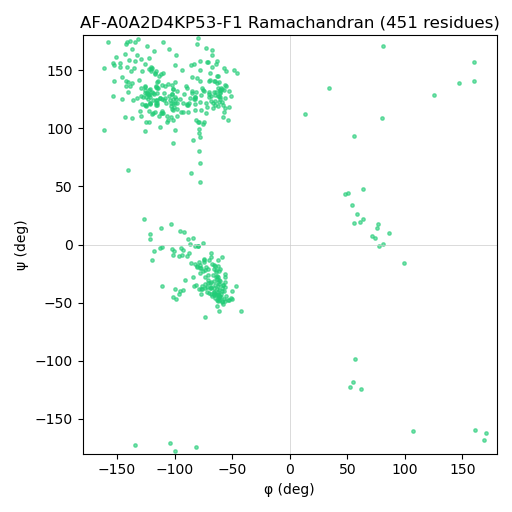LYS A N 1
ATOM 2521 C CA . LYS A 1 316 ? 7.357 2.779 10.176 1.00 91.19 316 LYS A CA 1
ATOM 2522 C C . LYS A 1 316 ? 7.973 3.391 11.438 1.00 91.19 316 LYS A C 1
ATOM 2524 O O . LYS A 1 316 ? 7.710 2.884 12.519 1.00 91.19 316 LYS A O 1
ATOM 2529 N N . SER A 1 317 ? 8.682 4.514 11.317 1.00 90.62 317 SER A N 1
ATOM 2530 C CA . SER A 1 317 ? 9.202 5.268 12.462 1.00 90.62 317 SER A CA 1
ATOM 2531 C C . SER A 1 317 ? 8.119 5.829 13.390 1.00 90.62 317 SER A C 1
ATOM 2533 O O . SER A 1 317 ? 8.395 6.104 14.549 1.00 90.62 317 SER A O 1
ATOM 2535 N N . GLN A 1 318 ? 6.859 5.937 12.945 1.00 92.88 318 GLN A N 1
ATOM 2536 C CA . GLN A 1 318 ? 5.735 6.251 13.842 1.00 92.88 318 GLN A CA 1
ATOM 2537 C C . GLN A 1 318 ? 5.489 5.138 14.871 1.00 92.88 318 GLN A C 1
ATOM 2539 O O . GLN A 1 318 ? 4.846 5.391 15.882 1.00 92.88 318 GLN A O 1
ATOM 2544 N N . LEU A 1 319 ? 5.995 3.923 14.627 1.00 92.62 319 LEU A N 1
ATOM 2545 C CA . LEU A 1 319 ? 5.920 2.786 15.546 1.00 92.62 319 LEU A CA 1
ATOM 2546 C C . LEU A 1 319 ? 7.180 2.617 16.399 1.00 92.62 319 LEU A C 1
ATOM 2548 O O . LEU A 1 319 ? 7.154 1.811 17.328 1.00 92.62 319 LEU A O 1
ATOM 2552 N N . GLU A 1 320 ? 8.264 3.342 16.098 1.00 87.88 320 GLU A N 1
ATOM 2553 C CA . GLU A 1 320 ? 9.466 3.343 16.934 1.00 87.88 320 GLU A CA 1
ATOM 2554 C C . GLU A 1 320 ? 9.069 3.895 18.313 1.00 87.88 320 GLU A C 1
ATOM 2556 O O . GLU A 1 320 ? 8.526 4.997 18.442 1.00 87.88 320 GLU A O 1
ATOM 2561 N N . ASP A 1 321 ? 9.245 3.068 19.341 1.00 90.88 321 ASP A N 1
ATOM 2562 C CA . ASP A 1 321 ? 8.891 3.313 20.746 1.00 90.88 321 ASP A CA 1
ATOM 2563 C C . ASP A 1 321 ? 7.397 3.306 21.097 1.00 90.88 321 ASP A C 1
ATOM 2565 O O . ASP A 1 321 ? 7.042 3.640 22.226 1.00 90.88 321 ASP A O 1
ATOM 2569 N N . VAL A 1 322 ? 6.496 2.947 20.177 1.00 95.50 322 VAL A N 1
ATOM 2570 C CA . VAL A 1 322 ? 5.078 2.802 20.543 1.00 95.50 322 VAL A CA 1
ATOM 2571 C C . VAL A 1 322 ? 4.928 1.642 21.528 1.00 95.50 322 VAL A C 1
ATOM 2573 O O . VAL A 1 322 ? 5.394 0.526 21.279 1.00 95.50 322 VAL A O 1
ATOM 2576 N N . GLU A 1 323 ? 4.263 1.917 22.647 1.00 96.81 323 GLU A N 1
ATOM 2577 C CA . GLU A 1 323 ? 3.925 0.933 23.675 1.00 96.81 323 GLU A CA 1
ATOM 2578 C C . GLU A 1 323 ? 2.472 0.469 23.537 1.00 96.81 323 GLU A C 1
ATOM 2580 O O . GLU A 1 323 ? 2.198 -0.721 23.686 1.00 96.81 323 GLU A O 1
ATOM 2585 N N . ASP A 1 324 ? 1.558 1.383 23.198 1.00 97.56 324 ASP A N 1
ATOM 2586 C CA . ASP A 1 324 ? 0.138 1.093 22.997 1.00 97.56 324 ASP A CA 1
ATOM 2587 C C . ASP A 1 324 ? -0.301 1.491 21.579 1.00 97.56 324 ASP A C 1
ATOM 2589 O O . ASP A 1 324 ? -0.330 2.672 21.225 1.00 97.56 324 ASP A O 1
ATOM 2593 N N . LEU A 1 325 ? -0.681 0.506 20.764 1.00 98.19 325 LEU A N 1
ATOM 2594 C CA . LEU A 1 325 ? -1.230 0.723 19.423 1.00 98.19 325 LEU A CA 1
ATOM 2595 C C . LEU A 1 325 ? -2.751 0.529 19.436 1.00 98.19 325 LEU A C 1
ATOM 2597 O O . LEU A 1 325 ? -3.250 -0.546 19.761 1.00 98.19 325 LEU A O 1
ATOM 2601 N N . LEU A 1 326 ? -3.504 1.551 19.045 1.00 98.50 326 LEU A N 1
ATOM 2602 C CA . LEU A 1 326 ? -4.966 1.524 18.985 1.00 98.50 326 LEU A CA 1
ATOM 2603 C C . LEU A 1 326 ? -5.428 1.600 17.534 1.00 98.50 326 LEU A C 1
ATOM 2605 O O . LEU A 1 326 ? -5.059 2.516 16.808 1.00 98.50 326 LEU A O 1
ATOM 2609 N N . LEU A 1 327 ? -6.260 0.656 17.111 1.00 98.75 327 LEU A N 1
ATOM 2610 C CA . LEU A 1 327 ? -6.724 0.520 15.734 1.00 98.75 327 LEU A CA 1
ATOM 2611 C C . LEU A 1 327 ? -8.244 0.708 15.681 1.00 98.75 327 LEU A C 1
ATOM 2613 O O . LEU A 1 327 ? -8.999 -0.100 16.215 1.00 98.75 327 LEU A O 1
ATOM 2617 N N . LEU A 1 328 ? -8.702 1.770 15.026 1.00 98.75 328 LEU A N 1
ATOM 2618 C CA . LEU A 1 328 ? -10.113 2.078 14.800 1.00 98.75 328 LEU A CA 1
ATOM 2619 C C . LEU A 1 328 ? -10.459 1.798 13.334 1.00 98.75 328 LEU A C 1
ATOM 2621 O O . LEU A 1 328 ? -10.063 2.548 12.441 1.00 98.75 328 LEU A O 1
ATOM 2625 N N . ALA A 1 329 ? -11.199 0.722 13.076 1.00 98.62 329 ALA A N 1
ATOM 2626 C CA . ALA A 1 329 ? -11.529 0.293 11.719 1.00 98.62 329 ALA A CA 1
ATOM 2627 C C . ALA A 1 329 ? -13.040 0.320 11.471 1.00 98.62 329 ALA A C 1
ATOM 2629 O O . ALA A 1 329 ? -13.801 -0.266 12.234 1.00 98.62 329 ALA A O 1
ATOM 2630 N N . GLY A 1 330 ? -13.480 0.948 10.380 1.00 98.25 330 GLY A N 1
ATOM 2631 C CA . GLY A 1 330 ? -14.856 0.865 9.885 1.00 98.25 330 GLY A CA 1
ATOM 2632 C C . GLY A 1 330 ? -14.933 0.084 8.573 1.00 98.25 330 GLY A C 1
ATOM 2633 O O . GLY A 1 330 ? -14.409 0.544 7.557 1.00 98.25 330 GLY A O 1
ATOM 2634 N N . GLY A 1 331 ? -15.593 -1.078 8.560 1.00 97.88 331 GLY A N 1
ATOM 2635 C CA . GLY A 1 331 ? -15.734 -1.913 7.358 1.00 97.88 331 GLY A CA 1
ATOM 2636 C C . GLY A 1 331 ? -14.390 -2.224 6.676 1.00 97.88 331 GLY A C 1
ATOM 2637 O O . GLY A 1 331 ? -13.469 -2.746 7.297 1.00 97.88 331 GLY A O 1
ATOM 2638 N N . THR A 1 332 ? -14.232 -1.866 5.397 1.00 97.50 332 THR A N 1
ATOM 2639 C CA . THR A 1 332 ? -12.971 -2.071 4.650 1.00 97.50 332 THR A CA 1
ATOM 2640 C C . THR A 1 332 ? -11.804 -1.199 5.128 1.00 97.50 332 THR A C 1
ATOM 2642 O O . THR A 1 332 ? -10.667 -1.442 4.722 1.00 97.50 332 THR A O 1
ATOM 2645 N N . GLY A 1 333 ? -12.036 -0.248 6.042 1.00 97.88 333 GLY A N 1
ATOM 2646 C CA . GLY A 1 333 ? -10.977 0.436 6.794 1.00 97.88 333 GLY A CA 1
ATOM 2647 C C . GLY A 1 333 ? -10.103 -0.513 7.628 1.00 97.88 333 GLY A C 1
ATOM 2648 O O . GLY A 1 333 ? -9.032 -0.142 8.090 1.00 97.88 333 GLY A O 1
ATOM 2649 N N . PHE A 1 334 ? -10.508 -1.775 7.759 1.00 98.56 334 PHE A N 1
ATOM 2650 C CA . PHE A 1 334 ? -9.679 -2.862 8.270 1.00 98.56 334 PHE A CA 1
ATOM 2651 C C . PHE A 1 334 ? -8.413 -3.135 7.438 1.00 98.56 334 PHE A C 1
ATOM 2653 O O . PHE A 1 334 ? -7.393 -3.540 7.985 1.00 98.56 334 PHE A O 1
ATOM 2660 N N . THR A 1 335 ? -8.440 -2.904 6.124 1.00 98.31 335 THR A N 1
ATOM 2661 C CA . THR A 1 335 ? -7.345 -3.288 5.212 1.00 98.31 335 THR A CA 1
ATOM 2662 C C . THR A 1 335 ? -5.959 -2.720 5.562 1.00 98.31 335 THR A C 1
ATOM 2664 O O . THR A 1 335 ? -5.026 -3.523 5.650 1.00 98.31 335 THR A O 1
ATOM 2667 N N . PRO A 1 336 ? -5.763 -1.413 5.852 1.00 98.00 336 PRO A N 1
ATOM 2668 C CA . PRO A 1 336 ? -4.470 -0.921 6.340 1.00 98.00 336 PRO A CA 1
ATOM 2669 C C . PRO A 1 336 ? -4.064 -1.521 7.690 1.00 98.00 336 PRO A C 1
ATOM 2671 O O . PRO A 1 336 ? -2.871 -1.671 7.960 1.00 98.00 336 PRO A O 1
ATOM 2674 N N . MET A 1 337 ? -5.035 -1.929 8.511 1.00 98.25 337 MET A N 1
ATOM 2675 C CA . MET A 1 337 ? -4.777 -2.483 9.839 1.00 98.25 337 MET A CA 1
ATOM 2676 C C . MET A 1 337 ? -4.147 -3.873 9.777 1.00 98.25 337 MET A C 1
ATOM 2678 O O . MET A 1 337 ? -3.415 -4.230 10.689 1.00 98.25 337 MET A O 1
ATOM 2682 N N . VAL A 1 338 ? -4.365 -4.647 8.708 1.00 97.75 338 VAL A N 1
ATOM 2683 C CA . VAL A 1 338 ? -3.867 -6.030 8.594 1.00 97.75 338 VAL A CA 1
ATOM 2684 C C . VAL A 1 338 ? -2.339 -6.096 8.644 1.00 97.75 338 VAL A C 1
ATOM 2686 O O . VAL A 1 338 ? -1.766 -6.769 9.501 1.00 97.75 338 VAL A O 1
ATOM 2689 N N . LYS A 1 339 ? -1.660 -5.392 7.728 1.00 95.94 339 LYS A N 1
ATOM 2690 C CA . LYS A 1 339 ? -0.189 -5.375 7.689 1.00 95.94 339 LYS A CA 1
ATOM 2691 C C . LYS A 1 339 ? 0.393 -4.648 8.898 1.00 95.94 339 LYS A C 1
ATOM 2693 O O . LYS A 1 339 ? 1.425 -5.072 9.408 1.00 95.94 339 LYS A O 1
ATOM 2698 N N . LEU A 1 340 ? -0.274 -3.584 9.351 1.00 97.12 340 LEU A N 1
ATOM 2699 C CA . LEU A 1 340 ? 0.138 -2.811 10.518 1.00 97.12 340 LEU A CA 1
ATOM 2700 C C . LEU A 1 340 ? 0.121 -3.655 11.797 1.00 97.12 340 LEU A C 1
ATOM 2702 O O . LEU A 1 340 ? 1.119 -3.689 12.508 1.00 97.12 340 LEU A O 1
ATOM 2706 N N . LEU A 1 341 ? -0.972 -4.380 12.049 1.00 97.38 341 LEU A N 1
ATOM 2707 C CA . LEU A 1 341 ? -1.129 -5.286 13.185 1.00 97.38 341 LEU A CA 1
ATOM 2708 C C . LEU A 1 341 ? -0.039 -6.361 13.188 1.00 97.38 341 LEU A C 1
ATOM 2710 O O . LEU A 1 341 ? 0.659 -6.533 14.184 1.00 97.38 341 LEU A O 1
ATOM 2714 N N . ASN A 1 342 ? 0.154 -7.044 12.056 1.00 95.44 342 ASN A N 1
ATOM 2715 C CA . ASN A 1 342 ? 1.170 -8.087 11.940 1.00 95.44 342 ASN A CA 1
ATOM 2716 C C . ASN A 1 342 ? 2.592 -7.547 12.151 1.00 95.44 342 ASN A C 1
ATOM 2718 O O . ASN A 1 342 ? 3.396 -8.184 12.831 1.00 95.44 342 ASN A O 1
ATOM 2722 N N . TYR A 1 343 ? 2.900 -6.380 11.577 1.00 94.25 343 TYR A N 1
ATOM 2723 C CA . TYR A 1 343 ? 4.189 -5.720 11.764 1.00 94.25 343 TYR A CA 1
ATOM 2724 C C . TYR A 1 343 ? 4.403 -5.326 13.229 1.00 94.25 343 TYR A C 1
ATOM 2726 O O . TYR A 1 343 ? 5.444 -5.645 13.794 1.00 94.25 343 TYR A O 1
ATOM 2734 N N . ALA A 1 344 ? 3.417 -4.697 13.873 1.00 95.38 344 ALA A N 1
ATOM 2735 C CA . ALA A 1 344 ? 3.528 -4.280 15.268 1.00 95.38 344 ALA A CA 1
ATOM 2736 C C . ALA A 1 344 ? 3.806 -5.477 16.190 1.00 95.38 344 ALA A C 1
ATOM 2738 O O . ALA A 1 344 ? 4.777 -5.454 16.945 1.00 95.38 344 ALA A O 1
ATOM 2739 N N . LEU A 1 345 ? 3.022 -6.554 16.069 1.00 94.44 345 LEU A N 1
ATOM 2740 C CA . LEU A 1 345 ? 3.183 -7.747 16.905 1.00 94.44 345 LEU A CA 1
ATOM 2741 C C . LEU A 1 345 ? 4.512 -8.481 16.660 1.00 94.44 345 LEU A C 1
ATOM 2743 O O . LEU A 1 345 ? 5.053 -9.072 17.596 1.00 94.44 345 LEU A O 1
ATOM 2747 N N . SER A 1 346 ? 5.051 -8.439 15.438 1.00 91.88 346 SER A N 1
ATOM 2748 C CA . SER A 1 346 ? 6.266 -9.185 15.070 1.00 91.88 346 SER A CA 1
ATOM 2749 C C . SER A 1 346 ? 7.564 -8.401 15.271 1.00 91.88 346 SER A C 1
ATOM 2751 O O . SER A 1 346 ? 8.606 -9.004 15.511 1.00 91.88 346 SER A O 1
ATOM 2753 N N . ASN A 1 347 ? 7.528 -7.074 15.128 1.00 88.06 347 ASN A N 1
ATOM 2754 C CA . ASN A 1 347 ? 8.736 -6.256 15.000 1.00 88.06 347 ASN A CA 1
ATOM 2755 C C . ASN A 1 347 ? 8.909 -5.207 16.102 1.00 88.06 347 ASN A C 1
ATOM 2757 O O . ASN A 1 347 ? 10.001 -4.655 16.212 1.00 88.06 347 ASN A O 1
ATOM 2761 N N . SER A 1 348 ? 7.887 -4.920 16.915 1.00 87.69 348 SER A N 1
ATOM 2762 C CA . SER A 1 348 ? 8.021 -3.933 17.990 1.00 87.69 348 SER A CA 1
ATOM 2763 C C . SER A 1 348 ? 8.376 -4.589 19.325 1.00 87.69 348 SER A C 1
ATOM 2765 O O . SER A 1 348 ? 7.581 -5.330 19.904 1.00 87.69 348 SER A O 1
ATOM 2767 N N . ALA A 1 349 ? 9.580 -4.293 19.823 1.00 88.38 349 ALA A N 1
ATOM 2768 C CA . ALA A 1 349 ? 10.065 -4.770 21.120 1.00 88.38 349 ALA A CA 1
ATOM 2769 C C . ALA A 1 349 ? 9.484 -3.985 22.311 1.00 88.38 349 ALA A C 1
ATOM 2771 O O . ALA A 1 349 ? 9.428 -4.510 23.420 1.00 88.38 349 ALA A O 1
ATOM 2772 N N . THR A 1 350 ? 9.054 -2.738 22.094 1.00 93.19 350 THR A N 1
ATOM 2773 C CA . THR A 1 350 ? 8.469 -1.869 23.131 1.00 93.19 350 THR A CA 1
ATOM 2774 C C . THR A 1 350 ? 6.970 -2.085 23.310 1.00 93.19 350 THR A C 1
ATOM 2776 O O . THR A 1 350 ? 6.403 -1.665 24.316 1.00 93.19 350 THR A O 1
ATOM 2779 N N . LEU A 1 351 ? 6.322 -2.739 22.345 1.00 95.38 351 LEU A N 1
ATOM 2780 C CA . LEU A 1 351 ? 4.876 -2.894 22.297 1.00 95.38 351 LEU A CA 1
ATOM 2781 C C . LEU A 1 351 ? 4.345 -3.726 23.467 1.00 95.38 351 LEU A C 1
ATOM 2783 O O . LEU A 1 351 ? 4.657 -4.910 23.616 1.00 95.38 351 LEU A O 1
ATOM 2787 N N . ARG A 1 352 ? 3.482 -3.098 24.260 1.00 95.31 352 ARG A N 1
ATOM 2788 C CA . ARG A 1 352 ? 2.795 -3.679 25.415 1.00 95.31 352 ARG A CA 1
ATOM 2789 C C . ARG A 1 352 ? 1.407 -4.169 25.039 1.00 95.31 352 ARG A C 1
ATOM 2791 O O . ARG A 1 352 ? 1.020 -5.254 25.464 1.00 95.31 352 ARG A O 1
ATOM 2798 N N . ALA A 1 353 ? 0.674 -3.381 24.254 1.00 96.56 353 ALA A N 1
ATOM 2799 C CA . ALA A 1 353 ? -0.689 -3.698 23.856 1.00 96.56 353 ALA A CA 1
ATOM 2800 C C . ALA A 1 353 ? -1.012 -3.213 22.437 1.00 96.56 353 ALA A C 1
ATOM 2802 O O . ALA A 1 353 ? -0.607 -2.131 22.012 1.00 96.56 353 ALA A O 1
ATOM 2803 N N . VAL A 1 354 ? -1.816 -4.003 21.730 1.00 97.94 354 VAL A N 1
ATOM 2804 C CA . VAL A 1 354 ? -2.531 -3.602 20.522 1.00 97.94 354 VAL A CA 1
ATOM 2805 C C . VAL A 1 354 ? -4.013 -3.803 20.777 1.00 97.94 354 VAL A C 1
ATOM 2807 O O . VAL A 1 354 ? -4.441 -4.920 21.043 1.00 97.94 354 VAL A O 1
ATOM 2810 N N . LYS A 1 355 ? -4.815 -2.750 20.675 1.00 98.31 355 LYS A N 1
ATOM 2811 C CA . LYS A 1 355 ? -6.271 -2.859 20.790 1.00 98.31 355 LYS A CA 1
ATOM 2812 C C . LYS A 1 355 ? -6.898 -2.491 19.462 1.00 98.31 355 LYS A C 1
ATOM 2814 O O . LYS A 1 355 ? -6.535 -1.475 18.874 1.00 98.31 355 LYS A O 1
ATOM 2819 N N . MET A 1 356 ? -7.860 -3.270 18.997 1.00 98.69 356 MET A N 1
ATOM 2820 C CA . MET A 1 356 ? -8.645 -2.946 17.813 1.00 98.69 356 MET A CA 1
ATOM 2821 C C . MET A 1 356 ? -10.118 -2.805 18.184 1.00 98.69 356 MET A C 1
ATOM 2823 O O . MET A 1 356 ? -10.687 -3.685 18.819 1.00 98.69 356 MET A O 1
ATOM 2827 N N . MET A 1 357 ? -10.749 -1.715 17.755 1.00 98.62 357 MET A N 1
ATOM 2828 C CA . MET A 1 357 ? -12.200 -1.576 17.760 1.00 98.62 357 MET A CA 1
ATOM 2829 C C . MET A 1 357 ? -12.682 -1.595 16.314 1.00 98.62 357 MET A C 1
ATOM 2831 O O . MET A 1 357 ? -12.359 -0.701 15.524 1.00 98.62 357 MET A O 1
ATOM 2835 N N . PHE A 1 358 ? -13.415 -2.649 15.963 1.00 98.62 358 PHE A N 1
ATOM 2836 C CA . PHE A 1 358 ? -13.820 -2.930 14.594 1.00 98.62 358 PHE A CA 1
ATOM 2837 C C . PHE A 1 358 ? -15.333 -2.765 14.436 1.00 98.62 358 PHE A C 1
ATOM 2839 O O . PHE A 1 358 ? -16.124 -3.500 15.027 1.00 98.62 358 PHE A O 1
ATOM 2846 N N . PHE A 1 359 ? -15.719 -1.755 13.660 1.00 98.62 359 PHE A N 1
ATOM 2847 C CA . PHE A 1 359 ? -17.093 -1.329 13.445 1.00 98.62 359 PHE A CA 1
ATOM 2848 C C . PHE A 1 359 ? -17.649 -1.891 12.136 1.00 98.62 359 PHE A C 1
ATOM 2850 O O . PHE A 1 359 ? -17.120 -1.630 11.048 1.00 98.62 359 PHE A O 1
ATOM 2857 N N . ASN A 1 360 ? -18.782 -2.584 12.236 1.00 98.44 360 ASN A N 1
ATOM 2858 C CA . ASN A 1 360 ? -19.500 -3.165 11.107 1.00 98.44 360 ASN A CA 1
ATOM 2859 C C . ASN A 1 360 ? -21.017 -2.940 11.240 1.00 98.44 360 ASN A C 1
ATOM 2861 O O . ASN A 1 360 ? -21.524 -2.485 12.270 1.00 98.44 360 ASN A O 1
ATOM 2865 N N . LYS A 1 361 ? -21.764 -3.213 10.164 1.00 96.81 361 LYS A N 1
ATOM 2866 C CA . LYS A 1 361 ? -23.232 -3.168 10.212 1.00 96.81 361 LYS A CA 1
ATOM 2867 C C . LYS A 1 361 ? -23.758 -4.370 10.977 1.00 96.81 361 LYS A C 1
ATOM 2869 O O . LYS A 1 361 ? -24.323 -4.210 12.054 1.00 96.81 361 LYS A O 1
ATOM 2874 N N . THR A 1 362 ? -23.490 -5.556 10.447 1.00 97.31 362 THR A N 1
ATOM 2875 C CA . THR A 1 362 ? -23.966 -6.829 10.982 1.00 97.31 362 THR A CA 1
ATOM 2876 C C . THR A 1 362 ? -22.793 -7.769 11.261 1.00 97.31 362 THR A C 1
ATOM 2878 O O . THR A 1 362 ? -21.656 -7.493 10.876 1.00 97.31 362 THR A O 1
ATOM 2881 N N . GLU A 1 363 ? -23.049 -8.893 11.928 1.00 96.62 363 GLU A N 1
ATOM 2882 C CA . GLU A 1 363 ? -22.017 -9.906 12.185 1.00 96.62 363 GLU A CA 1
ATOM 2883 C C . GLU A 1 363 ? -21.445 -10.497 10.881 1.00 96.62 363 GLU A C 1
ATOM 2885 O O . GLU A 1 363 ? -20.242 -10.733 10.787 1.00 96.62 363 GLU A O 1
ATOM 2890 N N . ASP A 1 364 ? -22.282 -10.626 9.844 1.00 96.44 364 ASP A N 1
ATOM 2891 C CA . ASP A 1 364 ? -21.906 -11.135 8.515 1.00 96.44 364 ASP A CA 1
ATOM 2892 C C . ASP A 1 364 ? -20.972 -10.183 7.742 1.00 96.44 364 ASP A C 1
ATOM 2894 O O . ASP A 1 364 ? -20.449 -10.539 6.683 1.00 96.44 364 ASP A O 1
ATOM 2898 N N . ASP A 1 365 ? -20.794 -8.952 8.232 1.00 97.50 365 ASP A N 1
ATOM 2899 C CA . ASP A 1 365 ? -19.902 -7.948 7.654 1.00 97.50 365 ASP A CA 1
ATOM 2900 C C . ASP A 1 365 ? -18.505 -7.955 8.296 1.00 97.50 365 ASP A C 1
ATOM 2902 O O . ASP A 1 365 ? -17.624 -7.240 7.811 1.00 97.50 365 ASP A O 1
ATOM 2906 N N . ILE A 1 366 ? -18.289 -8.698 9.391 1.00 97.94 366 ILE A N 1
ATOM 2907 C CA . ILE A 1 366 ? -17.011 -8.693 10.114 1.00 97.94 366 ILE A CA 1
ATOM 2908 C C . ILE A 1 366 ? -15.965 -9.473 9.310 1.00 97.94 366 ILE A C 1
ATOM 2910 O O . ILE A 1 366 ? -15.947 -10.705 9.267 1.00 97.94 366 ILE A O 1
ATOM 2914 N N . LEU A 1 367 ? -15.048 -8.731 8.691 1.00 98.19 367 LEU A N 1
ATOM 2915 C CA . LEU A 1 367 ? -13.961 -9.282 7.889 1.00 98.19 367 LEU A CA 1
ATOM 2916 C C . LEU A 1 367 ? -13.014 -10.096 8.782 1.00 98.19 367 LEU A C 1
ATOM 2918 O O . LEU A 1 367 ? -12.475 -9.575 9.754 1.00 98.19 367 LEU A O 1
ATOM 2922 N N . TRP A 1 368 ? -12.804 -11.372 8.448 1.00 97.38 368 TRP A N 1
ATOM 2923 C CA . TRP A 1 368 ? -11.882 -12.261 9.172 1.00 97.38 368 TRP A CA 1
ATOM 2924 C C . TRP A 1 368 ? -12.124 -12.373 10.689 1.00 97.38 368 TRP A C 1
ATOM 2926 O O . TRP A 1 368 ? -11.176 -12.602 11.441 1.00 97.38 368 TRP A O 1
ATOM 2936 N N . LYS A 1 369 ? -13.388 -12.304 11.140 1.00 96.94 369 LYS A N 1
ATOM 2937 C CA . LYS A 1 369 ? -13.774 -12.456 12.559 1.00 96.94 369 LYS A CA 1
ATOM 2938 C C . LYS A 1 369 ? -13.019 -13.587 13.272 1.00 96.94 369 LYS A C 1
ATOM 2940 O O . LYS A 1 369 ? -12.292 -13.336 14.227 1.00 96.94 369 LYS A O 1
ATOM 2945 N N . SER A 1 370 ? -13.115 -14.807 12.739 1.00 96.50 370 SER A N 1
ATOM 2946 C CA . SER A 1 370 ? -12.485 -15.989 13.340 1.00 96.50 370 SER A CA 1
ATOM 2947 C C . SER A 1 370 ? -10.954 -15.893 13.401 1.00 96.50 370 SER A C 1
ATOM 2949 O O . SER A 1 370 ? -10.356 -16.337 14.376 1.00 96.50 370 SER A O 1
ATOM 2951 N N . GLN A 1 371 ? -10.302 -15.278 12.406 1.00 96.75 371 GLN A N 1
ATOM 2952 C CA . GLN A 1 371 ? -8.842 -15.117 12.428 1.00 96.75 371 GLN A CA 1
ATOM 2953 C C . GLN A 1 371 ? -8.404 -14.080 13.469 1.00 96.75 371 GLN A C 1
ATOM 2955 O O . GLN A 1 371 ? -7.377 -14.265 14.114 1.00 96.75 371 GLN A O 1
ATOM 2960 N N . LEU A 1 372 ? -9.176 -13.002 13.648 1.00 97.81 372 LEU A N 1
ATOM 2961 C CA . LEU A 1 372 ? -8.918 -11.991 14.676 1.00 97.81 372 LEU A CA 1
ATOM 2962 C C . LEU A 1 372 ? -9.095 -12.569 16.083 1.00 97.81 372 LEU A C 1
ATOM 2964 O O . LEU A 1 372 ? -8.239 -12.356 16.936 1.00 97.81 372 LEU A O 1
ATOM 2968 N N . GLU A 1 373 ? -10.153 -13.349 16.308 1.00 97.00 373 GLU A N 1
ATOM 2969 C CA . GLU A 1 373 ? -10.384 -14.047 17.580 1.00 97.00 373 GLU A CA 1
ATOM 2970 C C . GLU A 1 373 ? -9.259 -15.047 17.880 1.00 97.00 373 GLU A C 1
ATOM 2972 O O . GLU A 1 373 ? -8.709 -15.054 18.978 1.00 97.00 373 GLU A O 1
ATOM 2977 N N . GLN A 1 374 ? -8.847 -15.848 16.892 1.00 96.56 374 GLN A N 1
ATOM 2978 C CA . GLN A 1 374 ? -7.712 -16.766 17.039 1.00 96.56 374 GLN A CA 1
ATOM 2979 C C . GLN A 1 374 ? -6.398 -16.036 17.333 1.00 96.56 374 GLN A C 1
ATOM 2981 O O . GLN A 1 374 ? -5.602 -16.513 18.141 1.00 96.56 374 GLN A O 1
ATOM 2986 N N . LEU A 1 375 ? -6.158 -14.886 16.696 1.00 96.00 375 LEU A N 1
ATOM 2987 C CA . LEU A 1 375 ? -4.976 -14.074 16.966 1.00 96.00 375 LEU A CA 1
ATOM 2988 C C . LEU A 1 375 ? -4.993 -13.522 18.398 1.00 96.00 375 LEU A C 1
ATOM 2990 O O . LEU A 1 375 ? -3.970 -13.600 19.070 1.00 96.00 375 LEU A O 1
ATOM 2994 N N . ALA A 1 376 ? -6.143 -13.038 18.878 1.00 96.75 376 ALA A N 1
ATOM 2995 C CA . ALA A 1 376 ? -6.301 -12.529 20.243 1.00 96.75 376 ALA A CA 1
ATOM 2996 C C . ALA A 1 376 ? -6.120 -13.631 21.302 1.00 96.75 376 ALA A C 1
ATOM 2998 O O . ALA A 1 376 ? -5.539 -13.396 22.357 1.00 96.75 376 ALA A O 1
ATOM 2999 N N . LEU A 1 377 ? -6.542 -14.866 21.004 1.00 96.12 377 LEU A N 1
ATOM 3000 C CA . LEU A 1 377 ? -6.272 -16.024 21.865 1.00 96.12 377 LEU A CA 1
ATOM 3001 C C . LEU A 1 377 ? -4.786 -16.415 21.886 1.00 96.12 377 LEU A C 1
ATOM 3003 O O . LEU A 1 377 ? -4.298 -16.933 22.888 1.00 96.12 377 LEU A O 1
ATOM 3007 N N . LYS A 1 378 ? -4.073 -16.212 20.772 1.00 94.62 378 LYS A N 1
ATOM 3008 C CA . LYS A 1 378 ? -2.667 -16.606 20.616 1.00 94.62 378 LYS A CA 1
ATOM 3009 C C . LYS A 1 378 ? -1.689 -15.577 21.187 1.00 94.62 378 LYS A C 1
ATOM 3011 O O . LYS A 1 378 ? -0.638 -15.969 21.690 1.00 94.62 378 LYS A O 1
ATOM 3016 N N . ASP A 1 379 ? -1.992 -14.288 21.077 1.00 95.06 379 ASP A N 1
ATOM 3017 C CA . ASP A 1 379 ? -1.117 -13.199 21.510 1.00 95.06 379 ASP A CA 1
ATOM 3018 C C . ASP A 1 379 ? -1.829 -12.317 22.538 1.00 95.06 379 ASP A C 1
ATOM 3020 O O . ASP A 1 379 ? -2.675 -11.499 22.192 1.00 95.06 379 ASP A O 1
ATOM 3024 N N . MET A 1 380 ? -1.438 -12.452 23.811 1.00 95.75 380 MET A N 1
ATOM 3025 C CA . MET A 1 380 ? -2.040 -11.717 24.934 1.00 95.75 380 MET A CA 1
ATOM 3026 C C . MET A 1 380 ? -1.882 -10.192 24.836 1.00 95.75 380 MET A C 1
ATOM 3028 O O . MET A 1 380 ? -2.515 -9.465 25.599 1.00 95.75 380 MET A O 1
ATOM 3032 N N . ARG A 1 381 ? -1.024 -9.691 23.937 1.00 96.31 381 ARG A N 1
ATOM 3033 C CA . ARG A 1 381 ? -0.894 -8.252 23.682 1.00 96.31 381 ARG A CA 1
ATOM 3034 C C . ARG A 1 381 ? -2.044 -7.724 22.827 1.00 96.31 381 ARG A C 1
ATOM 3036 O O . ARG A 1 381 ? -2.248 -6.515 22.817 1.00 96.31 381 ARG A O 1
ATOM 3043 N N . PHE A 1 382 ? -2.756 -8.580 22.089 1.00 98.00 382 PHE A N 1
ATOM 3044 C CA . PHE A 1 382 ? -3.801 -8.172 21.154 1.00 98.00 382 PHE A CA 1
ATOM 3045 C C . PHE A 1 382 ? -5.209 -8.335 21.744 1.00 98.00 382 PHE A C 1
ATOM 3047 O O . PHE A 1 382 ? -5.626 -9.439 22.079 1.00 98.00 382 PHE A O 1
ATOM 3054 N N . ASP A 1 383 ? -5.958 -7.233 21.803 1.00 97.50 383 ASP A N 1
ATOM 3055 C CA . ASP A 1 383 ? -7.378 -7.187 22.174 1.00 97.50 383 ASP A CA 1
ATOM 3056 C C . ASP A 1 383 ? -8.232 -6.720 20.986 1.00 97.50 383 ASP A C 1
ATOM 3058 O O . ASP A 1 383 ? -7.861 -5.791 20.260 1.00 97.50 383 ASP A O 1
ATOM 3062 N N . ILE A 1 384 ? -9.399 -7.336 20.796 1.00 97.88 384 ILE A N 1
ATOM 3063 C CA . ILE A 1 384 ? -10.334 -7.019 19.711 1.00 97.88 384 ILE A CA 1
ATOM 3064 C C . ILE A 1 384 ? -11.744 -6.804 20.263 1.00 97.88 384 ILE A C 1
ATOM 3066 O O . ILE A 1 384 ? -12.310 -7.653 20.946 1.00 97.88 384 ILE A O 1
ATOM 3070 N N . GLN A 1 385 ? -12.346 -5.670 19.908 1.00 97.75 385 GLN A N 1
ATOM 3071 C CA . GLN A 1 385 ? -13.717 -5.311 20.254 1.00 97.75 385 GLN A CA 1
ATOM 3072 C C . GLN A 1 385 ? -14.532 -5.110 18.979 1.00 97.75 385 GLN A C 1
ATOM 3074 O O . GLN A 1 385 ? -14.325 -4.154 18.231 1.00 97.75 385 GLN A O 1
ATOM 3079 N N . PHE A 1 386 ? -15.485 -6.005 18.740 1.00 98.19 386 PHE A N 1
ATOM 3080 C CA . PHE A 1 386 ? -16.427 -5.885 17.631 1.00 98.19 386 PHE A CA 1
ATOM 3081 C C . PHE A 1 386 ? -17.612 -4.992 18.031 1.00 98.19 386 PHE A C 1
ATOM 3083 O O . PHE A 1 386 ? -18.230 -5.197 19.081 1.00 98.19 386 PHE A O 1
ATOM 3090 N N . VAL A 1 387 ? -17.938 -4.012 17.185 1.00 98.31 387 VAL A N 1
ATOM 3091 C CA . VAL A 1 387 ? -19.057 -3.079 17.375 1.00 98.31 387 VAL A CA 1
ATOM 3092 C C . VAL A 1 387 ? -20.015 -3.186 16.194 1.00 98.31 387 VAL A C 1
ATOM 3094 O O . VAL A 1 387 ? -19.618 -2.961 15.049 1.00 98.31 387 VAL A O 1
ATOM 3097 N N . LEU A 1 388 ? -21.283 -3.503 16.466 1.00 98.38 388 LEU A N 1
ATOM 3098 C CA . LEU A 1 388 ? -22.318 -3.632 15.438 1.00 98.38 388 LEU A CA 1
ATOM 3099 C C . LEU A 1 388 ? -23.327 -2.489 15.512 1.00 98.38 388 LEU A C 1
ATOM 3101 O O . LEU A 1 388 ? -23.878 -2.205 16.573 1.00 98.38 388 LEU A O 1
ATOM 3105 N N . SER A 1 389 ? -23.598 -1.852 14.376 1.00 97.25 389 SER A N 1
ATOM 3106 C CA . SER A 1 389 ? -24.624 -0.801 14.295 1.00 97.25 389 SER A CA 1
ATOM 3107 C C . SER A 1 389 ? -26.038 -1.352 14.084 1.00 97.25 389 SER A C 1
ATOM 3109 O O . SER A 1 389 ? -26.991 -0.718 14.524 1.00 97.25 389 SER A O 1
ATOM 3111 N N . GLU A 1 390 ? -26.172 -2.525 13.458 1.00 96.44 390 GLU A N 1
ATOM 3112 C CA . GLU A 1 390 ? -27.448 -3.169 13.110 1.00 96.44 390 GLU A CA 1
ATOM 3113 C C . GLU A 1 390 ? -27.365 -4.704 13.330 1.00 96.44 390 GLU A C 1
ATOM 3115 O O . GLU A 1 390 ? -27.407 -5.481 12.373 1.00 96.44 390 GLU A O 1
ATOM 3120 N N . PRO A 1 391 ? -27.187 -5.199 14.573 1.00 93.75 391 PRO A N 1
ATOM 3121 C CA . PRO A 1 391 ? -27.092 -6.638 14.828 1.00 93.75 391 PRO A CA 1
ATOM 3122 C C . PRO A 1 391 ? -28.403 -7.366 14.474 1.00 93.75 391 PRO A C 1
ATOM 3124 O O . PRO A 1 391 ? -29.485 -6.960 14.885 1.00 93.75 391 PRO A O 1
ATOM 3127 N N . LYS A 1 392 ? -28.312 -8.474 13.723 1.00 87.69 392 LYS A N 1
ATOM 3128 C CA . LYS A 1 392 ? -29.483 -9.273 13.291 1.00 87.69 392 LYS A CA 1
ATOM 3129 C C . LYS A 1 392 ? -30.011 -10.241 14.358 1.00 87.69 392 LYS A C 1
ATOM 3131 O O . LYS A 1 392 ? -31.107 -10.774 14.216 1.00 87.69 392 LYS A O 1
ATOM 3136 N N . LYS A 1 393 ? -29.197 -10.542 15.366 1.00 85.19 393 LYS A N 1
ATOM 3137 C CA . LYS A 1 393 ? -29.463 -11.493 16.455 1.00 85.19 393 LYS A CA 1
ATOM 3138 C C . LYS A 1 393 ? -29.050 -10.847 17.774 1.00 85.19 393 LYS A C 1
ATOM 3140 O O . LYS A 1 393 ? -28.455 -9.768 17.762 1.00 85.19 393 LYS A O 1
ATOM 3145 N N . GLU A 1 394 ? -29.326 -11.515 18.891 1.00 89.62 394 GLU A N 1
ATOM 3146 C CA . GLU A 1 394 ? -28.750 -11.123 20.177 1.00 89.62 394 GLU A CA 1
ATOM 3147 C C . GLU A 1 394 ? -27.227 -11.018 20.053 1.00 89.62 394 GLU A C 1
ATOM 3149 O O . GLU A 1 394 ? -26.541 -11.980 19.701 1.00 89.62 394 GLU A O 1
ATOM 3154 N N . TRP A 1 395 ? -26.712 -9.812 20.285 1.00 93.00 395 TRP A N 1
ATOM 3155 C CA . TRP A 1 395 ? -25.301 -9.494 20.151 1.00 93.00 395 TRP A CA 1
ATOM 3156 C C . TRP A 1 395 ? -24.734 -9.156 21.529 1.00 93.00 395 TRP A C 1
ATOM 3158 O O . TRP A 1 395 ? -25.078 -8.103 22.075 1.00 93.00 395 TRP A O 1
ATOM 3168 N N . PRO A 1 396 ? -23.869 -10.018 22.093 1.00 90.00 396 PRO A N 1
ATOM 3169 C CA . PRO A 1 396 ? -23.300 -9.798 23.421 1.00 90.00 396 PRO A CA 1
ATOM 3170 C C . PRO A 1 396 ? -22.222 -8.704 23.428 1.00 90.00 396 PRO A C 1
ATOM 3172 O O . PRO A 1 396 ? -21.824 -8.239 24.493 1.00 90.00 396 PRO A O 1
ATOM 3175 N N . GLY A 1 397 ? -21.717 -8.314 22.253 1.00 89.94 397 GLY A N 1
ATOM 3176 C CA . GLY A 1 397 ? -20.701 -7.278 22.117 1.00 89.94 397 GLY A CA 1
ATOM 3177 C C . GLY A 1 397 ? -21.269 -5.857 22.159 1.00 89.94 397 GLY A C 1
ATOM 3178 O O . GLY A 1 397 ? -22.460 -5.614 22.355 1.00 89.94 397 GLY A O 1
ATOM 3179 N N . LYS A 1 398 ? -20.389 -4.885 21.915 1.00 94.69 398 LYS A N 1
ATOM 3180 C CA . LYS A 1 398 ? -20.751 -3.463 21.886 1.00 94.69 398 LYS A CA 1
ATOM 3181 C C . LYS A 1 398 ? -21.634 -3.152 20.667 1.00 94.69 398 LYS A C 1
ATOM 3183 O O . LYS A 1 398 ? -21.487 -3.767 19.608 1.00 94.69 398 LYS A O 1
ATOM 3188 N N . GLN A 1 399 ? -22.542 -2.187 20.811 1.00 95.94 399 GLN A N 1
ATOM 3189 C CA . GLN A 1 399 ? -23.485 -1.781 19.763 1.00 95.94 399 GLN A CA 1
ATOM 3190 C C . GLN A 1 399 ? -23.407 -0.280 19.472 1.00 95.94 399 GLN A C 1
ATOM 3192 O O . GLN A 1 399 ? -23.027 0.516 20.331 1.00 95.94 399 GLN A O 1
ATOM 3197 N N . GLY A 1 400 ? -23.808 0.099 18.260 1.00 95.56 400 GLY A N 1
ATOM 3198 C CA . GLY A 1 400 ? -23.934 1.484 17.817 1.00 95.56 400 GLY A CA 1
ATOM 3199 C C . GLY A 1 400 ? -22.847 1.929 16.839 1.00 95.56 400 GLY A C 1
ATOM 3200 O O . GLY A 1 400 ? -22.201 1.129 16.164 1.00 95.56 400 GLY A O 1
ATOM 3201 N N . LYS A 1 401 ? -22.689 3.248 16.727 1.00 96.50 401 LYS A N 1
ATOM 3202 C CA . LYS A 1 401 ? -21.658 3.913 15.914 1.00 96.50 401 LYS A CA 1
ATOM 3203 C C . LYS A 1 401 ? -20.557 4.458 16.823 1.00 96.50 401 LYS A C 1
ATOM 3205 O O . LYS A 1 401 ? -20.744 4.522 18.036 1.00 96.50 401 LYS A O 1
ATOM 3210 N N . ILE A 1 402 ? -19.433 4.873 16.237 1.00 97.19 402 ILE A N 1
ATOM 3211 C CA . ILE A 1 402 ? -18.339 5.519 16.975 1.00 97.19 402 ILE A CA 1
ATOM 3212 C C . ILE A 1 402 ? -18.874 6.678 17.832 1.00 97.19 402 ILE A C 1
ATOM 3214 O O . ILE A 1 402 ? -19.636 7.522 17.362 1.00 97.19 402 ILE A O 1
ATOM 3218 N N . SER A 1 403 ? -18.541 6.668 19.121 1.00 96.62 403 SER A N 1
ATOM 3219 C CA . SER A 1 403 ? -19.161 7.544 20.116 1.00 96.62 403 SER A CA 1
ATOM 3220 C C . SER A 1 403 ? -18.198 7.860 21.270 1.00 96.62 403 SER A C 1
ATOM 3222 O O . SER A 1 403 ? -17.230 7.120 21.481 1.00 96.62 403 SER A O 1
ATOM 3224 N N . PRO A 1 404 ? -18.455 8.928 22.054 1.00 95.38 404 PRO A N 1
ATOM 3225 C CA . PRO A 1 404 ? -17.628 9.271 23.211 1.00 95.38 404 PRO A CA 1
ATOM 3226 C C . PRO A 1 404 ? -17.525 8.142 24.245 1.00 95.38 404 PRO A C 1
ATOM 3228 O O . PRO A 1 404 ? -16.449 7.894 24.788 1.00 95.38 404 PRO A O 1
ATOM 3231 N N . SER A 1 405 ? -18.627 7.435 24.514 1.00 94.56 405 SER A N 1
ATOM 3232 C CA . SER A 1 405 ? -18.654 6.347 25.498 1.00 94.56 405 SER A CA 1
ATOM 3233 C C . SER A 1 405 ? -17.789 5.166 25.065 1.00 94.56 405 SER A C 1
ATOM 3235 O O . SER A 1 405 ? -17.047 4.627 25.879 1.00 94.56 405 SER A O 1
ATOM 3237 N N . LEU A 1 406 ? -17.817 4.807 23.778 1.00 96.00 406 LEU A N 1
ATOM 3238 C CA . LEU A 1 406 ? -16.978 3.735 23.244 1.00 96.00 406 LEU A CA 1
ATOM 3239 C C . LEU A 1 406 ? -15.494 4.115 23.267 1.00 96.00 406 LEU A C 1
ATOM 3241 O O . LEU A 1 406 ? -14.661 3.304 23.672 1.00 96.00 406 LEU A O 1
ATOM 3245 N N . LEU A 1 407 ? -15.161 5.342 22.856 1.00 95.81 407 LEU A N 1
ATOM 3246 C CA . LEU A 1 407 ? -13.767 5.766 22.732 1.00 95.81 407 LEU A CA 1
ATOM 3247 C C . LEU A 1 407 ? -13.107 6.082 24.074 1.00 95.81 407 LEU A C 1
ATOM 3249 O O . LEU A 1 407 ? -11.950 5.721 24.251 1.00 95.81 407 LEU A O 1
ATOM 3253 N N . SER A 1 408 ? -13.816 6.702 25.022 1.00 92.94 408 SER A N 1
ATOM 3254 C CA . SER A 1 408 ? -13.249 7.074 26.332 1.00 92.94 408 SER A CA 1
ATOM 3255 C C . SER A 1 408 ? -12.695 5.877 27.113 1.00 92.94 408 SER A C 1
ATOM 3257 O O . SER A 1 408 ? -11.682 5.993 27.801 1.00 92.94 408 SER A O 1
ATOM 3259 N N . GLU A 1 409 ? -13.324 4.707 26.989 1.00 89.12 409 GLU A N 1
ATOM 3260 C CA . GLU A 1 409 ? -12.803 3.462 27.552 1.00 89.12 409 GLU A CA 1
ATOM 3261 C C . GLU A 1 409 ? -11.658 2.883 26.709 1.00 89.12 409 GLU A C 1
ATOM 3263 O O . GLU A 1 409 ? -10.646 2.442 27.255 1.00 89.12 409 GLU A O 1
ATOM 3268 N N . PHE A 1 410 ? -11.807 2.897 25.384 1.00 94.38 410 PHE A N 1
ATOM 3269 C CA . PHE A 1 410 ? -10.880 2.263 24.452 1.00 94.38 410 PHE A CA 1
ATOM 3270 C C . PHE A 1 410 ? -9.490 2.910 24.446 1.00 94.38 410 PHE A C 1
ATOM 3272 O O . PHE A 1 410 ? -8.491 2.194 24.479 1.00 94.38 410 PHE A O 1
ATOM 3279 N N . VAL A 1 411 ? -9.413 4.247 24.475 1.00 94.06 411 VAL A N 1
ATOM 3280 C CA . VAL A 1 411 ? -8.144 5.001 24.391 1.00 94.06 411 VAL A CA 1
ATOM 3281 C C . VAL A 1 411 ? -7.311 4.974 25.677 1.00 94.06 411 VAL A C 1
ATOM 3283 O O . VAL A 1 411 ? -6.235 5.568 25.733 1.00 94.06 411 VAL A O 1
ATOM 3286 N N . LYS A 1 412 ? -7.773 4.280 26.725 1.00 91.81 412 LYS A N 1
ATOM 3287 C CA . LYS A 1 412 ? -6.998 4.106 27.958 1.00 91.81 412 LYS A CA 1
ATOM 3288 C C . LYS A 1 412 ? -5.686 3.375 27.666 1.00 91.81 412 LYS A C 1
ATOM 3290 O O . LYS A 1 412 ? -5.689 2.261 27.129 1.00 91.81 412 LYS A O 1
ATOM 3295 N N . ARG A 1 413 ? -4.584 3.997 28.078 1.00 91.19 413 ARG A N 1
ATOM 3296 C CA . ARG A 1 413 ? -3.220 3.466 27.981 1.00 91.19 413 ARG A CA 1
ATOM 3297 C C . ARG A 1 413 ? -2.996 2.308 28.953 1.00 91.19 413 ARG A C 1
ATOM 3299 O O . ARG A 1 413 ? -3.692 2.207 29.965 1.00 91.19 413 ARG A O 1
ATOM 3306 N N . SER A 1 414 ? -2.023 1.449 28.662 1.00 88.31 414 SER A N 1
ATOM 3307 C CA . SER A 1 414 ? -1.586 0.397 29.586 1.00 88.31 414 SER A CA 1
ATOM 3308 C C . SER A 1 414 ? -0.858 0.981 30.800 1.00 88.31 414 SER A C 1
ATOM 3310 O O . SER A 1 414 ? -1.012 0.465 31.909 1.00 88.31 414 SER A O 1
ATOM 3312 N N . LYS A 1 415 ? -0.134 2.092 30.612 1.00 90.25 415 LYS A N 1
ATOM 3313 C CA . LYS A 1 415 ? 0.406 2.944 31.678 1.00 90.25 415 LYS A CA 1
ATOM 3314 C C . LYS A 1 415 ? 0.179 4.427 31.363 1.00 90.25 415 LYS A C 1
ATOM 3316 O O . LYS A 1 415 ? 0.133 4.784 30.186 1.00 90.25 415 LYS A O 1
ATOM 3321 N N . PRO A 1 416 ? 0.066 5.313 32.370 1.00 87.75 416 PRO A N 1
ATOM 3322 C CA . PRO A 1 416 ? -0.126 6.750 32.143 1.00 87.75 416 PRO A CA 1
ATOM 3323 C C . PRO A 1 416 ? 0.883 7.371 31.158 1.00 87.75 416 PRO A C 1
ATOM 3325 O O . PRO A 1 416 ? 0.512 8.172 30.298 1.00 87.75 416 PRO A O 1
ATOM 3328 N N . GLU A 1 417 ? 2.143 6.956 31.250 1.00 90.88 417 GLU A N 1
ATOM 3329 C CA . GLU A 1 417 ? 3.283 7.448 30.476 1.00 90.88 417 GLU A CA 1
ATOM 3330 C C . GLU A 1 417 ? 3.505 6.749 29.125 1.00 90.88 417 GLU A C 1
ATOM 3332 O O . GLU A 1 417 ? 4.348 7.202 28.354 1.00 90.88 417 GLU A O 1
ATOM 3337 N N . SER A 1 418 ? 2.767 5.675 28.817 1.00 92.62 418 SER A N 1
ATOM 3338 C CA . SER A 1 418 ? 2.990 4.894 27.595 1.00 92.62 418 SER A CA 1
ATOM 3339 C C . SER A 1 418 ? 2.795 5.738 26.333 1.00 92.62 418 SER A C 1
ATOM 3341 O O . SER A 1 418 ? 1.792 6.445 26.178 1.00 92.62 418 SER A O 1
ATOM 3343 N N . LYS A 1 419 ? 3.752 5.632 25.403 1.00 94.75 419 LYS A N 1
ATOM 3344 C CA . LYS A 1 419 ? 3.656 6.248 24.076 1.00 94.75 419 LYS A CA 1
ATOM 3345 C C . LYS A 1 419 ? 2.589 5.525 23.260 1.00 94.75 419 LYS A C 1
ATOM 3347 O O . LYS A 1 419 ? 2.622 4.301 23.113 1.00 94.75 419 LYS A O 1
ATOM 3352 N N . ILE A 1 420 ? 1.651 6.302 22.737 1.00 95.88 420 ILE A N 1
ATOM 3353 C CA . ILE A 1 420 ? 0.440 5.817 22.086 1.00 95.88 420 ILE A CA 1
ATOM 3354 C C . ILE A 1 420 ? 0.459 6.173 20.601 1.00 95.88 420 ILE A C 1
ATOM 3356 O O . ILE A 1 420 ? 0.864 7.273 20.233 1.00 95.88 420 ILE A O 1
ATOM 3360 N N . LEU A 1 421 ? -0.011 5.261 19.755 1.00 97.88 421 LEU A N 1
ATOM 3361 C CA . LEU A 1 421 ? -0.362 5.571 18.372 1.00 97.88 421 LEU A CA 1
ATOM 3362 C C . LEU A 1 421 ? -1.779 5.079 18.098 1.00 97.88 421 LEU A C 1
ATOM 3364 O O . LEU A 1 421 ? -2.097 3.914 18.324 1.00 97.88 421 LEU A O 1
ATOM 3368 N N . ILE A 1 422 ? -2.626 5.967 17.591 1.00 98.44 422 ILE A N 1
ATOM 3369 C CA . ILE A 1 422 ? -4.011 5.684 17.233 1.00 98.44 422 ILE A CA 1
ATOM 3370 C C . ILE A 1 422 ? -4.133 5.743 15.717 1.00 98.44 422 ILE A C 1
ATOM 3372 O O . ILE A 1 422 ? -4.011 6.804 15.111 1.00 98.44 422 ILE A O 1
ATOM 3376 N N . CYS A 1 423 ? -4.404 4.609 15.088 1.00 98.50 423 CYS A N 1
ATOM 3377 C CA . CYS A 1 423 ? -4.647 4.530 13.659 1.00 98.50 423 CYS A CA 1
ATOM 3378 C C . CYS A 1 423 ? -6.141 4.399 13.378 1.00 98.50 423 CYS A C 1
ATOM 3380 O O . CYS A 1 423 ? -6.801 3.518 13.926 1.00 98.50 423 CYS A O 1
ATOM 3382 N N . ILE A 1 424 ? -6.671 5.238 12.491 1.00 98.50 424 ILE A N 1
ATOM 3383 C CA . ILE A 1 424 ? -8.086 5.229 12.112 1.00 98.50 424 ILE A CA 1
ATOM 3384 C C . ILE A 1 424 ? -8.250 5.106 10.594 1.00 98.50 424 ILE A C 1
ATOM 3386 O O . ILE A 1 424 ? -7.522 5.736 9.826 1.00 98.50 424 ILE A O 1
ATOM 3390 N N . CYS A 1 425 ? -9.186 4.260 10.158 1.00 98.50 425 CYS A N 1
ATOM 3391 C CA . CYS A 1 425 ? -9.596 4.141 8.758 1.00 98.50 425 CYS A CA 1
ATOM 3392 C C . CYS A 1 425 ? -11.051 3.659 8.650 1.00 98.50 425 CYS A C 1
ATOM 3394 O O . CYS A 1 425 ? -11.479 2.766 9.382 1.00 98.50 425 CYS A O 1
ATOM 3396 N N . GLY A 1 426 ? -11.812 4.197 7.702 1.00 97.44 426 GLY A N 1
ATOM 3397 C CA . GLY A 1 426 ? -13.195 3.806 7.444 1.00 97.44 426 GLY A CA 1
ATOM 3398 C C . GLY A 1 426 ? -13.899 4.783 6.499 1.00 97.44 426 GLY A C 1
ATOM 3399 O O . GLY A 1 426 ? -13.240 5.630 5.896 1.00 97.44 426 GLY A O 1
ATOM 3400 N N . PRO A 1 427 ? -15.233 4.686 6.355 1.00 95.88 427 PRO A N 1
ATOM 3401 C CA . PRO A 1 427 ? -16.018 5.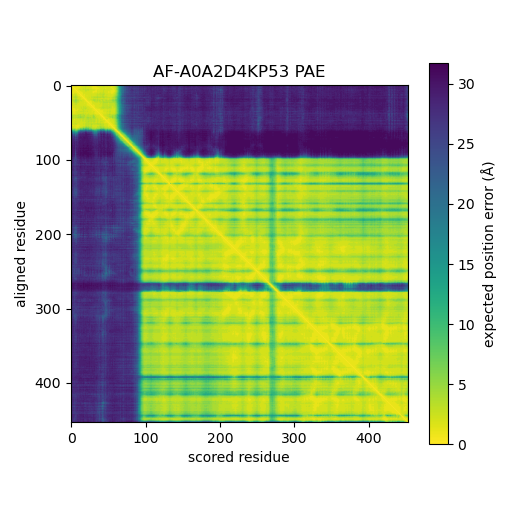660 5.597 1.00 95.88 427 PRO A CA 1
ATOM 3402 C C . PRO A 1 427 ? -15.804 7.093 6.103 1.00 95.88 427 PRO A C 1
ATOM 3404 O O . PRO A 1 427 ? -15.617 7.296 7.300 1.00 95.88 427 PRO A O 1
ATOM 3407 N N . LEU A 1 428 ? -15.908 8.093 5.222 1.00 95.00 428 LEU A N 1
ATOM 3408 C CA . LEU A 1 428 ? -15.641 9.494 5.574 1.00 95.00 428 LEU A CA 1
ATOM 3409 C C . LEU A 1 428 ? -16.400 9.979 6.833 1.00 95.00 428 LEU A C 1
ATOM 3411 O O . LEU A 1 428 ? -15.736 10.488 7.733 1.00 95.00 428 LEU A O 1
ATOM 3415 N N . PRO A 1 429 ? -17.714 9.714 7.011 1.00 96.00 429 PRO A N 1
ATOM 3416 C CA . PRO A 1 429 ? -18.414 10.125 8.233 1.00 96.00 429 PRO A CA 1
ATOM 3417 C C . PRO A 1 429 ? -17.867 9.471 9.512 1.00 96.00 429 PRO A C 1
ATOM 3419 O O . PRO A 1 429 ? -17.875 10.078 10.579 1.00 96.00 429 PRO A O 1
ATOM 3422 N N . PHE A 1 430 ? -17.377 8.229 9.417 1.00 97.31 430 PHE A N 1
ATOM 3423 C CA . PHE A 1 430 ? -16.729 7.538 10.535 1.00 97.31 430 PHE A CA 1
ATOM 3424 C C . PHE A 1 430 ? -15.385 8.189 10.876 1.00 97.31 430 PHE A C 1
ATOM 3426 O O . PHE A 1 430 ? -15.083 8.393 12.050 1.00 97.31 430 PHE A O 1
ATOM 3433 N N . MET A 1 431 ? -14.606 8.543 9.850 1.00 97.50 431 MET A N 1
ATOM 3434 C CA . MET A 1 431 ? -13.313 9.211 10.004 1.00 97.50 431 MET A CA 1
ATOM 3435 C C . MET A 1 431 ? -13.469 10.581 10.659 1.00 97.50 431 MET A C 1
ATOM 3437 O O . MET A 1 431 ? -12.836 10.844 11.676 1.00 97.50 431 MET A O 1
ATOM 3441 N N . GLU A 1 432 ? -14.343 11.431 10.120 1.00 96.50 432 GLU A N 1
ATOM 3442 C CA . GLU A 1 432 ? -14.581 12.786 10.629 1.00 96.50 432 GLU A CA 1
ATOM 3443 C C . GLU A 1 432 ? -15.033 12.764 12.091 1.00 96.50 432 GLU A C 1
ATOM 3445 O O . GLU A 1 432 ? -14.457 13.454 12.938 1.00 96.50 432 GLU A O 1
ATOM 3450 N N . GLN A 1 433 ? -16.013 11.912 12.411 1.00 97.31 433 GLN A N 1
ATOM 3451 C CA . GLN A 1 433 ? -16.513 11.770 13.772 1.00 97.31 433 GLN A CA 1
ATOM 3452 C C . GLN A 1 433 ? -15.438 11.218 14.716 1.00 97.31 433 GLN A C 1
ATOM 3454 O O . GLN A 1 433 ? -15.246 11.753 15.808 1.00 97.31 433 GLN A O 1
ATOM 3459 N N . GLY A 1 434 ? -14.711 10.175 14.306 1.00 97.44 434 GLY A N 1
ATOM 3460 C CA . GLY A 1 434 ? -13.650 9.575 15.112 1.00 97.44 434 GLY A CA 1
ATOM 3461 C C . GLY A 1 434 ? -12.518 10.551 15.414 1.00 97.44 434 GLY A C 1
ATOM 3462 O O . GLY A 1 434 ? -12.132 10.696 16.571 1.00 97.44 434 GLY A O 1
ATOM 3463 N N . ILE A 1 435 ? -12.039 11.284 14.407 1.00 96.69 435 ILE A N 1
ATOM 3464 C CA . ILE A 1 435 ? -10.985 12.296 14.567 1.00 96.69 435 ILE A CA 1
ATOM 3465 C C . ILE A 1 435 ? -11.438 13.401 15.523 1.00 96.69 435 ILE A C 1
ATOM 3467 O O . ILE A 1 435 ? -10.670 13.810 16.395 1.00 96.69 435 ILE A O 1
ATOM 3471 N N . GLN A 1 436 ? -12.679 13.879 15.393 1.00 97.00 436 GLN A N 1
ATOM 3472 C CA . GLN A 1 436 ? -13.200 14.914 16.281 1.00 97.00 436 GLN A CA 1
ATOM 3473 C C . GLN A 1 436 ? -13.278 14.431 17.735 1.00 97.00 436 GLN A C 1
ATOM 3475 O O . GLN A 1 436 ? -12.864 15.148 18.644 1.00 97.00 436 GLN A O 1
ATOM 3480 N N . LEU A 1 437 ? -13.751 13.204 17.959 1.00 97.56 437 LEU A N 1
ATOM 3481 C CA . LEU A 1 437 ? -13.829 12.622 19.298 1.00 97.56 437 LEU A CA 1
ATOM 3482 C C . LEU A 1 437 ? -12.443 12.390 19.914 1.00 97.56 437 LEU A C 1
ATOM 3484 O O . LEU A 1 437 ? -12.249 12.683 21.091 1.00 97.56 437 LEU A O 1
ATOM 3488 N N . LEU A 1 438 ? -11.471 11.911 19.130 1.00 97.19 438 LEU A N 1
ATOM 3489 C CA . LEU A 1 438 ? -10.087 11.747 19.583 1.00 97.19 438 LEU A CA 1
ATOM 3490 C C . LEU A 1 438 ? -9.478 13.084 20.018 1.00 97.19 438 LEU A C 1
ATOM 3492 O O . LEU A 1 438 ? -8.876 13.150 21.089 1.00 97.19 438 LEU A O 1
ATOM 3496 N N . LYS A 1 439 ? -9.719 14.162 19.259 1.00 96.38 439 LYS A N 1
ATOM 3497 C CA . LYS A 1 439 ? -9.298 15.520 19.640 1.00 96.38 439 LYS A CA 1
ATOM 3498 C C . LYS A 1 439 ? -9.922 15.961 20.963 1.00 96.38 439 LYS A C 1
ATOM 3500 O O . LYS A 1 439 ? -9.212 16.479 21.818 1.00 96.38 439 LYS A O 1
ATOM 3505 N N . THR A 1 440 ? -11.222 15.729 21.164 1.00 95.81 440 THR A N 1
ATOM 3506 C CA . THR A 1 440 ? -11.902 16.029 22.439 1.00 95.81 440 THR A CA 1
ATOM 3507 C C . THR A 1 440 ? -11.328 15.227 23.612 1.00 95.81 440 THR A C 1
ATOM 3509 O O . THR A 1 440 ? -11.301 15.726 24.732 1.00 95.81 440 THR A O 1
ATOM 3512 N N . LEU A 1 441 ? -10.828 14.016 23.359 1.00 94.75 441 LEU A N 1
ATOM 3513 C CA . LEU A 1 441 ? -10.155 13.167 24.348 1.00 94.75 441 LEU A CA 1
ATOM 3514 C C . LEU A 1 441 ? -8.658 13.494 24.522 1.00 94.75 441 LEU A C 1
ATOM 3516 O O . LEU A 1 441 ? -7.967 12.791 25.253 1.00 94.75 441 LEU A O 1
ATOM 3520 N N . GLY A 1 442 ? -8.152 14.553 23.881 1.00 93.81 442 GLY A N 1
ATOM 3521 C CA . GLY A 1 442 ? -6.767 15.011 24.022 1.00 93.81 442 GLY A CA 1
ATOM 3522 C C . GLY A 1 442 ? -5.757 14.330 23.094 1.00 93.81 442 GLY A C 1
ATOM 3523 O O . GLY A 1 442 ? -4.560 14.554 23.248 1.00 93.81 442 GLY A O 1
ATOM 3524 N N . HIS A 1 443 ? -6.204 13.538 22.116 1.00 92.56 443 HIS A N 1
ATOM 3525 C CA . HIS A 1 443 ? -5.335 12.875 21.142 1.00 92.56 443 HIS A CA 1
ATOM 3526 C C . HIS A 1 443 ? -5.332 13.625 19.805 1.00 92.56 443 HIS A C 1
ATOM 3528 O O . HIS A 1 443 ? -6.363 13.764 19.144 1.00 92.56 443 HIS A O 1
ATOM 3534 N N . SER A 1 444 ? -4.164 14.118 19.390 1.00 87.06 444 SER A N 1
ATOM 3535 C CA . SER A 1 444 ? -3.985 14.820 18.113 1.00 87.06 444 SER A CA 1
ATOM 3536 C C . SER A 1 444 ? -2.524 14.795 17.653 1.00 87.06 444 SER A C 1
ATOM 3538 O O . SER A 1 444 ? -1.645 14.330 18.377 1.00 87.06 444 SER A O 1
ATOM 3540 N N . GLY A 1 445 ? -2.255 15.302 16.447 1.00 88.19 445 GLY A N 1
ATOM 3541 C CA . GLY A 1 445 ? -0.894 15.405 15.920 1.00 88.19 445 GLY A CA 1
ATOM 3542 C C . GLY A 1 445 ? -0.234 14.034 15.779 1.00 88.19 445 GLY A C 1
ATOM 3543 O O . GLY A 1 445 ? -0.784 13.152 15.127 1.00 88.19 445 GLY A O 1
ATOM 3544 N N . ASN A 1 446 ? 0.931 13.861 16.405 1.00 87.50 446 ASN A N 1
ATOM 3545 C CA . ASN A 1 446 ? 1.756 12.655 16.276 1.00 87.50 446 ASN A CA 1
ATOM 3546 C C . ASN A 1 446 ? 1.131 11.394 16.900 1.00 87.50 446 ASN A C 1
ATOM 3548 O O . ASN A 1 446 ? 1.546 10.292 16.553 1.00 87.50 446 ASN A O 1
ATOM 3552 N N . ASP A 1 447 ? 0.130 11.543 17.772 1.00 91.88 447 ASP A N 1
ATOM 3553 C CA . ASP A 1 447 ? -0.562 10.414 18.405 1.00 91.88 447 ASP A CA 1
ATOM 3554 C C . ASP A 1 447 ? -1.596 9.763 17.473 1.00 91.88 447 ASP A C 1
ATOM 3556 O O . ASP A 1 447 ? -2.088 8.677 17.775 1.00 91.88 447 ASP A O 1
ATOM 3560 N N . VAL A 1 448 ? -1.980 10.417 16.366 1.00 96.56 448 VAL A N 1
ATOM 3561 C CA . VAL A 1 448 ? -3.084 9.969 15.504 1.00 96.56 448 VAL A CA 1
ATOM 3562 C C . VAL A 1 448 ? -2.649 9.883 14.045 1.00 96.56 448 VAL A C 1
ATOM 3564 O O . VAL A 1 448 ? -2.314 10.884 13.418 1.00 96.56 448 VAL A O 1
ATOM 3567 N N . HIS A 1 449 ? -2.763 8.690 13.465 1.00 97.62 449 HIS A N 1
ATOM 3568 C CA . HIS A 1 449 ? -2.599 8.461 12.037 1.00 97.62 449 HIS A CA 1
ATOM 3569 C C . HIS A 1 449 ? -3.946 8.182 11.367 1.00 97.62 449 HIS A C 1
ATOM 3571 O O . HIS A 1 449 ? -4.637 7.215 11.694 1.00 97.62 449 HIS A O 1
ATOM 3577 N N . CYS A 1 450 ? -4.304 9.001 10.381 1.00 96.69 450 CYS A N 1
ATOM 3578 C CA . CYS A 1 450 ? -5.510 8.809 9.581 1.00 96.69 450 CYS A CA 1
ATOM 3579 C C . CYS A 1 450 ? -5.126 8.213 8.229 1.00 96.69 450 CYS A C 1
ATOM 3581 O O . CYS A 1 450 ? -4.443 8.864 7.443 1.00 96.69 450 CYS A O 1
ATOM 3583 N N . PHE A 1 451 ? -5.587 6.997 7.939 1.00 95.44 451 PHE A N 1
ATOM 3584 C CA . PHE A 1 451 ? -5.421 6.426 6.607 1.00 95.44 451 PHE A CA 1
ATOM 3585 C C . PHE A 1 451 ? -6.463 7.032 5.669 1.00 95.44 451 PHE A C 1
ATOM 3587 O O . PHE A 1 451 ? -7.625 6.617 5.659 1.00 95.44 451 PHE A O 1
ATOM 3594 N N . THR A 1 452 ? -6.030 8.024 4.899 1.00 85.44 452 THR A N 1
ATOM 3595 C CA . THR A 1 452 ? -6.803 8.675 3.840 1.00 85.44 452 THR A CA 1
ATOM 3596 C C . THR A 1 452 ? -6.061 8.552 2.515 1.00 85.44 452 THR A C 1
ATOM 3598 O O . THR A 1 452 ? -4.833 8.461 2.493 1.00 85.44 452 THR A O 1
ATOM 3601 N N . THR A 1 453 ? -6.821 8.526 1.427 1.00 62.09 453 THR A N 1
ATOM 3602 C CA . THR A 1 453 ? -6.319 8.553 0.047 1.00 62.09 453 THR A CA 1
ATOM 3603 C C . THR A 1 453 ? -6.385 9.953 -0.511 1.00 62.09 453 THR A C 1
ATOM 3605 O O . THR A 1 453 ? -7.435 10.592 -0.256 1.00 62.09 453 THR A O 1
#

Secondary structure (DSSP, 8-state):
-EEEETTEEEE-GGGGGG-TT-HHHHHTTTTSB-HHHHHHH-TTS-HHHHTGGGEEEEPPPPPPPPPPPPP-------------PPP-------------EEEEEE-SSEEEEEEE---S---GGGEEEEEETTEEEEEEEETTEEEEEEEEESS-B-S-PEEEEEGGGTEEEEEEEBSS-PPPSSSEEE-TTTTEEEETTTPPP-EEEEEEEEEEESSSSEEEEEEEPPTTEE----TT-BEEEEEEETTEEEEEEE-EE-S-SS-SS----GGGGGEEEEEEE--TT-SSHHHHHHPPTT-EEEEE--B----GGGGTT-SEEEEEEEGGGHHHHHHHHHHHHHH-SS--EEEEEEEESSGGG-TTHHHHHHHHHH-TTEEEEEEESS-SS---SEESSS-HHHHHHHT--SSTT--EEEEEESSHHHHHHHHHHHHHTT--GGGEEE---

Mean predicted aligned error: 12.71 Å

Nearest PDB structures (foldseek):
  6mv1-assembly1_A  TM=9.768E-01  e=1.061E-59  Homo sapiens
  2eix-assembly1_B  TM=8.483E-01  e=5.074E-22  Physarum polycephalum
  7qu3-assembly1_A  TM=7.838E-01  e=2.001E-16  Pseudomonas aeruginosa
  8a1v-assembly1_F  TM=7.567E-01  e=2.094E-15  Vibrio cholerae
  2r6h-assembly4_D  TM=7.514E-01  e=1.115E-15  Porphyromonas gingivalis W83

Foldseek 3Di:
DWEAAPQWIFQCVVVQPVDPVHNVLVVVRPPHHCHVVCCVPPVPPPCCVVRVVRTPGGDDDDDDDDDDDDDDDDDDDDDDDDDDDDDDPDDPPDDDDPAKDWDWDDDLWKIKIKIQRQDAQFDLQQWKWADDFQWTWIWGHDPQKIFIAIFRFPAGFDLQWDWDADRGRRMIMTITTGPHRDDDPDGGHGDPCHRHIGGPVPDDWDKFKWFWADWADQFPFKIKTKTFGDRNIRHDADQLKWKWKWDQDPNDIDIDIFFWADPALDDPDDPDDPRVRRMTITIDGADPPDDPRVVVVPDDGGGIIMIIHIDGDDDCCLLVQAAEEEEEAEQSSCRSVRVVVSCNVPPRPNHQAYEYEYEYAEPSRDGPPVRLVVVVVVDVRYHYAYEHAHYPDDDPGHYHADDLVVVVVRVDDPDPPGQAAYEYGYPPVNQVVNQVSCVVVVDDDSNYDYSDD